Protein AF-A0A7C7E5G2-F1 (afdb_monomer_lite)

pLDDT: mean 82.13, std 19.41, range [26.75, 98.31]

Foldseek 3Di:
DDDPPDPDDPDDPPPPPDDPDDPDAWEWPDWADPDQFKIKTFTPAAKDWPDQWWFFDDPPTWIWGWDQDDPRSRMIMTGTDRALGDALVDKTWTQQQNTMGHPVRRGHDEPDDRTHIRHSNDDPPDAKEFPAWEDPAQFKIKTFIPWFFDFAFDKWKAWPDPPDPPGTWDWDFPDGDIRITMITTPGTFDQVTKMKIFTQAFTAHSNGHGHPDDGGDIHIYGGHNGHPDPDDPVVLVVLLVLLVVLLVLLVPQDPDADLVCVVSLVVSVVSLVPRDPSSNVNNDNVVSSVVNNVVNVVNVVLVVLLVLLVVLLVLLVPQDFLVPQDQVCVVSLVVSVVSLVPRDPSSNVNNDNVVSSVSSVVSNVVNVVVVVVVVVQVVLLVQLVVLLVVLLCLLPDVVLVVLLVQLLVLLVQLVVLLVVLLDDDPDDDDDDDDDDDDDDPVVVNVVSVVSNVVSLVSNVVSLVVNVVSLVVSVVSLVSSVVSLVPHDDDDSSVVSVVSSVVSVVSSVVSVVSSCVSVVLRFDPVQSVVLSVVLVPPDPVQWDWDPVQDLQHQKIKTKHAQADPVGKGKDKDWDDDPPPPDDDDDDDDPPPPCQDAFRKDKDFDQDQDDDPPDDGDRPRGRIIMIIGHAAQAWDKIKMWIWIDDTSDIDIDIDIDIRHHHDPVPPPPPPPDPDDDDDDDDDDDDDDDDDDDD

Secondary structure (DSSP, 8-state):
--S---S---S--------SSPPPPPPEEEEEE-SSSEEEEEESS--EES-SEEE-SSSS--EEEEEEESTTS-EEEEEE-SSSS--TT-EEEE-GGGTEE-TT-PBPPPSBTTBEEEE------PPP-EEEEEEEETTEEEEEESS-EEE--EEEEEES-TT-S-SEE-EEEEEEETTEEEEEESS---TTSEEEEEEEE--EETT-PBPSPPTT-EEEEE-----------HHHHHHHHHHHHHHHHHHHS-SS--GGGHHHHHHHHHHHHTS-HHHHTT---HHHHHHHHHHHHHHHHHHHHHHHHHHHHHHHHHSPPTTT--STTHHHHHHHHHHHHTS-HHHHTT---HHHHHHHHHHHHHHHHHHHHHHHHHHHHHHHHHHHHHHHHHHT-HHHHHHHHHHHHHHHHHHHHHHHHHPPP--------------SHHHHHHHHHHHHHHHHHHHHHHHHHHHHHHHHHHHHHHHHHHHHHTSPSSHHHHHHHHHHHHHHHHHHHHHHHHHHHHHH---HHHHHHHHHHHHH--GGG-EE-SSS-TTSSS-EEEEESB-TTS-EEEEEEE------SS----------TTSTT-EEEEEEE---B-SSS-B-----EEEEEEE---SS-EEEEEEEEEEETTEEEEEEEEEEEPPPPTTTS-------PPPP----------------

Radius of gyration: 76.75 Å; chains: 1; bounding box: 131×54×234 Å

Sequence (692 aa):
RNKFDRSDLDDYDFDLYGTSDEPERPEILYIAQRDGKTFEMEMSKEVVVINKVVKTIGSPSATFEAKVEGENNSIVTFTITSHKYIDGDKDYKIDVEKIITDRHGIKAENIYNGYTLLYGEYKDEDNPYIVDVTAIDRMTVVIEYSENIGYEGRYTIKNTDDTAKYKTIGYSLKEIDNNKVILSLSQPLEGRYEYVLIIEAPAKDLVGNVSEERKGDEFYFQGTDLAPVKVPDIKEQEDKAAARKVEDMISNLPKNINLSHKDEIQSVAEAYNALTANQKKYVTNYDKLVAAQEEIERLEKIEEDKKKAEKVENLIDNLPSVERIDLDDKEAVESAREAYDNLTIQQKAYVKNLEKLEAAEAKTKQLEEEKRKEKARRELEEAAMKAVEDFEAMVNDEEWSSKIAALSKAVDDLNKAMNEFFQDEEKKPETAMGSVVIIDGEKEKDEKRIKLDKAFEAANKAANEAEELVKSASGFEEKAMEAYNKMNDGDFKTAMAARIRTAKAKADEAAQKIEELKGVIPTLQDVLDVRAAKTWLTADKFTFDKENNEVSESPIIYTASKHQNQTVYKYSVVENNKADSVRRMNIFSRINRNKPGSVKIEEKKMILNTDKGRREVLAEDKTTLIINRGTENTEVMIKVEITKGKVTTDKYFKINIPKLDDDFLPVTISEAEPPGMVLGGSVNFLNLRMFQ

Structure (mmCIF, N/CA/C/O backbone):
data_AF-A0A7C7E5G2-F1
#
_entry.id   AF-A0A7C7E5G2-F1
#
loop_
_atom_site.group_PDB
_atom_site.id
_atom_site.type_symbol
_atom_site.label_atom_id
_atom_site.label_alt_id
_atom_site.label_comp_id
_atom_site.label_asym_id
_atom_site.label_entity_id
_atom_site.label_seq_id
_atom_site.pdbx_PDB_ins_code
_atom_site.Cartn_x
_atom_site.Cartn_y
_atom_site.Cartn_z
_atom_site.occupancy
_atom_site.B_iso_or_equiv
_atom_site.auth_seq_id
_atom_site.auth_comp_id
_atom_site.auth_asym_id
_atom_site.auth_atom_id
_atom_site.pdbx_PDB_model_num
ATOM 1 N N . ARG A 1 1 ? 0.979 -10.601 14.527 1.00 37.44 1 ARG A N 1
ATOM 2 C CA . ARG A 1 1 ? 1.808 -10.929 15.720 1.00 37.44 1 ARG A CA 1
ATOM 3 C C . ARG A 1 1 ? 1.369 -9.965 16.835 1.00 37.44 1 ARG A C 1
ATOM 5 O O . ARG A 1 1 ? 0.749 -8.976 16.489 1.00 37.44 1 ARG A O 1
ATOM 12 N N . ASN A 1 2 ? 1.484 -10.328 18.117 1.00 43.28 2 ASN A N 1
ATOM 13 C CA . ASN A 1 2 ? 0.735 -9.726 19.245 1.00 43.28 2 ASN A CA 1
ATOM 14 C C . ASN A 1 2 ? 0.877 -8.181 19.385 1.00 43.28 2 ASN A C 1
ATOM 16 O O . ASN A 1 2 ? 1.869 -7.601 18.968 1.00 43.28 2 ASN A O 1
ATOM 20 N N . LYS A 1 3 ? -0.148 -7.567 19.988 1.00 38.88 3 LYS A N 1
ATOM 21 C CA . LYS A 1 3 ? -0.754 -6.232 19.821 1.00 38.88 3 LYS A CA 1
ATOM 22 C C . LYS A 1 3 ? -0.022 -5.036 20.472 1.00 38.88 3 LYS A C 1
ATOM 24 O O . LYS A 1 3 ? -0.682 -4.109 20.923 1.00 38.88 3 LYS A O 1
ATOM 29 N N . PHE A 1 4 ? 1.311 -5.058 20.536 1.00 46.28 4 PHE A N 1
ATOM 30 C CA . PHE A 1 4 ? 2.122 -3.949 21.078 1.00 46.28 4 PHE A CA 1
ATOM 31 C C . PHE A 1 4 ? 3.358 -3.624 20.220 1.00 46.28 4 PHE A C 1
ATOM 33 O O . PHE A 1 4 ? 4.367 -3.158 20.745 1.00 46.28 4 PHE A O 1
ATOM 40 N N . ASP A 1 5 ? 3.297 -3.861 18.908 1.00 47.53 5 ASP A N 1
ATOM 41 C CA . ASP A 1 5 ? 4.297 -3.311 17.986 1.00 47.53 5 ASP A CA 1
ATOM 42 C C . ASP A 1 5 ? 4.060 -1.796 17.878 1.00 47.53 5 ASP A C 1
ATOM 44 O O . ASP A 1 5 ? 3.073 -1.347 17.298 1.00 47.53 5 ASP A O 1
ATOM 48 N N . ARG A 1 6 ? 4.920 -1.024 18.546 1.00 53.72 6 ARG A N 1
ATOM 49 C CA . ARG A 1 6 ? 4.940 0.441 18.540 1.00 53.72 6 ARG A CA 1
ATOM 50 C C . ARG A 1 6 ? 5.822 0.901 17.380 1.00 53.72 6 ARG A C 1
ATOM 52 O O . ARG A 1 6 ? 7.039 0.944 17.539 1.00 53.72 6 ARG A O 1
ATOM 59 N N . SER A 1 7 ? 5.222 1.225 16.239 1.00 52.28 7 SER A N 1
ATOM 60 C CA . SER A 1 7 ? 5.888 2.007 15.186 1.00 52.28 7 SER A CA 1
ATOM 61 C C . SER A 1 7 ? 5.523 3.491 15.208 1.00 52.28 7 SER A C 1
ATOM 63 O O . SER A 1 7 ? 6.252 4.263 14.607 1.00 52.28 7 SER A O 1
ATOM 65 N N . ASP A 1 8 ? 4.480 3.904 15.939 1.00 52.22 8 ASP A N 1
ATOM 66 C CA . ASP A 1 8 ? 3.887 5.240 15.760 1.00 52.22 8 ASP A CA 1
ATOM 67 C C . ASP A 1 8 ? 3.528 5.911 17.099 1.00 52.22 8 ASP A C 1
ATOM 69 O O . ASP A 1 8 ? 2.365 6.166 17.407 1.00 52.22 8 ASP A O 1
ATOM 73 N N . LEU A 1 9 ? 4.530 6.167 17.942 1.00 48.41 9 LEU A N 1
ATOM 74 C CA . LEU A 1 9 ? 4.382 7.056 19.101 1.00 48.41 9 LEU A CA 1
ATOM 75 C C . LEU A 1 9 ? 5.476 8.122 19.045 1.00 48.41 9 LEU A C 1
ATOM 77 O O . LEU A 1 9 ? 6.483 8.018 19.742 1.00 48.41 9 LEU A O 1
ATOM 81 N N . ASP A 1 10 ? 5.260 9.121 18.194 1.00 54.06 10 ASP A N 1
ATOM 82 C CA . ASP A 1 10 ? 5.998 10.380 18.246 1.00 54.06 10 ASP A CA 1
ATOM 83 C C . ASP A 1 10 ? 5.506 11.195 19.462 1.00 54.06 10 ASP A C 1
ATOM 85 O O . ASP A 1 10 ? 4.313 11.460 19.620 1.00 54.06 10 ASP A O 1
ATOM 89 N N . ASP A 1 11 ? 6.451 11.548 20.336 1.00 52.06 11 ASP A N 1
ATOM 90 C CA . ASP A 1 11 ? 6.395 12.596 21.365 1.00 52.06 11 ASP A CA 1
ATOM 91 C C . ASP A 1 11 ? 5.281 12.549 22.430 1.00 52.06 11 ASP A C 1
ATOM 93 O O . ASP A 1 11 ? 4.526 13.500 22.635 1.00 52.06 11 ASP A O 1
ATOM 97 N N . TYR A 1 12 ? 5.298 11.501 23.255 1.00 45.94 12 TYR A N 1
ATOM 98 C CA . TYR A 1 12 ? 5.028 11.679 24.687 1.00 45.94 12 TYR A CA 1
ATOM 99 C C . TYR A 1 12 ? 6.149 11.029 25.497 1.00 45.94 12 TYR A C 1
ATOM 101 O O . TYR A 1 12 ? 6.151 9.814 25.707 1.00 45.94 12 TYR A O 1
ATOM 109 N N . ASP A 1 13 ? 7.074 11.855 25.990 1.00 46.91 13 ASP A N 1
ATOM 110 C CA . ASP A 1 13 ? 7.970 11.507 27.093 1.00 46.91 13 ASP A CA 1
ATOM 111 C C . ASP A 1 13 ? 7.118 11.258 28.350 1.00 46.91 13 ASP A C 1
ATOM 113 O O . ASP A 1 13 ? 6.890 12.136 29.182 1.00 46.91 13 ASP A O 1
ATOM 117 N N . PHE A 1 14 ? 6.579 10.045 28.482 1.00 48.16 14 PHE A N 1
ATOM 118 C CA . PHE A 1 14 ? 6.172 9.537 29.783 1.00 48.16 14 PHE A CA 1
ATOM 119 C C . PHE A 1 14 ? 7.437 9.111 30.516 1.00 48.16 14 PHE A C 1
ATOM 121 O O . PHE A 1 14 ? 7.889 7.970 30.392 1.00 48.16 14 PHE A O 1
ATOM 128 N N . ASP A 1 15 ? 7.984 10.025 31.312 1.00 50.06 15 ASP A N 1
ATOM 129 C CA . ASP A 1 15 ? 8.923 9.660 32.362 1.00 50.06 15 ASP A CA 1
ATOM 130 C C . ASP A 1 15 ? 8.186 8.774 33.373 1.00 50.06 15 ASP A C 1
ATOM 132 O O . ASP A 1 15 ? 7.466 9.237 34.263 1.00 50.06 15 ASP A O 1
ATOM 136 N N . LEU A 1 16 ? 8.324 7.460 33.215 1.00 46.09 16 LEU A N 1
ATOM 137 C CA . LEU A 1 16 ? 7.869 6.506 34.211 1.00 46.09 16 LEU A CA 1
ATOM 138 C C . LEU A 1 16 ? 8.896 6.514 35.348 1.00 46.09 16 LEU A C 1
ATOM 140 O O . LEU A 1 16 ? 9.890 5.787 35.317 1.00 46.09 16 LEU A O 1
ATOM 144 N N . TYR A 1 17 ? 8.667 7.360 36.349 1.00 48.53 17 TYR A N 1
ATOM 145 C CA . TYR A 1 17 ? 9.432 7.343 37.593 1.00 48.53 17 TYR A CA 1
ATOM 146 C C . TYR A 1 17 ? 9.052 6.091 38.395 1.00 48.53 17 TYR A C 1
ATOM 148 O O . TYR A 1 17 ? 8.212 6.129 39.290 1.00 48.53 17 TYR A O 1
ATOM 156 N N . GLY A 1 18 ? 9.639 4.951 38.037 1.00 49.31 18 GLY A N 1
ATOM 157 C CA . GLY A 1 18 ? 9.667 3.774 38.894 1.00 49.31 18 GLY A CA 1
ATOM 158 C C . GLY A 1 18 ? 10.764 3.959 39.931 1.00 49.31 18 GLY A C 1
ATOM 159 O O . GLY A 1 18 ? 11.939 4.062 39.576 1.00 49.31 18 GLY A O 1
ATOM 160 N N . THR A 1 19 ? 10.404 4.014 41.208 1.00 55.88 19 THR A N 1
ATOM 161 C CA . THR A 1 19 ? 11.392 3.823 42.267 1.00 55.88 19 THR A CA 1
ATOM 162 C C . THR A 1 19 ? 11.800 2.345 42.270 1.00 55.88 19 THR A C 1
ATOM 164 O O . THR A 1 19 ? 10.990 1.458 42.012 1.00 55.88 19 THR A O 1
ATOM 167 N N . SER A 1 20 ? 13.081 2.063 42.513 1.00 55.34 20 SER A N 1
ATOM 168 C CA . SER A 1 20 ? 13.584 0.693 42.726 1.00 55.34 20 SER A CA 1
ATOM 169 C C . SER A 1 20 ? 13.183 0.146 44.105 1.00 55.34 20 SER A C 1
ATOM 171 O O . SER A 1 20 ? 13.574 -0.966 44.464 1.00 55.34 20 SER A O 1
ATOM 173 N N . ASP A 1 21 ? 12.459 0.938 44.888 1.00 62.06 21 ASP A N 1
ATOM 174 C CA . ASP A 1 21 ? 12.085 0.603 46.247 1.00 62.06 21 ASP A CA 1
ATOM 175 C C . ASP A 1 21 ? 10.970 -0.440 46.209 1.00 62.06 21 ASP A C 1
ATOM 177 O O . ASP A 1 21 ? 9.961 -0.277 45.515 1.00 62.06 21 ASP A O 1
ATOM 181 N N . GLU A 1 22 ? 11.168 -1.545 46.928 1.00 68.50 22 GLU A N 1
ATOM 182 C CA . GLU A 1 22 ? 10.107 -2.529 47.103 1.00 68.50 22 GLU A CA 1
ATOM 183 C C . GLU A 1 22 ? 8.894 -1.833 47.740 1.00 68.50 22 GLU A C 1
ATOM 185 O O . GLU A 1 22 ? 9.061 -1.088 48.709 1.00 68.50 22 GLU A O 1
ATOM 190 N N . PRO A 1 23 ? 7.676 -2.033 47.205 1.00 73.62 23 PRO A N 1
ATOM 191 C CA . PRO A 1 23 ? 6.497 -1.370 47.734 1.00 73.62 23 PRO A CA 1
ATOM 192 C C . PRO A 1 23 ? 6.305 -1.766 49.199 1.00 73.62 23 PRO A C 1
ATOM 194 O O . PRO A 1 23 ? 6.209 -2.956 49.514 1.00 73.62 23 PRO A O 1
ATOM 197 N N . GLU A 1 24 ? 6.244 -0.763 50.080 1.00 84.38 24 GLU A N 1
ATOM 198 C CA . GLU A 1 24 ? 6.058 -0.960 51.519 1.00 84.38 24 GLU A CA 1
ATOM 199 C C . GLU A 1 24 ? 4.839 -1.851 51.766 1.00 84.38 24 GLU A C 1
ATOM 201 O O . GLU A 1 24 ? 3.779 -1.662 51.158 1.00 84.38 24 GLU A O 1
ATOM 206 N N . ARG A 1 25 ? 4.963 -2.849 52.637 1.00 90.00 25 ARG A N 1
ATOM 207 C CA . ARG A 1 25 ? 3.848 -3.748 52.953 1.00 90.00 25 ARG A CA 1
ATOM 208 C C . ARG A 1 25 ? 2.895 -3.064 53.938 1.00 90.00 25 ARG A C 1
ATOM 210 O O . ARG A 1 25 ? 3.323 -2.215 54.711 1.00 90.00 25 ARG A O 1
ATOM 217 N N . PRO A 1 26 ? 1.587 -3.376 53.919 1.00 92.62 26 PRO A N 1
ATOM 218 C CA . PRO A 1 26 ? 0.717 -3.021 55.034 1.00 92.62 26 PRO A CA 1
ATOM 219 C C . PRO A 1 26 ? 1.228 -3.705 56.306 1.00 92.62 26 PRO A C 1
ATOM 221 O O . PRO A 1 26 ? 1.235 -4.934 56.388 1.00 92.62 26 PRO A O 1
ATOM 224 N N . GLU A 1 27 ? 1.649 -2.913 57.281 1.00 93.12 27 GLU A N 1
ATOM 225 C CA . GLU A 1 27 ? 2.128 -3.391 58.577 1.00 93.12 27 GLU A CA 1
ATOM 226 C C . GLU A 1 27 ? 1.000 -3.310 59.604 1.00 93.12 27 GLU A C 1
ATOM 228 O O . GLU A 1 27 ? 0.116 -2.455 59.508 1.00 93.12 27 GLU A O 1
ATOM 233 N N . ILE A 1 28 ? 1.025 -4.203 60.590 1.00 95.31 28 ILE A N 1
ATOM 234 C CA . ILE A 1 28 ? 0.060 -4.194 61.687 1.00 95.31 28 ILE A CA 1
ATOM 235 C C . ILE A 1 28 ? 0.565 -3.237 62.766 1.00 95.31 28 ILE A C 1
ATOM 237 O O . ILE A 1 28 ? 1.602 -3.488 63.379 1.00 95.31 28 ILE A O 1
ATOM 241 N N . LEU A 1 29 ? -0.174 -2.156 63.009 1.00 92.75 29 LEU A N 1
ATOM 242 C CA . LEU A 1 29 ? 0.155 -1.172 64.040 1.00 92.75 29 LEU A CA 1
ATOM 243 C C . LEU A 1 29 ? -0.316 -1.625 65.420 1.00 92.75 29 LEU A C 1
ATOM 245 O O . LEU A 1 29 ? 0.395 -1.466 66.413 1.00 92.75 29 LEU A O 1
ATOM 249 N N . TYR A 1 30 ? -1.523 -2.183 65.477 1.00 90.56 30 TYR A N 1
ATOM 250 C CA . TYR A 1 30 ? -2.178 -2.539 66.726 1.00 90.56 30 TYR A CA 1
ATOM 251 C C . TYR A 1 30 ? -3.128 -3.718 66.531 1.00 90.56 30 TYR A C 1
ATOM 253 O O . TYR A 1 30 ? -3.760 -3.851 65.484 1.00 90.56 30 TYR A O 1
ATOM 261 N N . ILE A 1 31 ? -3.223 -4.576 67.547 1.00 93.12 31 ILE A N 1
ATOM 262 C CA . ILE A 1 31 ? -4.207 -5.656 67.634 1.00 93.12 31 ILE A CA 1
ATOM 263 C C . ILE A 1 31 ? -4.768 -5.641 69.045 1.00 93.12 31 ILE A C 1
ATOM 265 O O . ILE A 1 31 ? -3.997 -5.657 70.005 1.00 93.12 31 ILE A O 1
ATOM 269 N N . ALA A 1 32 ? -6.088 -5.687 69.169 1.00 90.75 32 ALA A N 1
ATOM 270 C CA . ALA A 1 32 ? -6.736 -5.915 70.449 1.00 90.75 32 ALA A CA 1
ATOM 271 C C . ALA A 1 32 ? -8.026 -6.701 70.317 1.00 90.75 32 ALA A C 1
ATOM 273 O O . ALA A 1 32 ? -8.657 -6.764 69.263 1.00 90.75 32 ALA A O 1
ATOM 274 N N . GLN A 1 33 ? -8.435 -7.296 71.428 1.00 89.56 33 GLN A N 1
ATOM 275 C CA . GLN A 1 33 ? -9.771 -7.833 71.557 1.00 89.56 33 GLN A CA 1
ATOM 276 C C . GLN A 1 33 ? -10.737 -6.704 71.927 1.00 89.56 33 GLN A C 1
ATOM 278 O O . GLN A 1 33 ? -10.604 -6.088 72.980 1.00 89.56 33 GLN A O 1
ATOM 283 N N . ARG A 1 34 ? -11.703 -6.428 71.047 1.00 84.56 34 ARG A N 1
ATOM 284 C CA . ARG A 1 34 ? -12.697 -5.363 71.229 1.00 84.56 34 ARG A CA 1
ATOM 285 C C . ARG A 1 34 ? -13.789 -5.764 72.219 1.00 84.56 34 ARG A C 1
ATOM 287 O O . ARG A 1 34 ? -14.248 -4.943 73.002 1.00 84.56 34 ARG A O 1
ATOM 294 N N . ASP A 1 35 ? -14.218 -7.020 72.148 1.00 82.31 35 ASP A N 1
ATOM 295 C CA . ASP A 1 35 ? -15.276 -7.608 72.970 1.00 82.31 35 ASP A CA 1
ATOM 296 C C . ASP A 1 35 ? -15.120 -9.143 73.022 1.00 82.31 35 ASP A C 1
ATOM 298 O O . ASP A 1 35 ? -14.229 -9.721 72.391 1.00 82.31 35 ASP A O 1
ATOM 302 N N . GLY A 1 36 ? -16.006 -9.846 73.732 1.00 79.81 36 GLY A N 1
ATOM 303 C CA . GLY A 1 36 ? -15.987 -11.313 73.832 1.00 79.81 36 GLY A CA 1
ATOM 304 C C . GLY A 1 36 ? -16.133 -12.080 72.503 1.00 79.81 36 GLY A C 1
ATOM 305 O O . GLY A 1 36 ? -16.095 -13.310 72.507 1.00 79.81 36 GLY A O 1
ATOM 306 N N . LYS A 1 37 ? -16.313 -11.408 71.355 1.00 87.50 37 LYS A N 1
ATOM 307 C CA . LYS A 1 37 ? -16.471 -12.029 70.028 1.00 87.50 37 LYS A CA 1
ATOM 308 C C . LYS A 1 37 ? -15.588 -11.449 68.929 1.00 87.50 37 LYS A C 1
ATOM 310 O O . LYS A 1 37 ? -15.442 -12.114 67.902 1.00 87.50 37 LYS A O 1
ATOM 315 N N . THR A 1 38 ? -15.023 -10.261 69.103 1.00 91.56 38 THR A N 1
ATOM 316 C CA . THR A 1 38 ? -14.379 -9.517 68.018 1.00 91.56 38 THR A CA 1
ATOM 317 C C . THR A 1 38 ? -12.961 -9.108 68.382 1.00 91.56 38 THR A C 1
ATOM 319 O O . THR A 1 38 ? -12.737 -8.480 69.414 1.00 91.56 38 THR A O 1
ATOM 322 N N . PHE A 1 39 ? -12.014 -9.408 67.496 1.00 94.56 39 PHE A N 1
ATOM 323 C CA . PHE A 1 39 ? -10.708 -8.751 67.479 1.00 94.56 39 PHE A CA 1
ATOM 324 C C . PHE A 1 39 ? -10.717 -7.582 66.501 1.00 94.56 39 PHE A C 1
ATOM 326 O O . PHE A 1 39 ? -11.395 -7.632 65.478 1.00 94.56 39 PHE A O 1
ATOM 333 N N . GLU A 1 40 ? -9.932 -6.562 66.797 1.00 94.31 40 GLU A N 1
ATOM 334 C CA . GLU A 1 40 ? -9.705 -5.393 65.963 1.00 94.31 40 GLU A CA 1
ATOM 335 C C . GLU A 1 40 ? -8.209 -5.278 65.659 1.00 94.31 40 GLU A C 1
ATOM 337 O O . GLU A 1 40 ? -7.369 -5.517 66.529 1.00 94.31 40 GLU A O 1
ATOM 342 N N . MET A 1 41 ? -7.882 -4.961 64.408 1.00 95.81 41 MET A N 1
ATOM 343 C CA . MET A 1 41 ? -6.519 -4.837 63.904 1.00 95.81 41 MET A CA 1
ATOM 344 C C . MET A 1 41 ? -6.382 -3.543 63.106 1.00 95.81 41 MET A C 1
ATOM 346 O O . MET A 1 41 ? -7.068 -3.365 62.102 1.00 95.81 41 MET A O 1
ATOM 350 N N . GLU A 1 42 ? -5.482 -2.662 63.528 1.00 95.06 42 GLU A N 1
ATOM 351 C CA . GLU A 1 42 ? -5.164 -1.423 62.819 1.00 95.06 42 GLU A CA 1
ATOM 352 C C . GLU A 1 42 ? -3.948 -1.625 61.910 1.00 95.06 42 GLU A C 1
ATOM 354 O O . GLU A 1 42 ? -2.913 -2.152 62.328 1.00 95.06 42 GLU A O 1
ATOM 359 N N . MET A 1 43 ? -4.078 -1.188 60.662 1.00 95.06 43 MET A N 1
ATOM 360 C CA . MET A 1 43 ? -3.071 -1.306 59.613 1.00 95.06 43 MET A CA 1
ATOM 361 C C . MET A 1 43 ? -2.397 0.042 59.346 1.00 95.06 43 MET A C 1
ATOM 363 O O . MET A 1 43 ? -3.028 1.094 59.438 1.00 95.06 43 MET A O 1
ATOM 367 N N . SER A 1 44 ? -1.129 0.020 58.925 1.00 93.06 44 SER A N 1
ATOM 368 C CA . SER A 1 44 ? -0.337 1.228 58.632 1.00 93.06 44 SER A CA 1
ATOM 369 C C . SER A 1 44 ? -0.857 2.067 57.458 1.00 93.06 44 SER A C 1
ATOM 371 O O . SER A 1 44 ? -0.454 3.218 57.285 1.00 93.06 44 SER A O 1
ATOM 373 N N . LYS A 1 45 ? -1.752 1.499 56.644 1.00 91.12 45 LYS A N 1
ATOM 374 C CA . LYS A 1 45 ? -2.379 2.123 55.475 1.00 91.12 45 LYS A CA 1
ATOM 375 C C . LYS A 1 45 ? -3.721 1.466 55.157 1.00 91.12 45 LYS A C 1
ATOM 377 O O . LYS A 1 45 ? -4.102 0.476 55.774 1.00 91.12 45 LYS A O 1
ATOM 382 N N . GLU A 1 46 ? -4.420 2.011 54.166 1.00 92.06 46 GLU A N 1
ATOM 383 C CA . GLU A 1 46 ? -5.671 1.450 53.658 1.00 92.06 46 GLU A CA 1
ATOM 384 C C . GLU A 1 46 ? -5.490 0.024 53.107 1.00 92.06 46 GLU A C 1
ATOM 386 O O . GLU A 1 46 ? -4.584 -0.247 52.309 1.00 92.06 46 GLU A O 1
ATOM 391 N N . VAL A 1 47 ? -6.404 -0.872 53.491 1.00 94.88 47 VAL A N 1
ATOM 392 C CA . VAL A 1 47 ? -6.380 -2.286 53.113 1.00 94.88 47 VAL A CA 1
ATOM 393 C C . VAL A 1 47 ? -7.723 -2.809 52.596 1.00 94.88 47 VAL A C 1
ATOM 395 O O . VAL A 1 47 ? -8.780 -2.204 52.746 1.00 94.88 47 VAL A O 1
ATOM 398 N N . VAL A 1 48 ? -7.669 -3.987 51.980 1.00 93.69 48 VAL A N 1
ATOM 399 C CA . VAL A 1 48 ? -8.792 -4.756 51.453 1.00 93.69 48 VAL A CA 1
ATOM 400 C C . VAL A 1 48 ? -8.711 -6.183 51.996 1.00 93.69 48 VAL A C 1
ATOM 402 O O . VAL A 1 48 ? -7.676 -6.845 51.899 1.00 93.69 48 VAL A O 1
ATOM 405 N N . VAL A 1 49 ? -9.823 -6.689 52.535 1.00 95.00 49 VAL A N 1
ATOM 406 C CA . VAL A 1 49 ? -9.951 -8.100 52.931 1.00 95.00 49 VAL A CA 1
ATOM 407 C C . VAL A 1 49 ? -10.257 -8.948 51.695 1.00 95.00 49 VAL A C 1
ATOM 409 O O . VAL A 1 49 ? -11.352 -8.883 51.134 1.00 95.00 49 VAL A O 1
ATOM 412 N N . ILE A 1 50 ? -9.296 -9.776 51.288 1.00 94.00 50 ILE A N 1
ATOM 413 C CA . ILE A 1 50 ? -9.413 -10.693 50.144 1.00 94.00 50 ILE A CA 1
ATOM 414 C C . ILE A 1 50 ? -10.063 -12.030 50.515 1.00 94.00 50 ILE A C 1
ATOM 416 O O . ILE A 1 50 ? -10.613 -12.709 49.649 1.00 94.00 50 ILE A O 1
ATOM 420 N N . ASN A 1 51 ? -10.047 -12.409 51.797 1.00 90.81 51 ASN A N 1
ATOM 421 C CA . ASN A 1 51 ? -10.736 -13.600 52.280 1.00 90.81 51 ASN A CA 1
ATOM 422 C C . ASN A 1 51 ? -11.518 -13.307 53.562 1.00 90.81 51 ASN A C 1
ATOM 424 O O . ASN A 1 51 ? -10.947 -13.164 54.639 1.00 90.81 51 ASN A O 1
ATOM 428 N N . LYS A 1 52 ? -12.847 -13.263 53.439 1.00 92.62 52 LYS A N 1
ATOM 429 C CA . LYS A 1 52 ? -13.747 -12.948 54.554 1.00 92.62 52 LYS A CA 1
ATOM 430 C C . LYS A 1 52 ? -13.839 -14.063 55.589 1.00 92.62 52 LYS A C 1
ATOM 432 O O . LYS A 1 52 ? -14.170 -13.776 56.727 1.00 92.62 52 LYS A O 1
ATOM 437 N N . VAL A 1 53 ? -13.578 -15.321 55.224 1.00 94.25 53 VAL A N 1
ATOM 438 C CA . VAL A 1 53 ? -13.667 -16.455 56.157 1.00 94.25 53 VAL A CA 1
ATOM 439 C C . VAL A 1 53 ? -12.264 -16.893 56.547 1.00 94.25 53 VAL A C 1
ATOM 441 O O . VAL A 1 53 ? -11.541 -17.522 55.769 1.00 94.25 53 VAL A O 1
ATOM 444 N N . VAL A 1 54 ? -11.893 -16.582 57.781 1.00 95.25 54 VAL A N 1
ATOM 445 C CA . VAL A 1 54 ? -10.554 -16.787 58.323 1.00 95.25 54 VAL A CA 1
ATOM 446 C C . VAL A 1 54 ? -10.557 -18.003 59.229 1.00 95.25 54 VAL A C 1
ATOM 448 O O . VAL A 1 54 ? -11.308 -18.062 60.195 1.00 95.25 54 VAL A O 1
ATOM 451 N N . LYS A 1 55 ? -9.704 -18.982 58.942 1.00 95.31 55 LYS A N 1
ATOM 452 C CA . LYS A 1 55 ? -9.509 -20.151 59.807 1.00 95.31 55 LYS A CA 1
ATOM 453 C C . LYS A 1 55 ? -8.194 -20.022 60.547 1.00 95.31 55 LYS A C 1
ATOM 455 O O . LYS A 1 55 ? -7.199 -19.609 59.952 1.00 95.31 55 LYS A O 1
ATOM 460 N N . THR A 1 56 ? -8.185 -20.413 61.814 1.00 95.31 56 THR A N 1
ATOM 461 C CA . THR A 1 56 ? -6.949 -20.400 62.589 1.00 95.31 56 THR A CA 1
ATOM 462 C C . THR A 1 56 ? -5.985 -21.494 62.163 1.00 95.31 56 THR A C 1
ATOM 464 O O . THR A 1 56 ? -6.364 -22.551 61.650 1.00 95.31 56 THR A O 1
ATOM 467 N N . ILE A 1 57 ? -4.705 -21.226 62.388 1.00 93.62 57 ILE A N 1
ATOM 468 C CA . ILE A 1 57 ? -3.608 -22.145 62.126 1.00 93.62 57 ILE A CA 1
ATOM 469 C C . ILE A 1 57 ? -3.380 -22.986 63.381 1.00 93.62 57 ILE A C 1
ATOM 471 O O . ILE A 1 57 ? -2.919 -22.493 64.409 1.00 93.62 57 ILE A O 1
ATOM 475 N N . GLY A 1 58 ? -3.655 -24.284 63.287 1.00 89.38 58 GLY A N 1
ATOM 476 C CA . GLY A 1 58 ? -3.429 -25.216 64.390 1.00 89.38 58 GLY A CA 1
ATOM 477 C C . GLY A 1 58 ? -4.493 -25.122 65.487 1.00 89.38 58 GLY A C 1
ATOM 478 O O . GLY A 1 58 ? -5.685 -25.042 65.202 1.00 89.38 58 GLY A O 1
ATOM 479 N N . SER A 1 59 ? -4.064 -25.236 66.745 1.00 85.38 59 SER A N 1
ATOM 480 C CA . SER A 1 59 ? -4.943 -25.217 67.923 1.00 85.38 59 SER A CA 1
ATOM 481 C C . SER A 1 59 ? -4.741 -23.927 68.727 1.00 85.38 59 SER A C 1
ATOM 483 O O . SER A 1 59 ? -3.582 -23.549 68.906 1.00 85.38 59 SER A O 1
ATOM 485 N N . PRO A 1 60 ? -5.813 -23.292 69.245 1.00 90.75 60 PRO A N 1
ATOM 486 C CA . PRO A 1 60 ? -7.227 -23.670 69.114 1.00 90.75 60 PRO A CA 1
ATOM 487 C C . PRO A 1 60 ? -7.790 -23.456 67.700 1.00 90.75 60 PRO A C 1
ATOM 489 O O . PRO A 1 60 ? -7.480 -22.476 67.023 1.00 90.75 60 PRO A O 1
ATOM 492 N N . SER A 1 61 ? -8.654 -24.376 67.258 1.00 91.19 61 SER A N 1
ATOM 493 C CA . SER A 1 61 ? -9.339 -24.250 65.969 1.00 91.19 61 SER A CA 1
ATOM 494 C C . SER A 1 61 ? -10.558 -23.340 66.106 1.00 91.19 61 SER A C 1
ATOM 496 O O . SER A 1 61 ? -11.468 -23.634 66.884 1.00 91.19 61 SER A O 1
ATOM 498 N N . ALA A 1 62 ? -10.576 -22.250 65.345 1.00 93.44 62 ALA A N 1
ATOM 499 C CA . ALA A 1 62 ? -11.694 -21.327 65.247 1.00 93.44 62 ALA A CA 1
ATOM 500 C C . ALA A 1 62 ? -11.830 -20.779 63.820 1.00 93.44 62 ALA A C 1
ATOM 502 O O . ALA A 1 62 ? -10.900 -20.839 63.012 1.00 93.44 62 ALA A O 1
ATOM 503 N N . THR A 1 63 ? -13.017 -20.270 63.507 1.00 94.75 63 THR A N 1
ATOM 504 C CA . THR A 1 63 ? -13.314 -19.544 62.271 1.00 94.75 63 THR A CA 1
ATOM 505 C C . THR A 1 63 ? -13.789 -18.143 62.624 1.00 94.75 63 THR A C 1
ATOM 507 O O . THR A 1 63 ? -14.634 -17.994 63.505 1.00 94.75 63 THR A O 1
ATOM 510 N N . PHE A 1 64 ? -13.269 -17.142 61.925 1.00 96.75 64 PHE A N 1
ATOM 511 C CA . PHE A 1 64 ? -13.614 -15.733 62.059 1.00 96.75 64 PHE A CA 1
ATOM 512 C C . PHE A 1 64 ? -14.157 -15.191 60.736 1.00 96.75 64 PHE A C 1
ATOM 514 O O . PHE A 1 64 ? -13.769 -15.652 59.660 1.00 96.75 64 PHE A O 1
ATOM 521 N N . GLU A 1 65 ? -15.049 -14.212 60.817 1.00 96.12 65 GLU A N 1
ATOM 522 C CA . GLU A 1 65 ? -15.425 -13.356 59.699 1.00 96.12 65 GLU A CA 1
ATOM 523 C C . GLU A 1 65 ? -14.586 -12.072 59.752 1.00 96.12 65 GLU A C 1
ATOM 525 O O . GLU A 1 65 ? -14.612 -11.377 60.766 1.00 96.12 65 GLU A O 1
ATOM 530 N N . ALA A 1 66 ? -13.844 -11.777 58.682 1.00 95.81 66 ALA A N 1
ATOM 531 C CA . ALA A 1 66 ? -13.020 -10.579 58.554 1.00 95.81 66 ALA A CA 1
ATOM 532 C C . ALA A 1 66 ? -13.743 -9.478 57.763 1.00 95.81 66 ALA A C 1
ATOM 534 O O . ALA A 1 66 ? -14.253 -9.732 56.663 1.00 95.81 66 ALA A O 1
ATOM 535 N N . LYS A 1 67 ? -13.763 -8.254 58.299 1.00 94.56 67 LYS A N 1
ATOM 536 C CA . LYS A 1 67 ? -14.363 -7.068 57.666 1.00 94.56 67 LYS A CA 1
ATOM 537 C C . LYS A 1 67 ? -13.457 -5.857 57.822 1.00 94.56 67 LYS A C 1
ATOM 539 O O . LYS A 1 67 ? -12.738 -5.750 58.803 1.00 94.56 67 LYS A O 1
ATOM 544 N N . VAL A 1 68 ? -13.501 -4.961 56.841 1.00 92.62 68 VAL A N 1
ATOM 545 C CA . VAL A 1 68 ? -12.858 -3.647 56.939 1.00 92.62 68 VAL A CA 1
ATOM 546 C C . VAL A 1 68 ? -13.876 -2.663 57.508 1.00 92.62 68 VAL A C 1
ATOM 548 O O . VAL A 1 68 ? -15.022 -2.639 57.054 1.00 92.62 68 VAL A O 1
ATOM 551 N N . GLU A 1 69 ? -13.461 -1.882 58.498 1.00 87.44 69 GLU A N 1
ATOM 552 C CA . GLU A 1 69 ? -14.242 -0.832 59.154 1.00 87.44 69 GLU A CA 1
ATOM 553 C C . GLU A 1 69 ? -13.455 0.498 59.147 1.00 87.44 69 GLU A C 1
ATOM 555 O O . GLU A 1 69 ? -12.248 0.536 58.890 1.00 87.44 69 GLU A O 1
ATOM 560 N N . GLY A 1 70 ? -14.151 1.605 59.427 1.00 78.00 70 GLY A N 1
ATOM 561 C CA . GLY A 1 70 ? -13.574 2.954 59.485 1.00 78.00 70 GLY A CA 1
ATOM 562 C C . GLY A 1 70 ? -13.526 3.693 58.139 1.00 78.00 70 GLY A C 1
ATOM 563 O O . GLY A 1 70 ? -13.509 3.088 57.073 1.00 78.00 70 GLY A O 1
ATOM 564 N N . GLU A 1 71 ? -13.497 5.030 58.186 1.00 74.94 71 GLU A N 1
ATOM 565 C CA . GLU A 1 71 ? -13.561 5.898 56.990 1.00 74.94 71 GLU A CA 1
ATOM 566 C C . GLU A 1 71 ? -12.365 5.720 56.038 1.00 74.94 71 GLU A C 1
ATOM 568 O O . GLU A 1 71 ? -12.505 5.895 54.829 1.00 74.94 71 GLU A O 1
ATOM 573 N N . ASN A 1 72 ? -11.206 5.322 56.574 1.00 84.25 72 ASN A N 1
ATOM 574 C CA . ASN A 1 72 ? -9.961 5.155 55.820 1.00 84.25 72 ASN A CA 1
ATOM 575 C C . ASN A 1 72 ? -9.635 3.690 55.488 1.00 84.25 72 ASN A C 1
ATOM 577 O O . ASN A 1 72 ? -8.541 3.416 54.995 1.00 84.25 72 ASN A O 1
ATOM 581 N N . ASN A 1 73 ? -10.544 2.745 55.773 1.00 89.19 73 ASN A N 1
ATOM 582 C CA . ASN A 1 73 ? -10.339 1.314 55.523 1.00 89.19 73 ASN A CA 1
ATOM 583 C C . ASN A 1 73 ? -9.024 0.753 56.121 1.00 89.19 73 ASN A C 1
ATOM 585 O O . ASN A 1 73 ? -8.408 -0.154 55.559 1.00 89.19 73 ASN A O 1
ATOM 589 N N . SER A 1 74 ? -8.559 1.319 57.238 1.00 90.81 74 SER A N 1
ATOM 590 C CA . SER A 1 74 ? -7.325 0.920 57.931 1.00 90.81 74 SER A CA 1
ATOM 591 C C . SER A 1 74 ? -7.575 -0.017 59.114 1.00 90.81 74 SER A C 1
ATOM 593 O O . SER A 1 74 ? -6.619 -0.540 59.677 1.00 90.81 74 SER A O 1
ATOM 595 N N . ILE A 1 75 ? -8.834 -0.245 59.496 1.00 94.31 75 ILE A N 1
ATOM 596 C CA . ILE A 1 75 ? -9.208 -1.119 60.610 1.00 94.31 75 ILE A CA 1
ATOM 597 C C . ILE A 1 75 ? -9.833 -2.393 60.050 1.00 94.31 75 ILE A C 1
ATOM 599 O O . ILE A 1 75 ? -10.745 -2.343 59.224 1.00 94.31 75 ILE A O 1
ATOM 603 N N . VAL A 1 76 ? -9.361 -3.546 60.514 1.00 96.00 76 VAL A N 1
ATOM 604 C CA . VAL A 1 76 ? -9.901 -4.859 60.168 1.00 96.00 76 VAL A CA 1
ATOM 605 C C . VAL A 1 76 ? -10.431 -5.538 61.424 1.00 96.00 76 VAL A C 1
ATOM 607 O O . VAL A 1 76 ? -9.692 -5.755 62.382 1.00 96.00 76 VAL A O 1
ATOM 610 N N . THR A 1 77 ? -11.710 -5.905 61.417 1.00 96.56 77 THR A N 1
ATOM 611 C CA . THR A 1 77 ? -12.352 -6.649 62.501 1.00 96.56 77 THR A CA 1
ATOM 612 C C . THR A 1 77 ? -12.430 -8.134 62.173 1.00 96.56 77 THR A C 1
ATOM 614 O O . THR A 1 77 ? -12.682 -8.519 61.032 1.00 96.56 77 THR A O 1
ATOM 617 N N . PHE A 1 78 ? -12.215 -8.981 63.179 1.00 96.44 78 PHE A N 1
ATOM 618 C CA . PHE A 1 78 ? -12.315 -10.437 63.099 1.00 96.44 78 PHE A CA 1
ATOM 619 C C . PHE A 1 78 ? -13.329 -10.935 64.126 1.00 96.44 78 PHE A C 1
ATOM 621 O O . PHE A 1 78 ? -13.010 -11.087 65.306 1.00 96.44 78 PHE A O 1
ATOM 628 N N . THR A 1 79 ? -14.553 -11.221 63.686 1.00 93.94 79 THR A N 1
ATOM 629 C CA . THR A 1 79 ? -15.624 -11.716 64.563 1.00 93.94 79 THR A CA 1
ATOM 630 C C . THR A 1 79 ? -15.674 -13.239 64.543 1.00 93.94 79 THR A C 1
ATOM 632 O O . THR A 1 79 ? -15.799 -13.844 63.479 1.00 93.94 79 THR A O 1
ATOM 635 N N . ILE A 1 80 ? -15.589 -13.893 65.702 1.00 92.44 80 ILE A N 1
ATOM 636 C CA . ILE A 1 80 ? -15.622 -15.356 65.792 1.00 92.44 80 ILE A CA 1
ATOM 637 C C . ILE A 1 80 ? -16.998 -15.903 65.381 1.00 92.44 80 ILE A C 1
ATOM 639 O O . ILE A 1 80 ? -18.041 -15.414 65.807 1.00 92.44 80 ILE A O 1
ATOM 643 N N . THR A 1 81 ? -17.004 -16.929 64.530 1.00 88.88 81 THR A N 1
ATOM 644 C CA . THR A 1 81 ? -18.225 -17.541 63.969 1.00 88.88 81 THR A CA 1
ATOM 645 C C . THR A 1 81 ? -18.362 -19.021 64.303 1.00 88.88 81 THR A C 1
ATOM 647 O O . THR A 1 81 ? -19.474 -19.538 64.361 1.00 88.88 81 THR A O 1
ATOM 650 N N . SER A 1 82 ? -17.252 -19.726 64.534 1.00 85.19 82 SER A N 1
ATOM 651 C CA . SER A 1 82 ? -17.286 -21.159 64.856 1.00 85.19 82 SER A CA 1
ATOM 652 C C . SER A 1 82 ? -17.679 -21.459 66.302 1.00 85.19 82 SER A C 1
ATOM 654 O O . SER A 1 82 ? -18.065 -22.585 66.597 1.00 85.19 82 SER A O 1
ATOM 656 N N . HIS A 1 83 ? -17.529 -20.482 67.199 1.00 79.44 83 HIS A N 1
ATOM 657 C CA . HIS A 1 83 ? -17.763 -20.614 68.637 1.00 79.44 83 HIS A CA 1
ATOM 658 C C . HIS A 1 83 ? -18.623 -19.458 69.136 1.00 79.44 83 HIS A C 1
ATOM 660 O O . HIS A 1 83 ? -18.726 -18.425 68.478 1.00 79.44 83 HIS A O 1
ATOM 666 N N . LYS A 1 84 ? -19.240 -19.632 70.310 1.00 74.25 84 LYS A N 1
ATOM 667 C CA . LYS A 1 84 ? -20.082 -18.594 70.920 1.00 74.25 84 LYS A CA 1
ATOM 668 C C . LYS A 1 84 ? -19.282 -17.371 71.383 1.00 74.25 84 LYS A C 1
ATOM 670 O O . LYS A 1 84 ? -19.868 -16.299 71.436 1.00 74.25 84 LYS A O 1
ATOM 675 N N . TYR A 1 85 ? -17.999 -17.525 71.701 1.00 79.94 85 TYR A N 1
ATOM 676 C CA . TYR A 1 85 ? -17.126 -16.472 72.218 1.00 79.94 85 TYR A CA 1
ATOM 677 C C . TYR A 1 85 ? -15.648 -16.792 71.959 1.00 79.94 85 TYR A C 1
ATOM 679 O O . TYR A 1 85 ? -15.299 -17.933 71.634 1.00 79.94 85 TYR A O 1
ATOM 687 N N . ILE A 1 86 ? -14.802 -15.772 72.093 1.00 85.75 86 ILE A N 1
ATOM 688 C CA . ILE A 1 86 ? -13.343 -15.864 72.128 1.00 85.75 86 ILE A CA 1
ATOM 689 C C . ILE A 1 86 ? -12.930 -16.276 73.542 1.00 85.75 86 ILE A C 1
ATOM 691 O O . ILE A 1 86 ? -13.273 -15.609 74.512 1.00 85.75 86 ILE A O 1
ATOM 695 N N . ASP A 1 87 ? -12.181 -17.365 73.651 1.00 82.94 87 ASP A N 1
ATOM 696 C CA . ASP A 1 87 ? -11.642 -17.851 74.917 1.00 82.94 87 ASP A CA 1
ATOM 697 C C . ASP A 1 87 ? -10.499 -16.931 75.382 1.00 82.94 87 ASP A C 1
ATOM 699 O O . ASP A 1 87 ? -9.452 -16.880 74.737 1.00 82.94 87 ASP A O 1
ATOM 703 N N . GLY A 1 88 ? -10.719 -16.200 76.480 1.00 80.12 88 GLY A N 1
ATOM 704 C CA . GLY A 1 88 ? -9.782 -15.218 77.043 1.00 80.12 88 GLY A CA 1
ATOM 705 C C . GLY A 1 88 ? -8.538 -15.808 77.721 1.00 80.12 88 GLY A C 1
ATOM 706 O O . GLY A 1 88 ? -7.778 -15.075 78.346 1.00 80.12 88 GLY A O 1
ATOM 707 N N . ASP A 1 89 ? -8.334 -17.128 77.646 1.00 82.19 89 ASP A N 1
ATOM 708 C CA . ASP A 1 89 ? -7.079 -17.789 78.024 1.00 82.19 89 ASP A CA 1
ATOM 709 C C . ASP A 1 89 ? -6.368 -18.410 76.801 1.00 82.19 89 ASP A C 1
ATOM 711 O O . ASP A 1 89 ? -5.434 -19.211 76.949 1.00 82.19 89 ASP A O 1
ATOM 715 N N . LYS A 1 90 ? -6.819 -18.102 75.575 1.00 88.19 90 LYS A N 1
ATOM 716 C CA . LYS A 1 90 ? -6.257 -18.674 74.348 1.00 88.19 90 LYS A CA 1
ATOM 717 C C . LYS A 1 90 ? -5.933 -17.632 73.291 1.00 88.19 90 LYS A C 1
ATOM 719 O O . LYS A 1 90 ? -6.757 -16.804 72.922 1.00 88.19 90 LYS A O 1
ATOM 724 N N . ASP A 1 91 ? -4.781 -17.836 72.664 1.00 93.06 91 ASP A N 1
ATOM 725 C CA . ASP A 1 91 ? -4.368 -17.053 71.508 1.00 93.06 91 ASP A CA 1
ATOM 726 C C . ASP A 1 91 ? -4.690 -17.780 70.205 1.00 93.06 91 ASP A C 1
ATOM 728 O O . ASP A 1 91 ? -4.453 -18.985 70.043 1.00 93.06 91 ASP A O 1
ATOM 732 N N . TYR A 1 92 ? -5.192 -17.028 69.233 1.00 95.06 92 TYR A N 1
ATOM 733 C CA . TYR A 1 92 ? -5.607 -17.551 67.941 1.00 95.06 92 TYR A CA 1
ATOM 734 C C . TYR A 1 92 ? -4.602 -17.134 66.867 1.00 95.06 92 TYR A C 1
ATOM 736 O O . TYR A 1 92 ? -4.371 -15.953 66.631 1.00 95.06 92 TYR A O 1
ATOM 744 N N . LYS A 1 93 ? -3.999 -18.114 66.187 1.00 96.81 93 LYS A N 1
ATOM 745 C CA . LYS A 1 93 ? -3.043 -17.865 65.096 1.00 96.81 93 LYS A CA 1
ATOM 746 C C . LYS A 1 93 ? -3.770 -17.701 63.772 1.00 96.81 93 LYS A C 1
ATOM 748 O O . LYS A 1 93 ? -4.496 -18.612 63.376 1.00 96.81 93 LYS A O 1
ATOM 753 N N . ILE A 1 94 ? -3.526 -16.611 63.057 1.00 96.62 94 ILE A N 1
ATOM 754 C CA . ILE A 1 94 ? -4.046 -16.366 61.703 1.00 96.62 94 ILE A CA 1
ATOM 755 C C . ILE A 1 94 ? -2.907 -16.012 60.743 1.00 96.62 94 ILE A C 1
ATOM 757 O O . ILE A 1 94 ? -1.841 -15.612 61.186 1.00 96.62 94 ILE A O 1
ATOM 761 N N . ASP A 1 95 ? -3.116 -16.175 59.437 1.00 96.12 95 ASP A N 1
ATOM 762 C CA . ASP A 1 95 ? -2.138 -15.801 58.403 1.00 96.12 95 ASP A CA 1
ATOM 763 C C . ASP A 1 95 ? -2.641 -14.563 57.654 1.00 96.12 95 ASP A C 1
ATOM 765 O O . ASP A 1 95 ? -3.453 -14.693 56.731 1.00 96.12 95 ASP A O 1
ATOM 769 N N . VAL A 1 96 ? -2.213 -13.366 58.068 1.00 95.56 96 VAL A N 1
ATOM 770 C CA . VAL A 1 96 ? -2.760 -12.111 57.518 1.00 95.56 96 VAL A CA 1
ATOM 771 C C . VAL A 1 96 ? -2.400 -11.902 56.050 1.00 95.56 96 VAL A C 1
ATOM 773 O O . VAL A 1 96 ? -3.202 -11.328 55.314 1.00 95.56 96 VAL A O 1
ATOM 776 N N . GLU A 1 97 ? -1.295 -12.483 55.572 1.00 94.44 97 GLU A N 1
ATOM 777 C CA . GLU A 1 97 ? -0.891 -12.452 54.158 1.00 94.44 97 GLU A CA 1
ATOM 778 C C . GLU A 1 97 ? -1.917 -13.111 53.222 1.00 94.44 97 GLU A C 1
ATOM 780 O O . GLU A 1 97 ? -1.949 -12.839 52.019 1.00 94.44 97 GLU A O 1
ATOM 785 N N . LYS A 1 98 ? -2.748 -14.019 53.751 1.00 94.31 98 LYS A N 1
ATOM 786 C CA . LYS A 1 98 ? -3.821 -14.694 53.001 1.00 94.31 98 LYS A CA 1
ATOM 787 C C . LYS A 1 98 ? -5.175 -14.001 53.130 1.00 94.31 98 LYS A C 1
ATOM 789 O O . LYS A 1 98 ? -6.143 -14.454 52.518 1.00 94.31 98 LYS A O 1
ATOM 794 N N . ILE A 1 99 ? -5.259 -12.960 53.952 1.00 95.69 99 ILE A N 1
ATOM 795 C CA . ILE A 1 99 ? -6.518 -12.339 54.366 1.00 95.69 99 ILE A CA 1
ATOM 796 C C . ILE A 1 99 ? -6.586 -10.892 53.886 1.00 95.69 99 ILE A C 1
ATOM 798 O O . ILE A 1 99 ? -7.656 -10.468 53.455 1.00 95.69 99 ILE A O 1
ATOM 802 N N . ILE A 1 100 ? -5.469 -10.160 53.929 1.00 95.75 100 ILE A N 1
ATOM 803 C CA . ILE A 1 100 ? -5.419 -8.705 53.765 1.00 95.75 100 ILE A CA 1
ATOM 804 C C . ILE A 1 100 ? -4.377 -8.317 52.702 1.00 95.75 100 ILE A C 1
ATOM 806 O O . ILE A 1 100 ? -3.236 -8.786 52.730 1.00 95.75 100 ILE A O 1
ATOM 810 N N . THR A 1 101 ? -4.756 -7.422 51.787 1.00 94.88 101 THR A N 1
ATOM 811 C CA . THR A 1 101 ? -3.846 -6.743 50.844 1.00 94.88 101 THR A CA 1
ATOM 812 C C . THR A 1 101 ? -4.092 -5.236 50.845 1.00 94.88 101 THR A C 1
ATOM 814 O O . THR A 1 101 ? -5.155 -4.799 51.269 1.00 94.88 101 THR A O 1
ATOM 817 N N . ASP A 1 102 ? -3.176 -4.420 50.325 1.00 92.19 102 ASP A N 1
ATOM 818 C CA . ASP A 1 102 ? -3.535 -3.051 49.924 1.00 92.19 102 ASP A CA 1
ATOM 819 C C . ASP A 1 102 ? -4.335 -3.029 48.606 1.00 92.19 102 ASP A C 1
ATOM 821 O O . ASP A 1 102 ? -4.580 -4.068 47.979 1.00 92.19 102 ASP A O 1
ATOM 825 N N . ARG A 1 103 ? -4.740 -1.829 48.163 1.00 86.81 103 ARG A N 1
ATOM 826 C CA . ARG A 1 103 ? -5.442 -1.616 46.882 1.00 86.81 103 ARG A CA 1
ATOM 827 C C . ARG A 1 103 ? -4.642 -2.067 45.649 1.00 86.81 103 ARG A C 1
ATOM 829 O O . ARG A 1 103 ? -5.235 -2.255 44.591 1.00 86.81 103 ARG A O 1
ATOM 836 N N . HIS A 1 104 ? -3.329 -2.251 45.775 1.00 86.69 104 HIS A N 1
ATOM 837 C CA . HIS A 1 104 ? -2.433 -2.675 44.697 1.00 86.69 104 HIS A CA 1
ATOM 838 C C . HIS A 1 104 ? -2.092 -4.173 44.769 1.00 86.69 104 HIS A C 1
ATOM 840 O O . HIS A 1 104 ? -1.332 -4.674 43.941 1.00 86.69 104 HIS A O 1
ATOM 846 N N . GLY A 1 105 ? -2.672 -4.908 45.725 1.00 87.12 105 GLY A N 1
ATOM 847 C CA . GLY A 1 105 ? -2.484 -6.349 45.880 1.00 87.12 105 GLY A CA 1
ATOM 848 C C . GLY A 1 105 ? -1.230 -6.747 46.662 1.00 87.12 105 GLY A C 1
ATOM 849 O O . GLY A 1 105 ? -0.904 -7.936 46.703 1.00 87.12 105 GLY A O 1
ATOM 850 N N . ILE A 1 106 ? -0.534 -5.800 47.304 1.00 90.94 106 ILE A N 1
ATOM 851 C CA . ILE A 1 106 ? 0.588 -6.108 48.198 1.00 90.94 106 ILE A CA 1
ATOM 852 C C . ILE A 1 106 ? 0.030 -6.676 49.501 1.00 90.94 106 ILE A C 1
ATOM 854 O O . ILE A 1 106 ? -0.820 -6.064 50.147 1.00 90.94 106 ILE A O 1
ATOM 858 N N . LYS A 1 107 ? 0.490 -7.871 49.873 1.00 94.62 107 LYS A N 1
ATOM 859 C CA . LYS A 1 107 ? 0.018 -8.595 51.059 1.00 94.62 107 LYS A CA 1
ATOM 860 C C . LYS A 1 107 ? 0.479 -7.915 52.342 1.00 94.62 107 LYS A C 1
ATOM 862 O O . LYS A 1 107 ? 1.629 -7.484 52.418 1.00 94.62 107 LYS A O 1
ATOM 867 N N . ALA A 1 108 ? -0.409 -7.875 53.332 1.00 93.69 108 ALA A N 1
ATOM 868 C CA . ALA A 1 108 ? -0.070 -7.436 54.681 1.00 93.69 108 ALA A CA 1
ATOM 869 C C . ALA A 1 108 ? 0.998 -8.340 55.303 1.00 93.69 108 ALA A C 1
ATOM 871 O O . ALA A 1 108 ? 1.024 -9.541 55.037 1.00 93.69 108 ALA A O 1
ATOM 872 N N . GLU A 1 109 ? 1.863 -7.772 56.133 1.00 92.44 109 GLU A N 1
ATOM 873 C CA . GLU A 1 109 ? 2.940 -8.507 56.789 1.00 92.44 109 GLU A CA 1
ATOM 874 C C . GLU A 1 109 ? 2.480 -9.133 58.113 1.00 92.44 109 GLU A C 1
ATOM 876 O O . GLU A 1 109 ? 1.816 -8.496 58.931 1.00 92.44 109 GLU A O 1
ATOM 881 N N . ASN A 1 110 ? 2.820 -10.409 58.319 1.00 95.06 110 ASN A N 1
ATOM 882 C CA . ASN A 1 110 ? 2.594 -11.094 59.590 1.00 95.06 110 ASN A CA 1
ATOM 883 C C . ASN A 1 110 ? 3.582 -10.590 60.662 1.00 95.06 110 ASN A C 1
ATOM 885 O O . ASN A 1 110 ? 4.760 -10.405 60.375 1.00 95.06 110 ASN A O 1
ATOM 889 N N . ILE A 1 111 ? 3.139 -10.471 61.922 1.00 93.25 111 ILE A N 1
ATOM 890 C CA . ILE A 1 111 ? 4.027 -10.091 63.044 1.00 93.25 111 ILE A CA 1
ATOM 891 C C . ILE A 1 111 ? 5.089 -11.173 63.304 1.00 93.25 111 ILE A C 1
ATOM 893 O O . ILE A 1 111 ? 6.236 -10.874 63.635 1.00 93.25 111 ILE A O 1
ATOM 897 N N . TYR A 1 112 ? 4.714 -12.448 63.166 1.00 93.00 112 TYR A N 1
ATOM 898 C CA . TYR A 1 112 ? 5.619 -13.586 63.295 1.00 93.00 112 TYR A CA 1
ATOM 899 C C . TYR A 1 112 ? 5.795 -14.287 61.952 1.00 93.00 112 TYR A C 1
ATOM 901 O O . TYR A 1 112 ? 4.970 -14.181 61.048 1.00 93.00 112 TYR A O 1
ATOM 909 N N . ASN A 1 113 ? 6.860 -15.081 61.833 1.00 90.44 113 ASN A N 1
ATOM 910 C CA . ASN A 1 113 ? 7.133 -15.831 60.612 1.00 90.44 113 ASN A CA 1
ATOM 911 C C . ASN A 1 113 ? 5.985 -16.811 60.280 1.00 90.44 113 ASN A C 1
ATOM 913 O O . ASN A 1 113 ? 5.879 -17.887 60.878 1.00 90.44 113 ASN A O 1
ATOM 917 N N . GLY A 1 114 ? 5.138 -16.418 59.324 1.00 89.94 114 GLY A N 1
ATOM 918 C CA . GLY A 1 114 ? 4.002 -17.183 58.809 1.00 89.94 114 GLY A CA 1
ATOM 919 C C . GLY A 1 114 ? 2.701 -17.094 59.614 1.00 89.94 114 GLY A C 1
ATOM 920 O O . GLY A 1 114 ? 1.787 -17.867 59.320 1.00 89.94 114 GLY A O 1
ATOM 921 N N . TYR A 1 115 ? 2.607 -16.228 60.634 1.00 95.44 115 TYR A N 1
ATOM 922 C CA . TYR A 1 115 ? 1.356 -15.998 61.369 1.00 95.44 115 TYR A CA 1
ATOM 923 C C . TYR A 1 115 ? 1.355 -14.705 62.200 1.00 95.44 115 TYR A C 1
ATOM 925 O O . TYR A 1 115 ? 2.391 -14.199 62.617 1.00 95.44 115 TYR A O 1
ATOM 933 N N . THR A 1 116 ? 0.160 -14.248 62.547 1.00 96.44 116 THR A N 1
ATOM 934 C CA . THR A 1 116 ? -0.120 -13.209 63.540 1.00 96.44 116 THR A CA 1
ATOM 935 C C . THR A 1 116 ? -0.974 -13.808 64.659 1.00 96.44 116 THR A C 1
ATOM 937 O O . THR A 1 116 ? -1.844 -14.646 64.403 1.00 96.44 116 THR A O 1
ATOM 940 N N . LEU A 1 117 ? -0.704 -13.417 65.908 1.00 94.69 117 LEU A N 1
ATOM 941 C CA . LEU A 1 117 ? -1.499 -13.813 67.073 1.00 94.69 117 LEU A CA 1
ATOM 942 C C . LEU A 1 117 ? -2.607 -12.794 67.325 1.00 94.69 117 LEU A C 1
ATOM 944 O O . LEU A 1 117 ? -2.347 -11.596 67.383 1.00 94.69 117 LEU A O 1
ATOM 948 N N . LEU A 1 118 ? -3.826 -13.293 67.500 1.00 93.81 118 LEU A N 1
ATOM 949 C CA . LEU A 1 118 ? -4.927 -12.564 68.113 1.00 93.81 118 LEU A CA 1
ATOM 950 C C . LEU A 1 118 ? -5.004 -13.018 69.571 1.00 93.81 118 LEU A C 1
ATOM 952 O O . LEU A 1 118 ? -5.321 -14.184 69.831 1.00 93.81 118 LEU A O 1
ATOM 956 N N . TYR A 1 119 ? -4.643 -12.125 70.488 1.00 89.75 119 TYR A N 1
ATOM 957 C CA . TYR A 1 119 ? -4.553 -12.428 71.913 1.00 89.75 119 TYR A CA 1
ATOM 958 C C . TYR A 1 119 ? -5.934 -12.376 72.549 1.00 89.75 119 TYR A C 1
ATOM 960 O O . TYR A 1 119 ? -6.546 -11.309 72.605 1.00 89.75 119 TYR A O 1
ATOM 968 N N . GLY A 1 120 ? -6.431 -13.528 73.001 1.00 84.75 120 GLY A N 1
ATOM 969 C CA . GLY A 1 120 ? -7.637 -13.583 73.815 1.00 84.75 120 GLY A CA 1
ATOM 970 C C . GLY A 1 120 ? -7.317 -13.014 75.191 1.00 84.75 120 GLY A C 1
ATOM 971 O O . GLY A 1 120 ? -6.823 -13.745 76.036 1.00 84.75 120 GLY A O 1
ATOM 972 N N . GLU A 1 121 ? -7.536 -11.718 75.400 1.00 75.00 121 GLU A N 1
ATOM 973 C CA . GLU A 1 121 ? -7.207 -11.021 76.655 1.00 75.00 121 GLU A CA 1
ATOM 974 C C . GLU A 1 121 ? -8.444 -10.471 77.367 1.00 75.00 121 GLU A C 1
ATOM 976 O O . GLU A 1 121 ? -8.371 -10.119 78.544 1.00 75.00 121 GLU A O 1
ATOM 981 N N . TYR A 1 122 ? -9.589 -10.400 76.678 1.00 69.38 122 TYR A N 1
ATOM 982 C CA . TYR A 1 122 ? -10.830 -9.937 77.285 1.00 69.38 122 TYR A CA 1
ATOM 983 C C . TYR A 1 122 ? -11.306 -10.966 78.310 1.00 69.38 122 TYR A C 1
ATOM 985 O O . TYR A 1 122 ? -11.762 -12.058 77.958 1.00 69.38 122 TYR A O 1
ATOM 993 N N . LYS A 1 123 ? -11.197 -10.594 79.584 1.00 64.81 123 LYS A N 1
ATOM 994 C CA . LYS A 1 123 ? -11.818 -11.298 80.699 1.00 64.81 123 LYS A CA 1
ATOM 995 C C . LYS A 1 123 ? -13.024 -10.489 81.124 1.00 64.81 123 LYS A C 1
ATOM 997 O O . LYS A 1 123 ? -12.884 -9.398 81.666 1.00 64.81 123 LYS A O 1
ATOM 1002 N N . ASP A 1 124 ? -14.191 -11.023 80.813 1.00 68.25 124 ASP A N 1
ATOM 1003 C CA . ASP A 1 124 ? -15.408 -10.612 81.486 1.00 68.25 124 ASP A CA 1
ATOM 1004 C C . ASP A 1 124 ? -15.294 -11.133 82.924 1.00 68.25 124 ASP A C 1
ATOM 1006 O O . ASP A 1 124 ? -15.209 -12.344 83.131 1.00 68.25 124 ASP A O 1
ATOM 1010 N N . GLU A 1 125 ? -15.107 -10.243 83.894 1.00 68.94 125 GLU A N 1
ATOM 1011 C CA . GLU A 1 125 ? -14.944 -10.629 85.305 1.00 68.94 125 GLU A CA 1
ATOM 1012 C C . GLU A 1 125 ? -16.275 -10.606 86.064 1.00 68.94 125 GLU A C 1
ATOM 1014 O O . GLU A 1 125 ? -16.344 -11.101 87.195 1.00 68.94 125 GLU A O 1
ATOM 1019 N N . ASP A 1 126 ? -17.320 -10.050 85.449 1.00 77.56 126 ASP A N 1
ATOM 1020 C CA . ASP A 1 126 ? -18.640 -9.971 86.043 1.00 77.56 126 ASP A CA 1
ATOM 1021 C C . ASP A 1 126 ? -19.336 -11.329 85.887 1.00 77.56 126 ASP A C 1
ATOM 1023 O O . ASP A 1 126 ? -19.306 -11.971 84.839 1.00 77.56 126 ASP A O 1
ATOM 1027 N N . ASN A 1 127 ? -19.904 -11.821 86.988 1.00 87.44 127 ASN A N 1
ATOM 1028 C CA . ASN A 1 127 ? -20.699 -13.038 86.950 1.00 87.44 127 ASN A CA 1
ATOM 1029 C C . ASN A 1 127 ? -22.167 -12.655 86.742 1.00 87.44 127 ASN A C 1
ATOM 1031 O O . ASN A 1 127 ? -22.661 -11.749 87.429 1.00 87.44 127 ASN A O 1
ATOM 1035 N N . PRO A 1 128 ? -22.911 -13.395 85.905 1.00 91.38 128 PRO A N 1
ATOM 1036 C CA . PRO A 1 128 ? -24.328 -13.127 85.742 1.00 91.38 128 PRO A CA 1
ATOM 1037 C C . PRO A 1 128 ? -25.050 -13.430 87.053 1.00 91.38 128 PRO A C 1
ATOM 1039 O O . PRO A 1 128 ? -24.726 -14.402 87.729 1.00 91.38 128 PRO A O 1
ATOM 1042 N N . TYR A 1 129 ? -26.077 -12.668 87.400 1.00 92.62 129 TYR A N 1
ATOM 1043 C CA . TYR A 1 129 ? -26.959 -13.002 88.518 1.00 92.62 129 TYR A CA 1
ATOM 1044 C C . TYR A 1 129 ? -28.421 -12.890 88.104 1.00 92.62 129 TYR A C 1
ATOM 1046 O O . TYR A 1 129 ? -28.769 -12.139 87.191 1.00 92.62 129 TYR A O 1
ATOM 1054 N N . ILE A 1 130 ? -29.287 -13.660 88.755 1.00 95.81 130 ILE A N 1
ATOM 1055 C CA . ILE A 1 130 ? -30.728 -13.645 88.531 1.00 95.81 130 ILE A CA 1
ATOM 1056 C C . ILE A 1 130 ? -31.283 -12.335 89.085 1.00 95.81 130 ILE A C 1
ATOM 1058 O O . ILE A 1 130 ? -31.261 -12.075 90.288 1.00 95.81 130 ILE A O 1
ATOM 1062 N N . VAL A 1 131 ? -31.808 -11.520 88.180 1.00 94.94 131 VAL A N 1
ATOM 1063 C CA . VAL A 1 131 ? -32.510 -10.272 88.474 1.00 94.94 131 VAL A CA 1
ATOM 1064 C C . VAL A 1 131 ? -33.944 -10.566 88.896 1.00 94.94 131 VAL A C 1
ATOM 1066 O O . VAL A 1 131 ? -34.432 -9.964 89.851 1.00 94.94 131 VAL A O 1
ATOM 1069 N N . ASP A 1 132 ? -34.624 -11.478 88.193 1.00 94.56 132 ASP A N 1
ATOM 1070 C CA . ASP A 1 132 ? -36.030 -11.785 88.455 1.00 94.56 132 ASP A CA 1
ATOM 1071 C C . ASP A 1 132 ? -36.433 -13.186 87.968 1.00 94.56 132 ASP A C 1
ATOM 1073 O O . ASP A 1 132 ? -35.873 -13.724 87.009 1.00 94.56 132 ASP A O 1
ATOM 1077 N N . VAL A 1 133 ? -37.450 -13.766 88.608 1.00 96.12 133 VAL A N 1
ATOM 1078 C CA . VAL A 1 133 ? -38.106 -15.006 88.176 1.00 96.12 133 VAL A CA 1
ATOM 1079 C C . VAL A 1 133 ? -39.603 -14.753 88.100 1.00 96.12 133 VAL A C 1
ATOM 1081 O O . VAL A 1 133 ? -40.259 -14.518 89.111 1.00 96.12 133 VAL A O 1
ATOM 1084 N N . THR A 1 134 ? -40.174 -14.840 86.901 1.00 93.56 134 THR A N 1
ATOM 1085 C CA . THR A 1 134 ? -41.584 -14.507 86.671 1.00 93.56 134 THR A CA 1
ATOM 1086 C C . THR A 1 134 ? -42.328 -15.591 85.910 1.00 93.56 134 THR A C 1
ATOM 1088 O O . THR A 1 134 ? -41.862 -16.130 84.905 1.00 93.56 134 THR A O 1
ATOM 1091 N N . ALA A 1 135 ? -43.541 -15.900 86.373 1.00 93.00 135 ALA A N 1
ATOM 1092 C CA . ALA A 1 135 ? -44.492 -16.703 85.619 1.00 93.00 135 ALA A CA 1
ATOM 1093 C C . ALA A 1 135 ? -45.216 -15.808 84.603 1.00 93.00 135 ALA A C 1
ATOM 1095 O O . ALA A 1 135 ? -46.043 -14.974 84.973 1.00 93.00 135 ALA A O 1
ATOM 1096 N N . ILE A 1 136 ? -44.910 -15.980 83.319 1.00 89.44 136 ILE A N 1
ATOM 1097 C CA . ILE A 1 136 ? -45.541 -15.209 82.234 1.00 89.44 136 ILE A CA 1
ATOM 1098 C C . ILE A 1 136 ? -46.954 -15.723 81.964 1.00 89.44 136 ILE A C 1
ATOM 1100 O O . ILE A 1 136 ? -47.899 -14.960 81.770 1.00 89.44 136 ILE A O 1
ATOM 1104 N N . ASP A 1 137 ? -47.095 -17.041 81.984 1.00 89.88 137 ASP A N 1
ATOM 1105 C CA . ASP A 1 137 ? -48.362 -17.744 81.913 1.00 89.88 137 ASP A CA 1
ATOM 1106 C C . ASP A 1 137 ? -48.263 -19.029 82.742 1.00 89.88 137 ASP A C 1
ATOM 1108 O O . ASP A 1 137 ? -47.201 -19.380 83.260 1.00 89.88 137 ASP A O 1
ATOM 1112 N N . ARG A 1 138 ? -49.371 -19.755 82.887 1.00 91.69 138 ARG A N 1
ATOM 1113 C CA . ARG A 1 138 ? -49.427 -20.945 83.740 1.00 91.69 138 ARG A CA 1
ATOM 1114 C C . ARG A 1 138 ? -48.485 -22.069 83.299 1.00 91.69 138 ARG A C 1
ATOM 1116 O O . ARG A 1 138 ? -48.314 -23.017 84.051 1.00 91.69 138 ARG A O 1
ATOM 1123 N N . MET A 1 139 ? -47.912 -22.016 82.098 1.00 92.88 139 MET A N 1
ATOM 1124 C CA . MET A 1 139 ? -46.978 -23.000 81.551 1.00 92.88 139 MET A CA 1
ATOM 1125 C C . MET A 1 139 ? -45.599 -22.423 81.212 1.00 92.88 139 MET A C 1
ATOM 1127 O O . MET A 1 139 ? -44.768 -23.176 80.706 1.00 92.88 139 MET A O 1
ATOM 1131 N N . THR A 1 140 ? -45.325 -21.149 81.503 1.00 92.25 140 THR A N 1
ATOM 1132 C CA . THR A 1 140 ? -44.066 -20.498 81.119 1.00 92.25 140 THR A CA 1
ATOM 1133 C C . THR A 1 140 ? -43.475 -19.710 82.280 1.00 92.25 140 THR A C 1
ATOM 1135 O O . THR A 1 140 ? -44.125 -18.820 82.829 1.00 92.25 140 THR A O 1
ATOM 1138 N N . VAL A 1 141 ? -42.215 -19.997 82.607 1.00 94.25 141 VAL A N 1
ATOM 1139 C CA . VAL A 1 141 ? -41.421 -19.231 83.580 1.00 94.25 141 VAL A CA 1
ATOM 1140 C C . VAL A 1 141 ? -40.239 -18.601 82.864 1.00 94.25 141 VAL A C 1
ATOM 1142 O O . VAL A 1 141 ? -39.571 -19.264 82.074 1.00 94.25 141 VAL A O 1
ATOM 1145 N N . VAL A 1 142 ? -39.990 -17.328 83.140 1.00 94.81 142 VAL A N 1
ATOM 1146 C CA . VAL A 1 142 ? -38.829 -16.587 82.656 1.00 94.81 142 VAL A CA 1
ATOM 1147 C C . VAL A 1 142 ? -37.918 -16.299 83.835 1.00 94.81 142 VAL A C 1
ATOM 1149 O O . VAL A 1 142 ? -38.373 -15.841 84.879 1.00 94.81 142 VAL A O 1
ATOM 1152 N N . ILE A 1 143 ? -36.636 -16.579 83.645 1.00 96.19 143 ILE A N 1
ATOM 1153 C CA . ILE A 1 143 ? -35.562 -16.219 84.563 1.00 96.19 143 ILE A CA 1
ATOM 1154 C C . ILE A 1 143 ? -34.761 -15.133 83.858 1.00 96.19 143 ILE A C 1
ATOM 1156 O O . ILE A 1 143 ? -34.163 -15.388 82.811 1.00 96.19 143 ILE A O 1
ATOM 1160 N N . GLU A 1 144 ? -34.804 -13.920 84.388 1.00 94.88 144 GLU A N 1
ATOM 1161 C CA . GLU A 1 144 ? -34.058 -12.781 83.869 1.00 94.88 144 GLU A CA 1
ATOM 1162 C C . GLU A 1 144 ? -32.738 -12.652 84.620 1.00 94.88 144 GLU A C 1
ATOM 1164 O O . GLU A 1 144 ? -32.715 -12.644 85.847 1.00 94.88 144 GLU A O 1
ATOM 1169 N N . TYR A 1 145 ? -31.646 -12.556 83.873 1.00 94.88 145 TYR A N 1
ATOM 1170 C CA . TYR A 1 145 ? -30.297 -12.361 84.376 1.00 94.88 145 TYR A CA 1
ATOM 1171 C C . TYR A 1 145 ? -29.829 -10.919 84.139 1.00 94.88 145 TYR A C 1
ATOM 1173 O O . TYR A 1 145 ? -30.391 -10.187 83.319 1.00 94.88 145 TYR A O 1
ATOM 1181 N N . SER A 1 146 ? -28.786 -10.510 84.856 1.00 91.00 146 SER A N 1
ATOM 1182 C CA . SER A 1 146 ? -28.152 -9.189 84.751 1.00 91.00 146 SER A CA 1
ATOM 1183 C C . SER A 1 146 ? -27.501 -8.928 83.390 1.00 91.00 146 SER A C 1
ATOM 1185 O O . SER A 1 146 ? -27.262 -7.777 83.033 1.00 91.00 146 SER A O 1
ATOM 1187 N N . GLU A 1 147 ? -27.251 -9.987 82.623 1.00 86.44 147 GLU A N 1
ATOM 1188 C CA . GLU A 1 147 ? -26.571 -9.964 81.333 1.00 86.44 147 GLU A CA 1
ATOM 1189 C C . GLU A 1 147 ? -26.925 -11.190 80.475 1.00 86.44 147 GLU A C 1
ATOM 1191 O O . GLU A 1 147 ? -27.713 -12.053 80.869 1.00 86.44 147 GLU A O 1
ATOM 1196 N N . ASN A 1 148 ? -26.351 -11.266 79.274 1.00 86.31 148 ASN A N 1
ATOM 1197 C CA . ASN A 1 148 ? -26.690 -12.290 78.291 1.00 86.31 148 ASN A CA 1
ATOM 1198 C C . ASN A 1 148 ? -26.205 -13.689 78.693 1.00 86.31 148 ASN A C 1
ATOM 1200 O O . ASN A 1 148 ? -25.018 -13.919 78.912 1.00 86.31 148 ASN A O 1
ATOM 1204 N N . ILE A 1 149 ? -27.115 -14.663 78.658 1.00 87.94 149 ILE A N 1
ATOM 1205 C CA . ILE A 1 149 ? -26.842 -16.050 79.033 1.00 87.94 149 ILE A CA 1
ATOM 1206 C C . ILE A 1 149 ? -26.483 -16.891 77.808 1.00 87.94 149 ILE A C 1
ATOM 1208 O O . ILE A 1 149 ? -27.143 -16.861 76.770 1.00 87.94 149 ILE A O 1
ATOM 1212 N N . GLY A 1 150 ? -25.412 -17.674 77.930 1.00 83.00 150 GLY A N 1
ATOM 1213 C CA . GLY A 1 150 ? -24.950 -18.603 76.905 1.00 83.00 150 GLY A CA 1
ATOM 1214 C C . GLY A 1 150 ? -25.367 -20.046 77.164 1.00 83.00 150 GLY A C 1
ATOM 1215 O O . GLY A 1 150 ? -25.595 -20.786 76.199 1.00 83.00 150 GLY A O 1
ATOM 1216 N N . TYR A 1 151 ? -25.462 -20.445 78.434 1.00 87.56 151 TYR A N 1
ATOM 1217 C CA . TYR A 1 151 ? -25.861 -21.784 78.867 1.00 87.56 151 TYR A CA 1
ATOM 1218 C C . TYR A 1 151 ? -26.811 -21.687 80.058 1.00 87.56 151 TYR A C 1
ATOM 1220 O O . TYR A 1 151 ? -26.504 -21.040 81.057 1.00 87.56 151 TYR A O 1
ATOM 1228 N N . GLU A 1 152 ? -27.956 -22.351 79.964 1.00 90.69 152 GLU A N 1
ATOM 1229 C CA . GLU A 1 152 ? -28.945 -22.376 81.031 1.00 90.69 152 GLU A CA 1
ATOM 1230 C C . GLU A 1 152 ? -28.425 -23.099 82.279 1.00 90.69 152 GLU A C 1
ATOM 1232 O O . GLU A 1 152 ? -27.643 -24.054 82.207 1.00 90.69 152 GLU A O 1
ATOM 1237 N N . GLY A 1 153 ? -28.901 -22.660 83.441 1.00 91.06 153 GLY A N 1
ATOM 1238 C CA . GLY A 1 153 ? -28.726 -23.402 84.678 1.00 91.06 153 GLY A CA 1
ATOM 1239 C C . GLY A 1 153 ? -29.624 -24.639 84.729 1.00 91.06 153 GLY A C 1
ATOM 1240 O O . GLY A 1 153 ? -30.471 -24.895 83.868 1.00 91.06 153 GLY A O 1
ATOM 1241 N N . ARG A 1 154 ? -29.464 -25.421 85.795 1.00 94.50 154 ARG A N 1
ATOM 1242 C CA . ARG A 1 154 ? -30.427 -26.464 86.161 1.00 94.50 154 ARG A CA 1
ATOM 1243 C C . ARG A 1 154 ? -31.185 -26.021 87.389 1.00 94.50 154 ARG A C 1
ATOM 1245 O O . ARG A 1 154 ? -30.576 -25.562 88.353 1.00 94.50 154 ARG A O 1
ATOM 1252 N N . TYR A 1 155 ? -32.489 -26.227 87.362 1.00 95.94 155 TYR A N 1
ATOM 1253 C CA . TYR A 1 155 ? -33.400 -25.689 88.354 1.00 95.94 155 TYR A CA 1
ATOM 1254 C C . TYR A 1 155 ? -34.304 -26.795 88.898 1.00 95.94 155 TYR A C 1
ATOM 1256 O O . TYR A 1 155 ? -34.569 -27.790 88.227 1.00 95.94 155 TYR A O 1
ATOM 1264 N N . THR A 1 156 ? -34.817 -26.610 90.103 1.00 95.94 156 THR A N 1
ATOM 1265 C CA . THR A 1 156 ? -35.920 -27.393 90.654 1.00 95.94 156 THR A CA 1
ATOM 1266 C C . THR A 1 156 ? -37.032 -26.418 91.007 1.00 95.94 156 THR A C 1
ATOM 1268 O O . THR A 1 156 ? -36.826 -25.534 91.827 1.00 95.94 156 THR A O 1
ATOM 1271 N N . ILE A 1 157 ? -38.218 -26.576 90.419 1.00 96.19 157 ILE A N 1
ATOM 1272 C CA . ILE A 1 157 ? -39.370 -25.714 90.716 1.00 96.19 157 ILE A CA 1
ATOM 1273 C C . ILE A 1 157 ? -40.331 -26.475 91.628 1.00 96.19 157 ILE A C 1
ATOM 1275 O O . ILE A 1 157 ? -40.771 -27.580 91.290 1.00 96.19 157 ILE A O 1
ATOM 1279 N N . LYS A 1 158 ? -40.668 -25.902 92.786 1.00 94.50 158 LYS A N 1
ATOM 1280 C CA . LYS A 1 158 ? -41.604 -26.494 93.752 1.00 94.50 158 LYS A CA 1
ATOM 1281 C C . LYS A 1 158 ? -42.718 -25.529 94.118 1.00 94.50 158 LYS A C 1
ATOM 12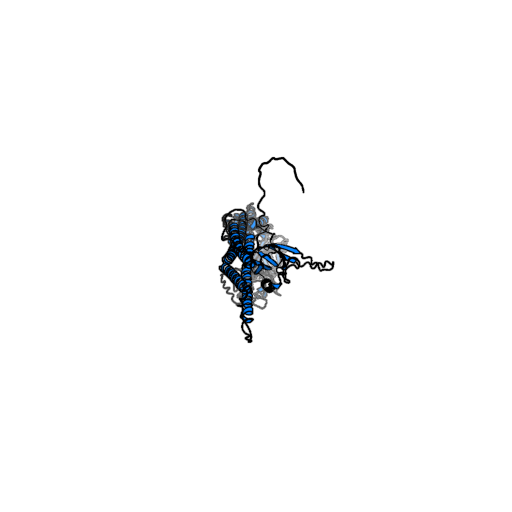83 O O . LYS A 1 158 ? -42.508 -24.326 94.174 1.00 94.50 158 LYS A O 1
ATOM 1288 N N . ASN A 1 159 ? -43.894 -26.078 94.389 1.00 93.44 159 ASN A N 1
ATOM 1289 C CA . ASN A 1 159 ? -44.974 -25.347 95.038 1.00 93.44 159 ASN A CA 1
ATOM 1290 C C . ASN A 1 159 ? -44.676 -25.264 96.544 1.00 93.44 159 ASN A C 1
ATOM 1292 O O . ASN A 1 159 ? -44.273 -26.273 97.128 1.00 93.44 159 ASN A O 1
ATOM 1296 N N . THR A 1 160 ? -44.843 -24.091 97.156 1.00 91.50 160 THR A N 1
ATOM 1297 C CA . THR A 1 160 ? -44.551 -23.888 98.586 1.00 91.50 160 THR A CA 1
ATOM 1298 C C . THR A 1 160 ? -45.653 -24.425 99.509 1.00 91.50 160 THR A C 1
ATOM 1300 O O . THR A 1 160 ? -45.412 -24.611 100.701 1.00 91.50 160 THR A O 1
ATOM 1303 N N . ASP A 1 161 ? -46.843 -24.734 98.981 1.00 88.38 161 ASP A N 1
ATOM 1304 C CA . ASP A 1 161 ? -47.940 -25.363 99.719 1.00 88.38 161 ASP A CA 1
ATOM 1305 C C . ASP A 1 161 ? -47.857 -26.899 99.640 1.00 88.38 161 ASP A C 1
ATOM 1307 O O . ASP A 1 161 ? -48.066 -27.525 98.594 1.00 88.38 161 ASP A O 1
ATOM 1311 N N . ASP A 1 162 ? -47.623 -27.535 100.789 1.00 79.31 162 ASP A N 1
ATOM 1312 C CA . ASP A 1 162 ? -47.525 -28.992 100.927 1.00 79.31 162 ASP A CA 1
ATOM 1313 C C . ASP A 1 162 ? -48.814 -29.759 100.575 1.00 79.31 162 ASP A C 1
ATOM 1315 O O . ASP A 1 162 ? -48.784 -30.989 100.423 1.00 79.31 162 ASP A O 1
ATOM 1319 N N . THR A 1 163 ? -49.948 -29.073 100.442 1.00 83.12 163 THR A N 1
ATOM 1320 C CA . THR A 1 163 ? -51.239 -29.644 100.037 1.00 83.12 163 THR A CA 1
ATOM 1321 C C . THR A 1 163 ? -51.502 -29.533 98.533 1.00 83.12 163 THR A C 1
ATOM 1323 O O . THR A 1 163 ? -52.476 -30.113 98.042 1.00 83.12 163 THR A O 1
ATOM 1326 N N . ALA A 1 164 ? -50.641 -28.835 97.783 1.00 83.69 164 ALA A N 1
ATOM 1327 C CA . ALA A 1 164 ? -50.798 -28.656 96.347 1.00 83.69 164 ALA A CA 1
ATOM 1328 C C . ALA A 1 164 ? -50.744 -29.989 95.583 1.00 83.69 164 ALA A C 1
ATOM 1330 O O . ALA A 1 164 ? -49.965 -30.898 95.888 1.00 83.69 164 ALA A O 1
ATOM 1331 N N . LYS A 1 165 ? -51.564 -30.089 94.527 1.00 83.56 165 LYS A N 1
ATOM 1332 C CA . LYS A 1 165 ? -51.635 -31.278 93.663 1.00 83.56 165 LYS A CA 1
ATOM 1333 C C . LYS A 1 165 ? -50.304 -31.551 92.956 1.00 83.56 165 LYS A C 1
ATOM 1335 O O . LYS A 1 165 ? -49.907 -32.707 92.822 1.00 83.56 165 LYS A O 1
ATOM 1340 N N . TYR A 1 166 ? -49.635 -30.493 92.502 1.00 84.81 166 TYR A N 1
ATOM 1341 C CA . TYR A 1 166 ? -48.351 -30.557 91.811 1.00 84.81 166 TYR A CA 1
ATOM 1342 C C . TYR A 1 166 ? -47.273 -29.920 92.685 1.00 84.81 166 TYR A C 1
ATOM 1344 O O . TYR A 1 166 ? -47.075 -28.710 92.671 1.00 84.81 166 TYR A O 1
ATOM 1352 N N . LYS A 1 167 ? -46.590 -30.755 93.473 1.00 86.81 167 LYS A N 1
ATOM 1353 C CA . LYS A 1 167 ? -45.556 -30.301 94.416 1.00 86.81 167 LYS A CA 1
ATOM 1354 C C . LYS A 1 167 ? -44.247 -29.916 93.739 1.00 86.81 167 LYS A C 1
ATOM 1356 O O . LYS A 1 167 ? -43.570 -29.000 94.183 1.00 86.81 167 LYS A O 1
ATOM 1361 N N . THR A 1 168 ? -43.875 -30.629 92.682 1.00 92.06 168 THR A N 1
ATOM 1362 C CA . THR A 1 168 ? -42.674 -30.362 91.884 1.00 92.06 168 THR A CA 1
ATOM 1363 C C . THR A 1 168 ? -43.096 -30.217 90.436 1.00 92.06 168 THR A C 1
ATOM 1365 O O . THR A 1 168 ? -43.809 -31.078 89.917 1.00 92.06 168 THR A O 1
ATOM 1368 N N . ILE A 1 169 ? -42.679 -29.120 89.813 1.00 94.19 169 ILE A N 1
ATOM 1369 C CA . ILE A 1 169 ? -43.049 -28.760 88.450 1.00 94.19 169 ILE A CA 1
ATOM 1370 C C . ILE A 1 169 ? -41.887 -29.131 87.531 1.00 94.19 169 ILE A C 1
ATOM 1372 O O . ILE A 1 169 ? -40.788 -28.592 87.649 1.00 94.19 169 ILE A O 1
ATOM 1376 N N . GLY A 1 170 ? -42.115 -30.088 86.633 1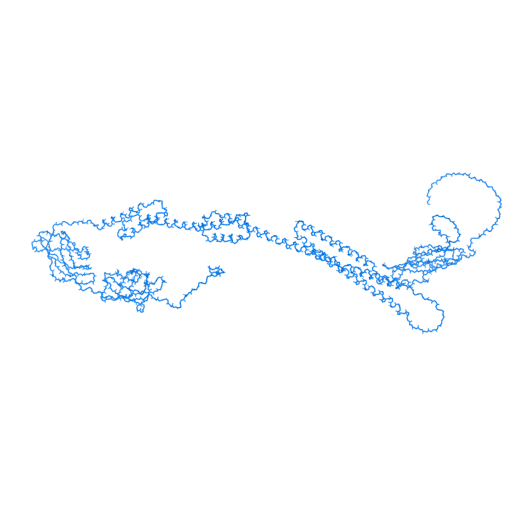.00 92.56 170 GLY A N 1
ATOM 1377 C CA . GLY A 1 170 ? -41.135 -30.446 85.611 1.00 92.56 170 GLY A CA 1
ATOM 1378 C C . GLY A 1 170 ? -41.089 -29.381 84.520 1.00 92.56 170 GLY A C 1
ATOM 1379 O O . GLY A 1 170 ? -42.128 -28.803 84.194 1.00 92.56 170 GLY A O 1
ATOM 1380 N N . TYR A 1 171 ? -39.921 -29.162 83.923 1.00 94.81 171 TYR A N 1
ATOM 1381 C CA . TYR A 1 171 ? -39.727 -28.169 82.869 1.00 94.81 171 TYR A CA 1
ATOM 1382 C C . TYR A 1 171 ? -38.802 -28.680 81.757 1.00 94.81 171 TYR A C 1
ATOM 1384 O O . TYR A 1 171 ? -38.069 -29.654 81.931 1.00 94.81 171 TYR A O 1
ATOM 1392 N N . SER A 1 172 ? -38.823 -27.985 80.625 1.00 91.44 172 SER A N 1
ATOM 1393 C CA . SER A 1 172 ? -37.817 -28.053 79.566 1.00 91.44 172 SER A CA 1
ATOM 1394 C C . SER A 1 172 ? -37.400 -26.640 79.169 1.00 91.44 172 SER A C 1
ATOM 1396 O O . SER A 1 172 ? -38.225 -25.723 79.205 1.00 91.44 172 SER A O 1
ATOM 1398 N N . LEU A 1 173 ? -36.145 -26.455 78.756 1.00 90.81 173 LEU A N 1
ATOM 1399 C CA . LEU A 1 173 ? -35.719 -25.194 78.152 1.00 90.81 173 LEU A CA 1
ATOM 1400 C C . LEU A 1 173 ? -36.537 -24.943 76.878 1.00 90.81 173 LEU A C 1
ATOM 1402 O O . LEU A 1 173 ? -36.624 -25.822 76.019 1.00 90.81 173 LEU A O 1
ATOM 1406 N N . LYS A 1 174 ? -37.146 -23.761 76.774 1.00 87.38 174 LYS A N 1
ATOM 1407 C CA . LYS A 1 174 ? -37.803 -23.300 75.551 1.00 87.38 174 LYS A CA 1
ATOM 1408 C C . LYS A 1 174 ? -36.781 -22.624 74.646 1.00 87.38 174 LYS A C 1
ATOM 1410 O O . LYS A 1 174 ? -36.561 -23.074 73.529 1.00 87.38 174 LYS A O 1
ATOM 1415 N N . GLU A 1 175 ? -36.150 -21.575 75.162 1.00 87.81 175 GLU A N 1
ATOM 1416 C CA . GLU A 1 175 ? -35.092 -20.813 74.505 1.00 87.81 175 GLU A CA 1
ATOM 1417 C C . GLU A 1 175 ? -34.350 -19.949 75.532 1.00 87.81 175 GLU A C 1
ATOM 1419 O O . GLU A 1 175 ? -34.820 -19.757 76.657 1.00 87.81 175 GLU A O 1
ATOM 1424 N N . ILE A 1 176 ? -33.190 -19.434 75.129 1.00 84.56 176 ILE A N 1
ATOM 1425 C CA . ILE A 1 176 ? -32.481 -18.365 75.830 1.00 84.56 176 ILE A CA 1
ATOM 1426 C C . ILE A 1 176 ? -32.526 -17.155 74.898 1.00 84.56 176 ILE A C 1
ATOM 1428 O O . ILE A 1 176 ? -31.967 -17.209 73.802 1.00 84.56 176 ILE A O 1
ATOM 1432 N N . ASP A 1 177 ? -33.222 -16.101 75.311 1.00 83.88 177 ASP A N 1
ATOM 1433 C CA . ASP A 1 177 ? -33.327 -14.840 74.579 1.00 83.88 177 ASP A CA 1
ATOM 1434 C C . ASP A 1 177 ? -32.523 -13.771 75.319 1.00 83.88 177 ASP A C 1
ATOM 1436 O O . ASP A 1 177 ? -32.989 -13.189 76.299 1.00 83.88 177 ASP A O 1
ATOM 1440 N N . ASN A 1 178 ? -31.287 -13.543 74.868 1.00 87.31 178 ASN A N 1
ATOM 1441 C CA . ASN A 1 178 ? -30.342 -12.613 75.490 1.00 87.31 178 ASN A CA 1
ATOM 1442 C C . ASN A 1 178 ? -30.136 -12.926 76.983 1.00 87.31 178 ASN A C 1
ATOM 1444 O O . ASN A 1 178 ? -29.554 -13.957 77.317 1.00 87.31 178 ASN A O 1
ATOM 1448 N N . ASN A 1 179 ? -30.616 -12.065 77.879 1.00 88.44 179 ASN A N 1
ATOM 1449 C CA . ASN A 1 179 ? -30.524 -12.226 79.327 1.00 88.44 179 ASN A CA 1
ATOM 1450 C C . ASN A 1 179 ? -31.676 -13.043 79.937 1.00 88.44 179 ASN A C 1
ATOM 1452 O O . ASN A 1 179 ? -31.780 -13.144 81.155 1.00 88.44 179 ASN A O 1
ATOM 1456 N N . LYS A 1 180 ? -32.566 -13.623 79.123 1.00 91.44 180 LYS A N 1
ATOM 1457 C CA . LYS A 1 180 ? -33.768 -14.327 79.592 1.00 91.44 180 LYS A CA 1
ATOM 1458 C C . LYS A 1 180 ? -33.704 -15.809 79.276 1.00 91.44 180 LYS A C 1
ATOM 1460 O O . LYS A 1 180 ? -33.713 -16.212 78.116 1.00 91.44 180 LYS A O 1
ATOM 1465 N N . VAL A 1 181 ? -33.716 -16.637 80.314 1.00 93.62 181 VAL A N 1
ATOM 1466 C CA . VAL A 1 181 ? -33.884 -18.087 80.195 1.00 93.62 181 VAL A CA 1
ATOM 1467 C C . VAL A 1 181 ? -35.368 -18.408 80.312 1.00 93.62 181 VAL A C 1
ATOM 1469 O O . VAL A 1 181 ? -35.986 -18.189 81.353 1.00 93.62 181 VAL A O 1
ATOM 1472 N N . ILE A 1 182 ? -35.951 -18.928 79.234 1.00 92.12 182 ILE A N 1
ATOM 1473 C CA . ILE A 1 182 ? -37.388 -19.186 79.143 1.00 92.12 182 ILE A CA 1
ATOM 1474 C C . ILE A 1 182 ? -37.635 -20.686 79.282 1.00 92.12 182 ILE A C 1
ATOM 1476 O O . ILE A 1 182 ? -37.173 -21.495 78.474 1.00 92.12 182 ILE A O 1
ATOM 1480 N N . LEU A 1 183 ? -38.397 -21.074 80.300 1.00 94.19 183 LEU A N 1
ATOM 1481 C CA . LEU A 1 183 ? -38.729 -22.459 80.614 1.00 94.19 183 LEU A CA 1
ATOM 1482 C C . LEU A 1 183 ? -40.179 -22.765 80.237 1.00 94.19 183 LEU A C 1
ATOM 1484 O O . LEU A 1 183 ? -41.095 -22.031 80.600 1.00 94.19 183 LEU A O 1
ATOM 1488 N N . SER A 1 184 ? -40.390 -23.889 79.550 1.00 92.19 184 SER A N 1
ATOM 1489 C CA . SER A 1 184 ? -41.718 -24.481 79.350 1.00 92.19 184 SER A CA 1
ATOM 1490 C C . SER A 1 184 ? -41.993 -25.511 80.438 1.00 92.19 184 SER A C 1
ATOM 1492 O O . SER A 1 184 ? -41.198 -26.425 80.645 1.00 92.19 184 SER A O 1
ATOM 1494 N N . LEU A 1 185 ? -43.122 -25.383 81.125 1.00 93.56 185 LEU A N 1
ATOM 1495 C CA . LEU A 1 185 ? -43.510 -26.242 82.236 1.00 93.56 185 LEU A CA 1
ATOM 1496 C C . LEU A 1 185 ? -44.386 -27.409 81.767 1.00 93.56 185 LEU A C 1
ATOM 1498 O O . LEU A 1 185 ? -45.159 -27.308 80.818 1.00 93.56 185 LEU A O 1
ATOM 1502 N N . SER A 1 186 ? -44.292 -28.530 82.476 1.00 91.62 186 SER A N 1
ATOM 1503 C CA . SER A 1 186 ? -45.077 -29.744 82.215 1.00 91.62 186 SER A CA 1
ATOM 1504 C C . SER A 1 186 ? -46.342 -29.851 83.075 1.00 91.62 186 SER A C 1
ATOM 1506 O O . SER A 1 186 ? -47.223 -30.660 82.779 1.00 91.62 186 SER A O 1
ATOM 1508 N N . GLN A 1 187 ? -46.464 -29.031 84.124 1.00 92.94 187 GLN A N 1
ATOM 1509 C CA . GLN A 1 187 ? -47.669 -28.891 84.945 1.00 92.94 187 GLN A CA 1
ATOM 1510 C C . GLN A 1 187 ? -48.006 -27.409 85.124 1.00 92.94 187 GLN A C 1
ATOM 1512 O O . GLN A 1 187 ? -47.085 -26.598 85.227 1.00 92.94 187 GLN A O 1
ATOM 1517 N N . PRO A 1 188 ? -49.301 -27.045 85.129 1.00 91.56 188 PRO A N 1
ATOM 1518 C CA . PRO A 1 188 ? -49.706 -25.658 85.240 1.00 91.56 188 PRO A CA 1
ATOM 1519 C C . PRO A 1 188 ? -49.389 -25.097 86.622 1.00 91.56 188 PRO A C 1
ATOM 1521 O O . PRO A 1 188 ? -49.718 -25.720 87.631 1.00 91.56 188 PRO A O 1
ATOM 1524 N N . LEU A 1 189 ? -48.833 -23.892 86.651 1.00 92.50 189 LEU A N 1
ATOM 1525 C CA . LEU A 1 189 ? -48.845 -23.046 87.832 1.00 92.50 189 LEU A CA 1
ATOM 1526 C C . LEU A 1 189 ? -50.292 -22.617 88.103 1.00 92.50 189 LEU A C 1
ATOM 1528 O O . LEU A 1 189 ? -51.071 -22.372 87.181 1.00 92.50 189 LEU A O 1
ATOM 1532 N N . GLU A 1 190 ? -50.662 -22.573 89.374 1.00 90.50 190 GLU A N 1
ATOM 1533 C CA . GLU A 1 190 ? -51.939 -22.020 89.834 1.00 90.50 190 GLU A CA 1
ATOM 1534 C C . GLU A 1 190 ? -51.663 -20.685 90.525 1.00 90.50 190 GLU A C 1
ATOM 1536 O O . GLU A 1 190 ? -50.788 -20.613 91.390 1.00 90.50 190 GLU A O 1
ATOM 1541 N N . GLY A 1 191 ? -52.422 -19.646 90.174 1.00 89.12 191 GLY A N 1
ATOM 1542 C CA . GLY A 1 191 ? -52.213 -18.267 90.640 1.00 89.12 191 GLY A CA 1
ATOM 1543 C C . GLY A 1 191 ? -52.391 -18.049 92.141 1.00 89.12 191 GLY A C 1
ATOM 1544 O O . GLY A 1 191 ? -51.981 -17.029 92.680 1.00 89.12 191 GLY A O 1
ATOM 1545 N N . ARG A 1 192 ? -52.998 -19.016 92.829 1.00 89.81 192 ARG A N 1
ATOM 1546 C CA . ARG A 1 192 ? -53.209 -18.997 94.283 1.00 89.81 192 ARG A CA 1
ATOM 1547 C C . ARG A 1 192 ? -52.009 -19.480 95.100 1.00 89.81 192 ARG A C 1
ATOM 1549 O O . ARG A 1 192 ? -52.067 -19.418 96.324 1.00 89.81 192 ARG A O 1
ATOM 1556 N N . TYR A 1 193 ? -50.997 -20.045 94.444 1.00 92.81 193 TYR A N 1
ATOM 1557 C CA . TYR A 1 193 ? -49.825 -20.616 95.095 1.00 92.81 193 TYR A CA 1
ATOM 1558 C C . TYR A 1 193 ? -48.578 -19.794 94.787 1.00 92.81 193 TYR A C 1
ATOM 1560 O O . TYR A 1 193 ? -48.401 -19.294 93.675 1.00 92.81 193 TYR A O 1
ATOM 1568 N N . GLU A 1 194 ? -47.691 -19.724 95.772 1.00 95.12 194 GLU A N 1
ATOM 1569 C CA . GLU A 1 194 ? -46.318 -19.286 95.576 1.00 95.12 194 GLU A CA 1
ATOM 1570 C C . GLU A 1 194 ? -45.452 -20.495 95.204 1.00 95.12 194 GLU A C 1
ATOM 1572 O O . GLU A 1 194 ? -45.691 -21.629 95.633 1.00 95.12 194 GLU A O 1
ATOM 1577 N N . TYR A 1 195 ? -44.461 -20.257 94.357 1.00 96.31 195 TYR A N 1
ATOM 1578 C CA . TYR A 1 195 ? -43.516 -21.263 93.907 1.00 96.31 195 TYR A CA 1
ATOM 1579 C C . TYR A 1 195 ? -42.108 -20.815 94.259 1.00 96.31 195 TYR A C 1
ATOM 1581 O O . TYR A 1 195 ? -41.813 -19.626 94.329 1.00 96.31 195 TYR A O 1
ATOM 1589 N N . VAL A 1 196 ? -41.236 -21.792 94.460 1.00 96.19 196 VAL A N 1
ATOM 1590 C CA . VAL A 1 196 ? -39.811 -21.580 94.668 1.00 96.19 196 VAL A CA 1
ATOM 1591 C C . VAL A 1 196 ? -39.042 -22.244 93.535 1.00 96.19 196 VAL A C 1
ATOM 1593 O O . VAL A 1 196 ? -39.243 -23.425 93.231 1.00 96.19 196 VAL A O 1
ATOM 1596 N N . LEU A 1 197 ? -38.180 -21.470 92.886 1.00 97.12 197 LEU A N 1
ATOM 1597 C CA . LEU A 1 197 ? -37.162 -21.948 91.968 1.00 97.12 197 LEU A CA 1
ATOM 1598 C C . LEU A 1 197 ? -35.864 -22.135 92.754 1.00 97.12 197 LEU A C 1
ATOM 1600 O O . LEU A 1 197 ? -35.345 -21.193 93.338 1.00 97.12 197 LEU A O 1
ATOM 1604 N N . ILE A 1 198 ? -35.362 -23.364 92.778 1.00 96.31 198 ILE A N 1
ATOM 1605 C CA . ILE A 1 198 ? -34.163 -23.762 93.513 1.00 96.31 198 ILE A CA 1
ATOM 1606 C C . ILE A 1 198 ? -33.055 -24.046 92.505 1.00 96.31 198 ILE A C 1
ATOM 1608 O O . ILE A 1 198 ? -33.252 -24.828 91.571 1.00 96.31 198 ILE A O 1
ATOM 1612 N N . ILE A 1 199 ? -31.882 -23.457 92.695 1.00 96.44 199 ILE A N 1
ATOM 1613 C CA . ILE A 1 199 ? -30.737 -23.677 91.810 1.00 96.44 199 ILE A CA 1
ATOM 1614 C C . ILE A 1 199 ? -30.116 -25.058 92.072 1.00 96.44 199 ILE A C 1
ATOM 1616 O O . ILE A 1 199 ? -29.685 -25.367 93.179 1.00 96.44 199 ILE A O 1
ATOM 1620 N N . GLU A 1 200 ? -30.022 -25.903 91.045 1.00 95.50 200 GLU A N 1
ATOM 1621 C CA . GLU A 1 200 ? -29.317 -27.198 91.081 1.00 95.50 200 GLU A CA 1
ATOM 1622 C C . GLU A 1 200 ? -27.931 -27.118 90.431 1.00 95.50 200 GLU A C 1
ATOM 1624 O O . GLU A 1 200 ? -26.998 -27.823 90.831 1.00 95.50 200 GLU A O 1
ATOM 1629 N N . ALA A 1 201 ? -27.808 -26.278 89.403 1.00 94.19 201 ALA A N 1
ATOM 1630 C CA . ALA A 1 201 ? -26.548 -25.873 88.800 1.00 94.19 201 ALA A CA 1
ATOM 1631 C C . ALA A 1 201 ? -26.681 -24.437 88.261 1.00 94.19 201 ALA A C 1
ATOM 1633 O O . ALA A 1 201 ? -27.704 -24.148 87.637 1.00 94.19 201 ALA A O 1
ATOM 1634 N N . PRO A 1 202 ? -25.678 -23.572 88.473 1.00 93.06 202 PRO A N 1
ATOM 1635 C CA . PRO A 1 202 ? -25.697 -22.195 87.984 1.00 93.06 202 PRO A CA 1
ATOM 1636 C C . PRO A 1 202 ? -25.719 -22.129 86.455 1.00 93.06 202 PRO A C 1
ATOM 1638 O O . PRO A 1 202 ? -25.260 -23.057 85.775 1.00 93.06 202 PRO A O 1
ATOM 1641 N N . ALA A 1 203 ? -26.257 -21.026 85.934 1.00 92.44 203 ALA A N 1
ATOM 1642 C CA . ALA A 1 203 ? -26.189 -20.703 84.514 1.00 92.44 203 ALA A CA 1
ATOM 1643 C C . ALA A 1 203 ? -24.786 -20.205 84.152 1.00 92.44 203 ALA A C 1
ATOM 1645 O O . ALA A 1 203 ? -23.938 -20.005 85.026 1.00 92.44 203 ALA A O 1
ATOM 1646 N N . LYS A 1 204 ? -24.530 -20.027 82.857 1.00 90.38 204 LYS A N 1
ATOM 1647 C CA . LYS A 1 204 ? -23.318 -19.363 82.385 1.00 90.38 204 LYS A CA 1
ATOM 1648 C C . LYS A 1 204 ? -23.636 -18.312 81.344 1.00 90.38 204 LYS A C 1
ATOM 1650 O O . LYS A 1 204 ? -24.493 -18.544 80.487 1.00 90.38 204 LYS A O 1
ATOM 1655 N N . ASP A 1 205 ? -22.920 -17.201 81.396 1.00 86.69 205 ASP A N 1
ATOM 1656 C CA . ASP A 1 205 ? -22.997 -16.151 80.385 1.00 86.69 205 ASP A CA 1
ATOM 1657 C C . ASP A 1 205 ? -22.498 -16.643 79.007 1.00 86.69 205 ASP A C 1
ATOM 1659 O O . ASP A 1 205 ? -22.256 -17.837 78.762 1.00 86.69 205 ASP A O 1
ATOM 1663 N N . LEU A 1 206 ? -22.378 -15.714 78.061 1.00 78.31 206 LEU A N 1
ATOM 1664 C CA . LEU A 1 206 ? -21.865 -16.013 76.731 1.00 78.31 206 LEU A CA 1
ATOM 1665 C C . LEU A 1 206 ? -20.406 -16.467 76.726 1.00 78.31 206 LEU A C 1
ATOM 1667 O O . LEU A 1 206 ? -20.069 -17.219 75.814 1.00 78.31 206 LEU A O 1
ATOM 1671 N N . VAL A 1 207 ? -19.584 -16.043 77.689 1.00 74.25 207 VAL A N 1
ATOM 1672 C CA . VAL A 1 207 ? -18.139 -16.320 77.754 1.00 74.25 207 VAL A CA 1
ATOM 1673 C C . VAL A 1 207 ? -17.764 -17.434 78.743 1.00 74.25 207 VAL A C 1
ATOM 1675 O O . VAL A 1 207 ? -16.606 -17.838 78.847 1.00 74.25 207 VAL A O 1
ATOM 1678 N N . GLY A 1 208 ? -18.761 -18.035 79.387 1.00 77.75 208 GLY A N 1
ATOM 1679 C CA . GLY A 1 208 ? -18.619 -19.179 80.273 1.00 77.75 208 GLY A CA 1
ATOM 1680 C C . GLY A 1 208 ? -18.434 -18.847 81.754 1.00 77.75 208 GLY A C 1
ATOM 1681 O O . GLY A 1 208 ? -18.228 -19.806 82.514 1.00 77.75 208 GLY A O 1
ATOM 1682 N N . ASN A 1 209 ? -18.539 -17.581 82.175 1.00 83.94 209 ASN A N 1
ATOM 1683 C CA . ASN A 1 209 ? -18.563 -17.233 83.595 1.00 83.94 209 ASN A CA 1
ATOM 1684 C C . ASN A 1 209 ? -19.793 -17.833 84.249 1.00 83.94 209 ASN A C 1
ATOM 1686 O O . ASN A 1 209 ? -20.859 -17.963 83.646 1.00 83.94 209 ASN A O 1
ATOM 1690 N N . VAL A 1 210 ? -19.611 -18.282 85.482 1.00 89.12 210 VAL A N 1
ATOM 1691 C CA . VAL A 1 210 ? -20.640 -19.002 86.221 1.00 89.12 210 VAL A CA 1
ATOM 1692 C C . VAL A 1 210 ? -21.496 -17.989 86.958 1.00 89.12 210 VAL A C 1
ATOM 1694 O O . VAL A 1 210 ? -20.946 -17.118 87.621 1.00 89.12 210 VAL A O 1
ATOM 1697 N N . SER A 1 211 ? -22.820 -18.131 86.881 1.00 91.75 211 SER A N 1
ATOM 1698 C CA . SER A 1 211 ? -23.723 -17.221 87.580 1.00 91.75 211 SER A CA 1
ATOM 1699 C C . SER A 1 211 ? -23.487 -17.221 89.095 1.00 91.75 211 SER A C 1
ATOM 1701 O O . SER A 1 211 ? -23.059 -18.234 89.657 1.00 91.75 211 SER A O 1
ATOM 1703 N N . GLU A 1 212 ? -23.723 -16.084 89.757 1.00 92.56 212 GLU A N 1
ATOM 1704 C CA . GLU A 1 212 ? -23.405 -15.893 91.180 1.00 92.56 212 GLU A CA 1
ATOM 1705 C C . GLU A 1 212 ? -24.155 -16.868 92.099 1.00 92.56 212 GLU A C 1
ATOM 1707 O O . GLU A 1 212 ? -23.682 -17.189 93.198 1.00 92.56 212 GLU A O 1
ATOM 1712 N N . GLU A 1 213 ? -25.305 -17.375 91.648 1.00 92.75 213 GLU A N 1
ATOM 1713 C CA . GLU A 1 213 ? -26.134 -18.285 92.424 1.00 92.75 213 GLU A CA 1
ATOM 1714 C C . GLU A 1 213 ? -25.450 -19.623 92.702 1.00 92.75 213 GLU A C 1
ATOM 1716 O O . GLU A 1 213 ? -24.826 -20.268 91.855 1.00 92.75 213 GLU A O 1
ATOM 1721 N N . ARG A 1 214 ? -25.651 -20.121 93.916 1.00 90.56 214 ARG A N 1
ATOM 1722 C CA . ARG A 1 214 ? -25.125 -21.398 94.381 1.00 90.56 214 ARG A CA 1
ATOM 1723 C C . ARG A 1 214 ? -26.211 -22.452 94.412 1.00 90.56 214 ARG A C 1
ATOM 1725 O O . ARG A 1 214 ? -27.405 -22.186 94.503 1.00 90.56 214 ARG A O 1
ATOM 1732 N N . LYS A 1 215 ? -25.773 -23.711 94.374 1.00 93.75 215 LYS A N 1
ATOM 1733 C CA . LYS A 1 215 ? -26.681 -24.845 94.520 1.00 93.75 215 LYS A CA 1
ATOM 1734 C C . LYS A 1 215 ? -27.456 -24.735 95.840 1.00 93.75 215 LYS A C 1
ATOM 1736 O O . LYS A 1 215 ? -26.846 -24.771 96.907 1.00 93.75 215 LYS A O 1
ATOM 1741 N N . GLY A 1 216 ? -28.780 -24.721 95.743 1.00 90.88 216 GLY A N 1
ATOM 1742 C CA . GLY A 1 216 ? -29.706 -24.588 96.862 1.00 90.88 216 GLY A CA 1
ATOM 1743 C C . GLY A 1 216 ? -30.278 -23.185 97.046 1.00 90.88 216 GLY A C 1
ATOM 1744 O O . GLY A 1 216 ? -31.194 -23.055 97.849 1.00 90.88 216 GLY A O 1
ATOM 1745 N N . ASP A 1 217 ? -29.795 -22.175 96.317 1.00 94.94 217 ASP A N 1
ATOM 1746 C CA . ASP A 1 217 ? -30.362 -20.826 96.383 1.00 94.94 217 ASP A CA 1
ATOM 1747 C C . ASP A 1 217 ? -31.807 -20.828 95.869 1.00 94.94 217 ASP A C 1
ATOM 1749 O O . ASP A 1 217 ? -32.138 -21.530 94.907 1.00 94.94 217 ASP A O 1
ATOM 1753 N N . GLU A 1 218 ? -32.669 -20.070 96.547 1.00 96.56 218 GLU A N 1
ATOM 1754 C CA . GLU A 1 218 ? -34.122 -20.104 96.387 1.00 96.56 218 GLU A CA 1
ATOM 1755 C C . GLU A 1 218 ? -34.659 -18.756 95.895 1.00 96.56 218 GLU A C 1
ATOM 1757 O O . GLU A 1 218 ? -34.439 -17.722 96.525 1.00 96.56 218 GLU A O 1
ATOM 1762 N N . PHE A 1 219 ? -35.428 -18.784 94.807 1.00 96.62 219 PHE A N 1
ATOM 1763 C CA . PHE A 1 219 ? -36.091 -17.623 94.218 1.00 96.62 219 PHE A CA 1
ATOM 1764 C C . PHE A 1 219 ? -37.601 -17.840 94.230 1.00 96.62 219 PHE A C 1
ATOM 1766 O O . PHE A 1 219 ? -38.120 -18.740 93.565 1.00 96.62 219 PHE A O 1
ATOM 1773 N N . TYR A 1 220 ? -38.305 -17.030 95.014 1.00 95.75 220 TYR A N 1
ATOM 1774 C CA . TYR A 1 220 ? -39.752 -17.129 95.175 1.00 95.75 220 TYR A CA 1
ATOM 1775 C C . TYR A 1 220 ? -40.459 -16.309 94.101 1.00 95.75 220 TYR A C 1
ATOM 1777 O O . TYR A 1 220 ? -40.113 -15.153 93.867 1.00 95.75 220 TYR A O 1
ATOM 1785 N N . PHE A 1 221 ? -41.465 -16.900 93.466 1.00 95.94 221 PHE A N 1
ATOM 1786 C CA . PHE A 1 221 ? -42.279 -16.235 92.459 1.00 95.94 221 PHE A CA 1
ATOM 1787 C C . PHE A 1 221 ? -43.738 -16.678 92.559 1.00 95.94 221 PHE A C 1
ATOM 1789 O O . PHE A 1 221 ? -44.061 -17.804 92.946 1.00 95.94 221 PHE A O 1
ATOM 1796 N N . GLN A 1 222 ? -44.648 -15.773 92.216 1.00 94.19 222 GLN A N 1
ATOM 1797 C CA . GLN A 1 222 ? -46.079 -16.053 92.256 1.00 94.19 222 GLN A CA 1
ATOM 1798 C C . GLN A 1 222 ? -46.496 -16.867 91.028 1.00 94.19 222 GLN A C 1
ATOM 1800 O O . GLN A 1 222 ? -46.082 -16.577 89.902 1.00 94.19 222 GLN A O 1
ATOM 1805 N N . GLY A 1 223 ? -47.330 -17.888 91.242 1.00 91.12 223 GLY A N 1
ATOM 1806 C CA . GLY A 1 223 ? -47.981 -18.589 90.143 1.00 91.12 223 GLY A CA 1
ATOM 1807 C C . GLY A 1 223 ? -48.946 -17.675 89.389 1.00 91.12 223 GLY A C 1
ATOM 1808 O O . GLY A 1 223 ? -49.277 -16.574 89.825 1.00 91.12 223 GLY A O 1
ATOM 1809 N N . THR A 1 224 ? -49.471 -18.153 88.265 1.00 88.50 224 THR A N 1
ATOM 1810 C CA . THR A 1 224 ? -50.485 -17.416 87.504 1.00 88.50 224 THR A CA 1
ATOM 1811 C C . THR A 1 224 ? -51.493 -18.366 86.876 1.00 88.50 224 THR A C 1
ATOM 1813 O O . THR A 1 224 ? -51.129 -19.447 86.422 1.00 88.50 224 THR A O 1
ATOM 1816 N N . ASP A 1 225 ? -52.764 -17.961 86.831 1.00 87.38 225 ASP A N 1
ATOM 1817 C CA . ASP A 1 225 ? -53.827 -18.700 86.134 1.00 87.38 225 ASP A CA 1
ATOM 1818 C C . ASP A 1 225 ? -53.965 -18.276 84.659 1.00 87.38 225 ASP A C 1
ATOM 1820 O O . ASP A 1 225 ? -54.852 -18.759 83.947 1.00 87.38 225 ASP A O 1
ATOM 1824 N N . LEU A 1 226 ? -53.088 -17.383 84.180 1.00 85.69 226 LEU A N 1
ATOM 1825 C CA . LEU A 1 226 ? -53.057 -16.945 82.786 1.00 85.69 226 LEU A CA 1
ATOM 1826 C C . LEU A 1 226 ? -52.845 -18.150 81.860 1.00 85.69 226 LEU A C 1
ATOM 1828 O O . LEU A 1 226 ? -51.898 -18.917 82.013 1.00 85.69 226 LEU A O 1
ATOM 1832 N N . ALA A 1 227 ? -53.741 -18.344 80.891 1.00 79.62 227 ALA A N 1
ATOM 1833 C CA . ALA A 1 227 ? -53.562 -19.382 79.882 1.00 79.62 227 ALA A CA 1
ATOM 1834 C C . ALA A 1 227 ? -52.332 -19.063 79.011 1.00 79.62 227 ALA A C 1
ATOM 1836 O O . ALA A 1 227 ? -52.105 -17.884 78.734 1.00 79.62 227 ALA A O 1
ATOM 1837 N N . PRO A 1 228 ? -51.582 -20.073 78.526 1.00 71.31 228 PRO A N 1
ATOM 1838 C CA . PRO A 1 228 ? -50.474 -19.840 77.610 1.00 71.31 228 PRO A CA 1
ATOM 1839 C C . PRO A 1 228 ? -51.017 -19.191 76.349 1.00 71.31 228 PRO A C 1
ATOM 1841 O O . PRO A 1 228 ? -51.753 -19.810 75.572 1.00 71.31 228 PRO A O 1
ATOM 1844 N N . VAL A 1 229 ? -50.708 -17.914 76.167 1.00 59.88 229 VAL A N 1
ATOM 1845 C CA . VAL A 1 229 ? -51.075 -17.209 74.950 1.00 59.88 229 VAL A CA 1
ATOM 1846 C C . VAL A 1 229 ? -50.105 -17.703 73.885 1.00 59.88 229 VAL A C 1
ATOM 1848 O O . VAL A 1 229 ? -48.896 -17.522 74.008 1.00 59.88 229 VAL A O 1
ATOM 1851 N N . LYS A 1 230 ? -50.614 -18.331 72.817 1.00 53.38 230 LYS A N 1
ATOM 1852 C CA . LYS A 1 230 ? -49.873 -18.387 71.550 1.00 53.38 230 LYS A CA 1
ATOM 1853 C C . LYS A 1 230 ? -49.723 -16.942 71.086 1.00 53.38 230 LYS A C 1
ATOM 1855 O O . LYS A 1 230 ? -50.601 -16.429 70.397 1.00 53.38 230 LYS A O 1
ATOM 1860 N N . VAL A 1 231 ? -48.668 -16.270 71.530 1.00 48.97 231 VAL A N 1
ATOM 1861 C CA . VAL A 1 231 ? -48.290 -14.970 70.990 1.00 48.97 231 VAL A CA 1
ATOM 1862 C C . VAL A 1 231 ? -47.977 -15.233 69.514 1.00 48.97 231 VAL A C 1
ATOM 1864 O O . VAL A 1 231 ? -47.140 -16.095 69.236 1.00 48.97 231 VAL A O 1
ATOM 1867 N N . PRO A 1 232 ? -48.683 -14.610 68.552 1.00 50.53 232 PRO A N 1
ATOM 1868 C CA . PRO A 1 232 ? -48.187 -14.564 67.185 1.00 50.53 232 PRO A CA 1
ATOM 1869 C C . PRO A 1 232 ? -46.772 -14.002 67.261 1.00 50.53 232 PRO A C 1
ATOM 1871 O O . PRO A 1 232 ? -46.548 -13.055 68.012 1.00 50.53 232 PRO A O 1
ATOM 1874 N N . ASP A 1 233 ? -45.832 -14.600 66.542 1.00 58.25 233 ASP A N 1
ATOM 1875 C CA . ASP A 1 233 ? -44.455 -14.125 66.469 1.00 58.25 233 ASP A CA 1
ATOM 1876 C C . ASP A 1 233 ? -44.473 -12.682 65.923 1.00 58.25 233 ASP A C 1
ATOM 1878 O O . ASP A 1 233 ? -44.536 -12.458 64.713 1.00 58.25 233 ASP A O 1
ATOM 1882 N N . ILE A 1 234 ? -44.515 -11.679 66.810 1.00 62.59 234 ILE A N 1
ATOM 1883 C CA . ILE A 1 234 ? -44.634 -10.252 66.451 1.00 62.59 234 ILE A CA 1
ATOM 1884 C C . ILE A 1 234 ? -43.516 -9.889 65.466 1.00 62.59 234 ILE A C 1
ATOM 1886 O O . ILE A 1 234 ? -43.743 -9.200 64.473 1.00 62.59 234 ILE A O 1
ATOM 1890 N N . LYS A 1 235 ? -42.344 -10.490 65.675 1.00 70.69 235 LYS A N 1
ATOM 1891 C CA . LYS A 1 235 ? -41.163 -10.393 64.824 1.00 70.69 235 LYS A CA 1
ATOM 1892 C C . LYS A 1 235 ? -41.375 -10.952 63.412 1.00 70.69 235 LYS A C 1
ATOM 1894 O O . LYS A 1 235 ? -40.958 -10.329 62.443 1.00 70.69 235 LYS A O 1
ATOM 1899 N N . GLU A 1 236 ? -42.067 -12.083 63.257 1.00 77.75 236 GLU A N 1
ATOM 1900 C CA . GLU A 1 236 ? -42.397 -12.633 61.931 1.00 77.75 236 GLU A CA 1
ATOM 1901 C C . GLU A 1 236 ? -43.377 -11.718 61.182 1.00 77.75 236 GLU A C 1
ATOM 1903 O O . GLU A 1 236 ? -43.296 -11.558 59.961 1.00 77.75 236 GLU A O 1
ATOM 1908 N N . GLN A 1 237 ? -44.310 -11.100 61.909 1.00 76.88 237 GLN A N 1
ATOM 1909 C CA . GLN A 1 237 ? -45.299 -10.196 61.333 1.00 76.88 237 GLN A CA 1
ATOM 1910 C C . GLN A 1 237 ? -44.669 -8.865 60.889 1.00 76.88 237 GLN A C 1
ATOM 1912 O O . GLN A 1 237 ? -45.000 -8.366 59.811 1.00 76.88 237 GLN A O 1
ATOM 1917 N N . GLU A 1 238 ? -43.720 -8.337 61.664 1.00 78.62 238 GLU A N 1
ATOM 1918 C CA . GLU A 1 238 ? -42.889 -7.185 61.296 1.00 78.62 238 GLU A CA 1
ATOM 1919 C C . GLU A 1 238 ? -41.979 -7.492 60.099 1.00 78.62 238 GLU A C 1
ATOM 1921 O O . GLU A 1 238 ? -41.927 -6.700 59.153 1.00 78.62 238 GLU A O 1
ATOM 1926 N N . ASP A 1 239 ? -41.342 -8.667 60.072 1.00 86.69 239 ASP A N 1
ATOM 1927 C CA . ASP A 1 239 ? -40.487 -9.086 58.958 1.00 86.69 239 ASP A CA 1
ATOM 1928 C C . ASP A 1 239 ? -41.280 -9.222 57.645 1.00 86.69 239 ASP A C 1
ATOM 1930 O O . ASP A 1 239 ? -40.839 -8.751 56.591 1.00 86.69 239 ASP A O 1
ATOM 1934 N N . LYS A 1 240 ? -42.492 -9.795 57.697 1.00 88.44 240 LYS A N 1
ATOM 1935 C CA . LYS A 1 240 ? -43.405 -9.852 56.542 1.00 88.44 240 LYS A CA 1
ATOM 1936 C C . LYS A 1 240 ? -43.869 -8.465 56.103 1.00 88.44 240 LYS A C 1
ATOM 1938 O O . LYS A 1 240 ? -43.997 -8.218 54.906 1.00 88.44 240 LYS A O 1
ATOM 1943 N N . ALA A 1 241 ? -44.129 -7.554 57.042 1.00 88.31 241 ALA A N 1
ATOM 1944 C CA . ALA A 1 241 ? -44.546 -6.192 56.718 1.00 88.31 241 ALA A CA 1
ATOM 1945 C C . ALA A 1 241 ? -43.426 -5.393 56.030 1.00 88.31 241 ALA A C 1
ATOM 1947 O O . ALA A 1 241 ? -43.697 -4.675 55.066 1.00 88.31 241 ALA A O 1
ATOM 1948 N N . ALA A 1 242 ? -42.178 -5.537 56.484 1.00 88.62 242 ALA A N 1
ATOM 1949 C CA . ALA A 1 242 ? -41.012 -4.930 55.844 1.00 88.62 242 ALA A CA 1
ATOM 1950 C C . ALA A 1 242 ? -40.790 -5.481 54.425 1.00 88.62 242 ALA A C 1
ATOM 1952 O O . ALA A 1 242 ? -40.633 -4.704 53.484 1.00 88.62 242 ALA A O 1
ATOM 1953 N N . ALA A 1 243 ? -40.869 -6.804 54.253 1.00 92.31 243 ALA A N 1
ATOM 1954 C CA . ALA A 1 243 ? -40.743 -7.447 52.948 1.00 92.31 243 ALA A CA 1
ATOM 1955 C C . ALA A 1 243 ? -41.836 -7.005 51.962 1.00 92.31 243 ALA A C 1
ATOM 1957 O O . ALA A 1 243 ? -41.534 -6.685 50.814 1.00 92.31 243 ALA A O 1
ATOM 1958 N N . ARG A 1 244 ? -43.089 -6.896 52.423 1.00 94.06 244 ARG A N 1
ATOM 1959 C CA . ARG A 1 244 ? -44.226 -6.490 51.585 1.00 94.06 244 ARG A CA 1
ATOM 1960 C C . ARG A 1 244 ? -44.069 -5.085 51.001 1.00 94.06 244 ARG A C 1
ATOM 1962 O O . ARG A 1 244 ? -44.424 -4.869 49.849 1.00 94.06 244 ARG A O 1
ATOM 1969 N N . LYS A 1 245 ? -43.482 -4.144 51.753 1.00 94.25 245 LYS A N 1
ATOM 1970 C CA . LYS A 1 245 ? -43.171 -2.802 51.222 1.00 94.25 245 LYS A CA 1
ATOM 1971 C C . LYS A 1 245 ? -42.243 -2.883 50.008 1.00 94.25 245 LYS A C 1
ATOM 1973 O O . LYS A 1 245 ? -42.469 -2.191 49.021 1.00 94.25 245 LYS A O 1
ATOM 1978 N N . VAL A 1 246 ? -41.221 -3.738 50.072 1.00 95.88 246 VAL A N 1
ATOM 1979 C CA . VAL A 1 246 ? -40.280 -3.942 48.962 1.00 95.88 246 VAL A CA 1
ATOM 1980 C C . VAL A 1 246 ? -40.932 -4.721 47.816 1.00 95.88 246 VAL A C 1
ATOM 1982 O O . VAL A 1 246 ? -40.735 -4.356 46.660 1.00 95.88 246 VAL A O 1
ATOM 1985 N N . GLU A 1 247 ? -41.769 -5.725 48.098 1.00 96.69 247 GLU A N 1
ATOM 1986 C CA . GLU A 1 247 ? -42.558 -6.406 47.058 1.00 96.69 247 GLU A CA 1
ATOM 1987 C C . GLU A 1 247 ? -43.454 -5.433 46.281 1.00 96.69 247 GLU A C 1
ATOM 1989 O O . GLU A 1 247 ? -43.543 -5.532 45.054 1.00 96.69 247 GLU A O 1
ATOM 1994 N N . ASP A 1 248 ? -44.092 -4.481 46.966 1.00 95.88 248 ASP A N 1
ATOM 1995 C CA . ASP A 1 248 ? -44.928 -3.456 46.339 1.00 95.88 248 ASP A CA 1
ATOM 1996 C C . ASP A 1 248 ? -44.081 -2.527 45.450 1.00 95.88 248 ASP A C 1
ATOM 1998 O O . ASP A 1 248 ? -44.459 -2.254 44.309 1.00 95.88 248 ASP A O 1
ATOM 2002 N N . MET A 1 249 ? -42.897 -2.106 45.914 1.00 96.19 249 MET A N 1
ATOM 2003 C CA . MET A 1 249 ? -41.945 -1.323 45.109 1.00 96.19 249 MET A CA 1
ATOM 2004 C C . MET A 1 249 ? -41.518 -2.074 43.839 1.00 96.19 249 MET A C 1
ATOM 2006 O O . MET A 1 249 ? -41.600 -1.526 42.741 1.00 96.19 249 MET A O 1
ATOM 2010 N N . ILE A 1 250 ? -41.146 -3.353 43.958 1.00 96.50 250 ILE A N 1
ATOM 2011 C CA . ILE A 1 250 ? -40.779 -4.199 42.810 1.00 96.50 250 ILE A CA 1
ATOM 2012 C C . ILE A 1 250 ? -41.980 -4.386 41.866 1.00 96.50 250 ILE A C 1
ATOM 2014 O O . ILE A 1 250 ? -41.846 -4.341 40.639 1.00 96.50 250 ILE A O 1
ATOM 2018 N N . SER A 1 251 ? -43.187 -4.554 42.407 1.00 95.56 251 SER A N 1
ATOM 2019 C CA . SER A 1 251 ? -44.415 -4.705 41.615 1.00 95.56 251 SER A CA 1
ATOM 2020 C C . SER A 1 251 ? -44.759 -3.446 40.824 1.00 95.56 251 SER A C 1
ATOM 2022 O O . SER A 1 251 ? -45.227 -3.566 39.690 1.00 95.56 251 SER A O 1
ATOM 2024 N N . ASN A 1 252 ? -44.444 -2.271 41.370 1.00 96.12 252 ASN A N 1
ATOM 2025 C CA . ASN A 1 252 ? -44.663 -0.978 40.729 1.00 96.12 252 ASN A CA 1
ATOM 2026 C C . ASN A 1 252 ? -43.637 -0.640 39.642 1.00 96.12 252 ASN A C 1
ATOM 2028 O O . ASN A 1 252 ? -43.931 0.225 38.818 1.00 96.12 252 ASN A O 1
ATOM 2032 N N . LEU A 1 253 ? -42.501 -1.352 39.576 1.00 95.19 253 LEU A N 1
ATOM 2033 C CA . LEU A 1 253 ? -41.527 -1.152 38.501 1.00 95.19 253 LEU A CA 1
ATOM 2034 C C . LEU A 1 253 ? -42.204 -1.231 37.120 1.00 95.19 253 LEU A C 1
ATOM 2036 O O . LEU A 1 253 ? -43.015 -2.148 36.889 1.00 95.19 253 LEU A O 1
ATOM 2040 N N . PRO A 1 254 ? -41.868 -0.312 36.197 1.00 92.50 254 PRO A N 1
ATOM 2041 C CA . PRO A 1 254 ? -42.526 -0.210 34.907 1.00 92.50 254 PRO A CA 1
ATOM 2042 C C . PRO A 1 254 ? -42.381 -1.494 34.088 1.00 92.50 254 PRO A C 1
ATOM 2044 O O . PRO A 1 254 ? -41.395 -2.218 34.168 1.00 92.50 254 PRO A O 1
ATOM 2047 N N . LYS A 1 255 ? -43.385 -1.787 33.255 1.00 89.44 255 LYS A N 1
ATOM 2048 C CA . LYS A 1 255 ? -43.347 -2.967 32.376 1.00 89.44 255 LYS A CA 1
ATOM 2049 C C . LYS A 1 255 ? -42.376 -2.790 31.201 1.00 89.44 255 LYS A C 1
ATOM 2051 O O . LYS A 1 255 ? -41.778 -3.761 30.757 1.00 89.44 255 LYS A O 1
ATOM 2056 N N . ASN A 1 256 ? -42.243 -1.560 30.704 1.00 92.81 256 ASN A N 1
ATOM 2057 C CA . ASN A 1 256 ? -41.338 -1.202 29.614 1.00 92.81 256 ASN A CA 1
ATOM 2058 C C . ASN A 1 256 ? -40.173 -0.394 30.194 1.00 92.81 256 ASN A C 1
ATOM 2060 O O . ASN A 1 256 ? -40.285 0.823 30.365 1.00 92.81 256 ASN A O 1
ATOM 2064 N N . ILE A 1 257 ? -39.083 -1.081 30.529 1.00 95.12 257 ILE A N 1
ATOM 2065 C CA . ILE A 1 257 ? -37.881 -0.457 31.08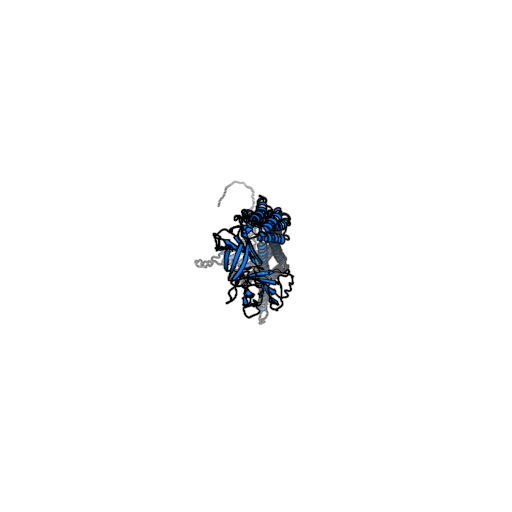4 1.00 95.12 257 ILE A CA 1
ATOM 2066 C C . ILE A 1 257 ? -37.166 0.366 30.002 1.00 95.12 257 ILE A C 1
ATOM 2068 O O . ILE A 1 257 ? -37.155 0.017 28.825 1.00 95.12 257 ILE A O 1
ATOM 2072 N N . ASN A 1 258 ? -36.616 1.507 30.410 1.00 95.56 258 ASN A N 1
ATOM 2073 C CA . ASN A 1 258 ? -35.811 2.400 29.589 1.00 95.56 258 ASN A CA 1
ATOM 2074 C C . ASN A 1 258 ? -34.763 3.057 30.509 1.00 95.56 258 ASN A C 1
ATOM 2076 O O . ASN A 1 258 ? -34.876 2.952 31.730 1.00 95.56 258 ASN A O 1
ATOM 2080 N N . LEU A 1 259 ? -33.780 3.763 29.949 1.00 94.00 259 LEU A N 1
ATOM 2081 C CA . LEU A 1 259 ? -32.667 4.328 30.724 1.00 94.00 259 LEU A CA 1
ATOM 2082 C C . LEU A 1 259 ? -33.079 5.371 31.780 1.00 94.00 259 LEU A C 1
ATOM 2084 O O . LEU A 1 259 ? -32.367 5.536 32.763 1.00 94.00 259 LEU A O 1
ATOM 2088 N N . SER A 1 260 ? -34.229 6.039 31.629 1.00 95.06 260 SER A N 1
ATOM 2089 C CA . SER A 1 260 ? -34.730 6.985 32.642 1.00 95.06 260 SER A CA 1
ATOM 2090 C C . SER A 1 260 ? -35.234 6.299 33.916 1.00 95.06 260 SER A C 1
ATOM 2092 O O . SER A 1 260 ? -35.298 6.935 34.960 1.00 95.06 260 SER A O 1
ATOM 2094 N N . HIS A 1 261 ? -35.532 4.995 33.859 1.00 95.94 261 HIS A N 1
ATOM 2095 C CA . HIS A 1 261 ? -35.937 4.202 35.025 1.00 95.94 261 HIS A CA 1
ATOM 2096 C C . HIS A 1 261 ? -34.747 3.683 35.854 1.00 95.94 261 HIS A C 1
ATOM 2098 O O . HIS A 1 261 ? -34.960 2.986 36.844 1.00 95.94 261 HIS A O 1
ATOM 2104 N N . LYS A 1 262 ? -33.497 3.988 35.468 1.00 94.25 262 LYS A N 1
ATOM 2105 C CA . LYS A 1 262 ? -32.287 3.491 36.145 1.00 94.25 262 LYS A CA 1
ATOM 2106 C C . LYS A 1 262 ? -32.276 3.826 37.640 1.00 94.25 262 LYS A C 1
ATOM 2108 O O . LYS A 1 262 ? -32.095 2.926 38.456 1.00 94.25 262 LYS A O 1
ATOM 2113 N N . ASP A 1 263 ? -32.529 5.085 37.989 1.00 94.50 263 ASP A N 1
ATOM 2114 C CA . ASP A 1 263 ? -32.486 5.553 39.382 1.00 94.50 263 ASP A CA 1
ATOM 2115 C C . ASP A 1 263 ? -33.604 4.927 40.231 1.00 94.50 263 ASP A C 1
ATOM 2117 O O . ASP A 1 263 ? -33.400 4.587 41.399 1.00 94.50 263 ASP A O 1
ATOM 2121 N N . GLU A 1 264 ? -34.782 4.721 39.632 1.00 95.19 264 GLU A N 1
ATOM 2122 C CA . GLU A 1 264 ? -35.909 4.041 40.275 1.00 95.19 264 GLU A CA 1
ATOM 2123 C C . GLU A 1 264 ? -35.553 2.579 40.581 1.00 95.19 264 GLU A C 1
ATOM 2125 O O . GLU A 1 264 ? -35.672 2.142 41.724 1.00 95.19 264 GLU A O 1
ATOM 2130 N N . ILE A 1 265 ? -35.052 1.834 39.590 1.00 95.69 265 ILE A N 1
ATOM 2131 C CA . ILE A 1 265 ? -34.647 0.429 39.750 1.00 95.69 265 ILE A CA 1
ATOM 2132 C C . ILE A 1 265 ? -33.523 0.295 40.782 1.00 95.69 265 ILE A C 1
ATOM 2134 O O . ILE A 1 265 ? -33.567 -0.608 41.620 1.00 95.69 265 ILE A O 1
ATOM 2138 N N . GLN A 1 266 ? -32.544 1.204 40.765 1.00 95.19 266 GLN A N 1
ATOM 2139 C CA . GLN A 1 266 ? -31.466 1.224 41.748 1.00 95.19 266 GLN A CA 1
ATOM 2140 C C . GLN A 1 266 ? -31.999 1.479 43.165 1.00 95.19 266 GLN A C 1
ATOM 2142 O O . GLN A 1 266 ? -31.645 0.746 44.086 1.00 95.19 266 GLN A O 1
ATOM 2147 N N . SER A 1 267 ? -32.916 2.434 43.332 1.00 94.75 267 SER A N 1
ATOM 2148 C CA . SER A 1 267 ? -33.552 2.712 44.628 1.00 94.75 267 SER A CA 1
ATOM 2149 C C . SER A 1 267 ? -34.316 1.494 45.166 1.00 94.75 267 SER A C 1
ATOM 2151 O O . SER A 1 267 ? -34.270 1.196 46.360 1.00 94.75 267 SER A O 1
ATOM 2153 N N . VAL A 1 268 ? -34.998 0.741 44.292 1.00 96.38 268 VAL A N 1
ATOM 2154 C CA . VAL A 1 268 ? -35.668 -0.514 44.674 1.00 96.38 268 VAL A CA 1
ATOM 2155 C C . VAL A 1 268 ? -34.651 -1.595 45.064 1.00 96.38 268 VAL A C 1
ATOM 2157 O O . VAL A 1 268 ? -34.870 -2.314 46.042 1.00 96.38 268 VAL A O 1
ATOM 2160 N N . ALA A 1 269 ? -33.522 -1.696 44.357 1.00 95.88 269 ALA A N 1
ATOM 2161 C CA . ALA A 1 269 ? -32.448 -2.626 44.703 1.00 95.88 269 ALA A CA 1
ATOM 2162 C C . ALA A 1 269 ? -31.790 -2.294 46.051 1.00 95.88 269 ALA A C 1
ATOM 2164 O O . ALA A 1 269 ? -31.527 -3.199 46.843 1.00 95.88 269 ALA A O 1
ATOM 2165 N N . GLU A 1 270 ? -31.576 -1.015 46.353 1.00 95.94 270 GLU A N 1
ATOM 2166 C CA . GLU A 1 270 ? -31.079 -0.545 47.650 1.00 95.94 270 GLU A CA 1
ATOM 2167 C C . GLU A 1 270 ? -32.067 -0.864 48.779 1.00 95.94 270 GLU A C 1
ATOM 2169 O O . GLU A 1 270 ? -31.668 -1.421 49.805 1.00 95.94 270 GLU A O 1
ATOM 2174 N N . ALA A 1 271 ? -33.365 -0.621 48.561 1.00 94.25 271 ALA A N 1
ATOM 2175 C CA . ALA A 1 271 ? -34.419 -0.973 49.513 1.00 94.25 271 ALA A CA 1
ATOM 2176 C C . ALA A 1 271 ? -34.478 -2.486 49.786 1.00 94.25 271 ALA A C 1
ATOM 2178 O O . ALA A 1 271 ? -34.606 -2.900 50.938 1.00 94.25 271 ALA A O 1
ATOM 2179 N N . TYR A 1 272 ? -34.326 -3.323 48.753 1.00 95.50 272 TYR A N 1
ATOM 2180 C CA . TYR A 1 272 ? -34.204 -4.772 48.922 1.00 95.50 272 TYR A CA 1
ATOM 2181 C C . TYR A 1 272 ? -32.928 -5.152 49.679 1.00 95.50 272 TYR A C 1
ATOM 2183 O O . TYR A 1 272 ? -32.968 -5.989 50.579 1.00 95.50 272 TYR A O 1
ATOM 2191 N N . ASN A 1 273 ? -31.789 -4.538 49.356 1.00 94.50 273 ASN A N 1
ATOM 2192 C CA . ASN A 1 273 ? -30.509 -4.849 49.989 1.00 94.50 273 ASN A CA 1
ATOM 2193 C C . ASN A 1 273 ? -30.479 -4.501 51.479 1.00 94.50 273 ASN A C 1
ATOM 2195 O O . ASN A 1 273 ? -29.879 -5.267 52.237 1.00 94.50 273 ASN A O 1
ATOM 2199 N N . ALA A 1 274 ? -31.180 -3.438 51.885 1.00 95.31 274 ALA A N 1
ATOM 2200 C CA . ALA A 1 274 ? -31.352 -3.020 53.274 1.00 95.31 274 ALA A CA 1
ATOM 2201 C C . ALA A 1 274 ? -32.196 -3.991 54.127 1.00 95.31 274 ALA A C 1
ATOM 2203 O O . ALA A 1 274 ? -32.145 -3.919 55.355 1.00 95.31 274 ALA A O 1
ATOM 2204 N N . LEU A 1 275 ? -32.950 -4.914 53.512 1.00 93.12 275 LEU A N 1
ATOM 2205 C CA . LEU A 1 275 ? -33.703 -5.938 54.241 1.00 93.12 275 LEU A CA 1
ATOM 2206 C C . LEU A 1 275 ? -32.779 -6.944 54.942 1.00 93.12 275 LEU A C 1
ATOM 2208 O O . LEU A 1 275 ? -31.745 -7.364 54.407 1.00 93.12 275 LEU A O 1
ATOM 2212 N N . THR A 1 276 ? -33.213 -7.424 56.108 1.00 91.69 276 THR A N 1
ATOM 2213 C CA . THR A 1 276 ? -32.536 -8.521 56.813 1.00 91.69 276 THR A CA 1
ATOM 2214 C C . THR A 1 276 ? -32.679 -9.849 56.060 1.00 91.69 276 THR A C 1
ATOM 2216 O O . THR A 1 276 ? -33.557 -10.030 55.212 1.00 91.69 276 THR A O 1
ATOM 2219 N N . ALA A 1 277 ? -31.845 -10.837 56.397 1.00 90.19 277 ALA A N 1
ATOM 2220 C CA . ALA A 1 277 ? -31.907 -12.162 55.775 1.00 90.19 277 ALA A CA 1
ATOM 2221 C C . ALA A 1 277 ? -33.268 -12.865 55.959 1.00 90.19 277 ALA A C 1
ATOM 2223 O O . ALA A 1 277 ? -33.677 -13.633 55.090 1.00 90.19 277 ALA A O 1
ATOM 2224 N N . ASN A 1 278 ? -33.980 -12.611 57.063 1.00 86.50 278 ASN A N 1
ATOM 2225 C CA . ASN A 1 278 ? -35.313 -13.176 57.288 1.00 86.50 278 ASN A CA 1
ATOM 2226 C C . ASN A 1 278 ? -36.393 -12.440 56.493 1.00 86.50 278 ASN A C 1
ATOM 2228 O O . ASN A 1 278 ? -37.274 -13.088 55.940 1.00 86.50 278 ASN A O 1
ATOM 2232 N N . GLN A 1 279 ? -36.277 -11.121 56.350 1.00 90.88 279 GLN A N 1
ATOM 2233 C CA . GLN A 1 279 ? -37.191 -10.311 55.540 1.00 90.88 279 GLN A CA 1
ATOM 2234 C C . GLN A 1 279 ? -37.088 -10.653 54.052 1.00 90.88 279 GLN A C 1
ATOM 2236 O O . GLN A 1 279 ? -38.105 -10.837 53.390 1.00 90.88 279 GLN A O 1
ATOM 2241 N N . LYS A 1 280 ? -35.868 -10.841 53.530 1.00 92.56 280 LYS A N 1
ATOM 2242 C CA . LYS A 1 280 ? -35.643 -11.223 52.123 1.00 92.56 280 LYS A CA 1
ATOM 2243 C C . LYS A 1 280 ? -36.335 -12.535 51.736 1.00 92.56 280 LYS A C 1
ATOM 2245 O O . LYS A 1 280 ? -36.790 -12.654 50.605 1.00 92.56 280 LYS A O 1
ATOM 2250 N N . LYS A 1 281 ? -36.495 -13.490 52.666 1.00 92.56 281 LYS A N 1
ATOM 2251 C CA . LYS A 1 281 ? -37.219 -14.759 52.419 1.00 92.56 281 LYS A CA 1
ATOM 2252 C C . LYS A 1 281 ? -38.698 -14.558 52.081 1.00 92.56 281 LYS A C 1
ATOM 2254 O O . LYS A 1 281 ? -39.303 -15.454 51.500 1.00 92.56 281 LYS A O 1
ATOM 2259 N N . TYR A 1 282 ? -39.276 -13.423 52.468 1.00 91.94 282 TYR A N 1
ATOM 2260 C CA . TYR A 1 282 ? -40.675 -13.096 52.209 1.00 91.94 282 TYR A CA 1
ATOM 2261 C C . TYR A 1 282 ? -40.882 -12.283 50.927 1.00 91.94 282 TYR A C 1
ATOM 2263 O O . TYR A 1 282 ? -42.030 -12.039 50.580 1.00 91.94 282 TYR A O 1
ATOM 2271 N N . VAL A 1 283 ? -39.819 -11.881 50.218 1.00 95.19 283 VAL A N 1
ATOM 2272 C CA . VAL A 1 283 ? -39.925 -11.184 48.927 1.00 95.19 283 VAL A CA 1
ATOM 2273 C C . VAL A 1 283 ? -39.990 -12.218 47.805 1.00 95.19 283 VAL A C 1
ATOM 2275 O O . VAL A 1 283 ? -39.003 -12.877 47.490 1.00 95.19 283 VAL A O 1
ATOM 2278 N N . THR A 1 284 ? -41.157 -12.366 47.187 1.00 95.06 284 THR A N 1
ATOM 2279 C CA . THR A 1 284 ? -41.436 -13.425 46.202 1.00 95.06 284 THR A CA 1
ATOM 2280 C C . THR A 1 284 ? -41.227 -13.001 44.749 1.00 95.06 284 THR A C 1
ATOM 2282 O O . THR A 1 284 ? -41.115 -13.853 43.873 1.00 95.06 284 THR A O 1
ATOM 2285 N N . ASN A 1 285 ? -41.155 -11.697 44.473 1.00 95.62 285 ASN A N 1
ATOM 2286 C CA . ASN A 1 285 ? -41.070 -11.132 43.123 1.00 95.62 285 ASN A CA 1
ATOM 2287 C C . ASN A 1 285 ? -39.679 -10.581 42.761 1.00 95.62 285 ASN A C 1
ATOM 2289 O O . ASN A 1 285 ? -39.558 -9.818 41.802 1.00 95.62 285 ASN A O 1
ATOM 2293 N N . TYR A 1 286 ? -38.634 -10.974 43.495 1.00 94.62 286 TYR A N 1
ATOM 2294 C CA . TYR A 1 286 ? -37.257 -10.510 43.287 1.00 94.62 286 TYR A CA 1
ATOM 2295 C C . TYR A 1 286 ? -36.753 -10.705 41.845 1.00 94.62 286 TYR A C 1
ATOM 2297 O O . TYR A 1 286 ? -36.075 -9.828 41.315 1.00 94.62 286 TYR A O 1
ATOM 2305 N N . ASP A 1 287 ? -37.172 -11.772 41.158 1.00 95.19 287 ASP A N 1
ATOM 2306 C CA . ASP A 1 287 ? -36.818 -12.023 39.752 1.00 95.19 287 ASP A CA 1
ATOM 2307 C C . ASP A 1 287 ? -37.198 -10.858 38.819 1.00 95.19 287 ASP A C 1
ATOM 2309 O O . ASP A 1 287 ? -36.504 -10.585 37.841 1.00 95.19 287 ASP A O 1
ATOM 2313 N N . LYS A 1 288 ? -38.277 -10.122 39.129 1.00 95.50 288 LYS A N 1
ATOM 2314 C CA . LYS A 1 288 ? -38.681 -8.938 38.356 1.00 95.50 288 LYS A CA 1
ATOM 2315 C C . LYS A 1 288 ? -37.669 -7.797 38.498 1.00 95.50 288 LYS A C 1
ATOM 2317 O O . LYS A 1 288 ? -37.432 -7.082 37.528 1.00 95.50 288 LYS A O 1
ATOM 2322 N N . LEU A 1 289 ? -37.088 -7.625 39.687 1.00 96.06 289 LEU A N 1
ATOM 2323 C CA . LEU A 1 289 ? -36.038 -6.636 39.925 1.00 96.06 289 LEU A CA 1
ATOM 2324 C C . LEU A 1 289 ? -34.762 -7.012 39.163 1.00 96.06 289 LEU A C 1
ATOM 2326 O O . LEU A 1 289 ? -34.213 -6.161 38.471 1.00 96.06 289 LEU A O 1
ATOM 2330 N N . VAL A 1 290 ? -34.353 -8.284 39.220 1.00 95.38 290 VAL A N 1
ATOM 2331 C CA . VAL A 1 290 ? -33.184 -8.789 38.478 1.00 95.38 290 VAL A CA 1
ATOM 2332 C C . VAL A 1 290 ? -33.352 -8.554 36.976 1.00 95.38 290 VAL A C 1
ATOM 2334 O O . VAL A 1 290 ? -32.498 -7.931 36.354 1.00 95.38 290 VAL A O 1
ATOM 2337 N N . ALA A 1 291 ? -34.496 -8.943 36.405 1.00 94.88 291 ALA A N 1
ATOM 2338 C CA . ALA A 1 291 ? -34.778 -8.721 34.987 1.00 94.88 291 ALA A CA 1
ATOM 2339 C C . ALA A 1 291 ? -34.775 -7.228 34.601 1.00 94.88 291 ALA A C 1
ATOM 2341 O O . ALA A 1 291 ? -34.353 -6.868 33.503 1.00 94.88 291 ALA A O 1
ATOM 2342 N N . ALA A 1 292 ? -35.237 -6.342 35.492 1.00 95.69 292 ALA A N 1
ATOM 2343 C CA . ALA A 1 292 ? -35.199 -4.901 35.258 1.00 95.69 292 ALA A CA 1
ATOM 2344 C C . ALA A 1 292 ? -33.762 -4.349 35.268 1.00 95.69 292 ALA A C 1
ATOM 2346 O O . ALA A 1 292 ? -33.439 -3.498 34.440 1.00 95.69 292 ALA A O 1
ATOM 2347 N N . GLN A 1 293 ? -32.899 -4.842 36.163 1.00 94.88 293 GLN A N 1
ATOM 2348 C CA . GLN A 1 293 ? -31.479 -4.476 36.214 1.00 94.88 293 GLN A CA 1
ATOM 2349 C C . GLN A 1 293 ? -30.731 -4.947 34.959 1.00 94.88 293 GLN A C 1
ATOM 2351 O O . GLN A 1 293 ? -30.060 -4.142 34.317 1.00 94.88 293 GLN A O 1
ATOM 2356 N N . GLU A 1 294 ? -30.921 -6.205 34.552 1.00 95.69 294 GLU A N 1
ATOM 2357 C CA . GLU A 1 294 ? -30.327 -6.757 33.324 1.00 95.69 294 GLU A CA 1
ATOM 2358 C C . GLU A 1 294 ? -30.761 -5.976 32.071 1.00 95.69 294 GLU A C 1
ATOM 2360 O O . GLU A 1 294 ? -29.958 -5.732 31.168 1.00 95.69 294 GLU A O 1
ATOM 2365 N N . GLU A 1 295 ? -32.023 -5.538 32.009 1.00 96.06 295 GLU A N 1
ATOM 2366 C CA . GLU A 1 295 ? -32.515 -4.731 30.890 1.00 96.06 295 GLU A CA 1
ATOM 2367 C C . GLU A 1 295 ? -31.890 -3.328 30.863 1.00 96.06 295 GLU A C 1
ATOM 2369 O O . GLU A 1 295 ? -31.564 -2.837 29.781 1.00 96.06 295 GLU A O 1
ATOM 2374 N N . ILE A 1 296 ? -31.663 -2.692 32.020 1.00 96.31 296 ILE A N 1
ATOM 2375 C CA . ILE A 1 296 ? -30.911 -1.428 32.089 1.00 96.31 296 ILE A CA 1
ATOM 2376 C C . ILE A 1 296 ? -29.486 -1.626 31.576 1.00 96.31 296 ILE A C 1
ATOM 2378 O O . ILE A 1 296 ? -29.071 -0.890 30.683 1.00 96.31 296 ILE A O 1
ATOM 2382 N N . GLU A 1 297 ? -28.767 -2.639 32.061 1.00 94.69 297 GLU A N 1
ATOM 2383 C CA . GLU A 1 297 ? -27.396 -2.927 31.617 1.00 94.69 297 GLU A CA 1
ATOM 2384 C C . GLU A 1 297 ? -27.330 -3.169 30.100 1.00 94.69 297 GLU A C 1
ATOM 2386 O O . GLU A 1 297 ? -26.455 -2.647 29.400 1.00 94.69 297 GLU A O 1
ATOM 2391 N N . ARG A 1 298 ? -28.302 -3.911 29.552 1.00 95.69 298 ARG A N 1
ATOM 2392 C CA . ARG A 1 298 ? -28.428 -4.136 28.106 1.00 95.69 298 ARG A CA 1
ATOM 2393 C C . ARG A 1 298 ? -28.634 -2.828 27.341 1.00 95.69 298 ARG A C 1
ATOM 2395 O O . ARG A 1 298 ? -28.009 -2.629 26.297 1.00 95.69 298 ARG A O 1
ATOM 2402 N N . LEU A 1 299 ? -29.517 -1.953 27.822 1.00 95.44 299 LEU A N 1
ATOM 2403 C CA . LEU A 1 299 ? -29.804 -0.664 27.189 1.00 95.44 299 LEU A CA 1
ATOM 2404 C C . LEU A 1 299 ? -28.608 0.291 27.258 1.00 95.44 299 LEU A C 1
ATOM 2406 O O . LEU A 1 299 ? -28.333 0.976 26.273 1.00 95.44 299 LEU A O 1
ATOM 2410 N N . GLU A 1 300 ? -27.878 0.314 28.373 1.00 94.50 300 GLU A N 1
ATOM 2411 C CA . GLU A 1 300 ? -26.665 1.124 28.528 1.00 94.50 300 GLU A CA 1
ATOM 2412 C C . GLU A 1 300 ? -25.591 0.695 27.535 1.00 94.50 300 GLU A C 1
ATOM 2414 O O . GLU A 1 300 ? -25.013 1.534 26.843 1.00 94.50 300 GLU A O 1
ATOM 2419 N N . LYS A 1 301 ? -25.397 -0.618 27.386 1.00 94.75 301 LYS A N 1
ATOM 2420 C CA . LYS A 1 301 ? -24.472 -1.170 26.398 1.00 94.75 301 LYS A CA 1
ATOM 2421 C C . LYS A 1 301 ? -24.863 -0.801 24.966 1.00 94.75 301 LYS A C 1
ATOM 2423 O O . LYS A 1 301 ? -24.000 -0.416 24.183 1.00 94.75 301 LYS A O 1
ATOM 2428 N N . ILE A 1 302 ? -26.152 -0.875 24.621 1.00 94.94 302 ILE A N 1
ATOM 2429 C CA . ILE A 1 302 ? -26.646 -0.455 23.298 1.00 94.94 302 ILE A CA 1
ATOM 2430 C C . ILE A 1 302 ? -26.345 1.027 23.048 1.00 94.94 302 ILE A C 1
ATOM 2432 O O . ILE A 1 302 ? -25.947 1.393 21.944 1.00 94.94 302 ILE A O 1
ATOM 2436 N N . GLU A 1 303 ? -26.541 1.883 24.049 1.00 94.81 303 GLU A N 1
ATOM 2437 C CA . GLU A 1 303 ? -26.279 3.317 23.922 1.00 94.81 303 GLU A CA 1
ATOM 2438 C C . GLU A 1 303 ? -24.777 3.618 23.788 1.00 94.81 303 GLU A C 1
ATOM 2440 O O . GLU A 1 303 ? -24.378 4.463 22.986 1.00 94.81 303 GLU A O 1
ATOM 2445 N N . GLU A 1 304 ? -23.922 2.888 24.508 1.00 94.62 304 GLU A N 1
ATOM 2446 C CA . GLU A 1 304 ? -22.469 2.971 24.344 1.00 94.62 304 GLU A CA 1
ATOM 2447 C C . GLU A 1 304 ? -22.022 2.509 22.946 1.00 94.62 304 GLU A C 1
ATOM 2449 O O . GLU A 1 304 ? -21.212 3.177 22.296 1.00 94.62 304 GLU A O 1
ATOM 2454 N N . ASP A 1 305 ? -22.573 1.396 22.456 1.00 96.75 305 ASP A N 1
ATOM 2455 C CA . ASP A 1 305 ? -22.270 0.863 21.128 1.00 96.75 305 ASP A CA 1
ATOM 2456 C C . ASP A 1 305 ? -22.713 1.827 20.018 1.00 96.75 305 ASP A C 1
ATOM 2458 O O . ASP A 1 305 ? -21.958 2.053 19.067 1.00 96.75 305 ASP A O 1
ATOM 2462 N N . LYS A 1 306 ? -23.879 2.472 20.164 1.00 95.88 306 LYS A N 1
ATOM 2463 C CA . LYS A 1 306 ? -24.329 3.535 19.251 1.00 95.88 306 LYS A CA 1
ATOM 2464 C C . LYS A 1 306 ? -23.388 4.733 19.253 1.00 95.88 306 LYS A C 1
ATOM 2466 O O . LYS A 1 306 ? -23.037 5.204 18.180 1.00 95.88 306 LYS A O 1
ATOM 2471 N N . LYS A 1 307 ? -22.926 5.196 20.419 1.00 96.06 307 LYS A N 1
ATOM 2472 C CA . LYS A 1 307 ? -21.963 6.310 20.504 1.00 96.06 307 LYS A CA 1
ATOM 2473 C C . LYS A 1 307 ? -20.634 5.984 19.824 1.00 96.06 307 LYS A C 1
ATOM 2475 O O . LYS A 1 307 ? -20.008 6.863 19.235 1.00 96.06 307 LYS A O 1
ATOM 2480 N N . LYS A 1 308 ? -20.171 4.732 19.902 1.00 96.31 308 LYS A N 1
ATOM 2481 C CA . LYS A 1 308 ? -18.968 4.285 19.176 1.00 96.31 308 LYS A CA 1
ATOM 2482 C C . LYS A 1 308 ? -19.193 4.287 17.665 1.00 96.31 308 LYS A C 1
ATOM 2484 O O . LYS A 1 308 ? -18.325 4.762 16.941 1.00 96.31 308 LYS A O 1
ATOM 2489 N N . ALA A 1 309 ? -20.351 3.816 17.206 1.00 97.69 309 ALA A N 1
ATOM 2490 C CA . ALA A 1 309 ? -20.721 3.867 15.796 1.00 97.69 309 ALA A CA 1
ATOM 2491 C C . ALA A 1 309 ? -20.862 5.311 15.282 1.00 97.69 309 ALA A C 1
ATOM 2493 O O . ALA A 1 309 ? -20.297 5.631 14.244 1.00 97.69 309 ALA A O 1
ATOM 2494 N N . GLU A 1 310 ? -21.508 6.202 16.040 1.00 97.69 310 GLU A N 1
ATOM 2495 C CA . GLU A 1 310 ? -21.700 7.621 15.697 1.00 97.69 310 GLU A CA 1
ATOM 2496 C C . GLU A 1 310 ? -20.364 8.354 15.494 1.00 97.69 310 GLU A C 1
ATOM 2498 O O . GLU A 1 310 ? -20.225 9.178 14.592 1.00 97.69 310 GLU A O 1
ATOM 2503 N N . LYS A 1 311 ? -19.331 8.035 16.286 1.00 97.31 311 LYS A N 1
ATOM 2504 C CA . LYS A 1 311 ? -17.979 8.575 16.055 1.00 97.31 311 LYS A CA 1
ATOM 2505 C C . LYS A 1 311 ? -17.441 8.202 14.672 1.00 97.31 311 LYS A C 1
ATOM 2507 O O . LYS A 1 311 ? -16.837 9.047 14.020 1.00 97.31 311 LYS A O 1
ATOM 2512 N N . VAL A 1 312 ? -17.666 6.966 14.229 1.00 98.31 312 VAL A N 1
ATOM 2513 C CA . VAL A 1 312 ? -17.261 6.505 12.894 1.00 98.31 312 VAL A CA 1
ATOM 2514 C C . VAL A 1 312 ? -18.147 7.118 11.810 1.00 98.31 312 VAL A C 1
ATOM 2516 O O . VAL A 1 312 ? -17.617 7.566 10.798 1.00 98.31 312 VAL A O 1
ATOM 2519 N N . GLU A 1 313 ? -19.460 7.224 12.035 1.00 98.31 313 GLU A N 1
ATOM 2520 C CA . GLU A 1 313 ? -20.367 7.923 11.113 1.00 98.31 313 GLU A CA 1
ATOM 2521 C C . GLU A 1 313 ? -19.900 9.364 10.876 1.00 98.31 313 GLU A C 1
ATOM 2523 O O . GLU A 1 313 ? -19.789 9.772 9.725 1.00 98.31 313 GLU A O 1
ATOM 2528 N N . ASN A 1 314 ? -19.514 10.090 11.929 1.00 97.81 314 ASN A N 1
ATOM 2529 C CA . ASN A 1 314 ? -18.985 11.450 11.818 1.00 97.81 314 ASN A CA 1
ATOM 2530 C C . ASN A 1 314 ? -17.670 11.522 11.023 1.00 97.81 314 ASN A C 1
ATOM 2532 O O . ASN A 1 314 ? -17.484 12.449 10.236 1.00 97.81 314 ASN A O 1
ATOM 2536 N N . LEU A 1 315 ? -16.756 10.557 11.193 1.00 97.75 315 LEU A N 1
ATOM 2537 C CA . LEU A 1 315 ? -15.535 10.484 10.378 1.00 97.75 315 LEU A CA 1
ATOM 2538 C C . LEU A 1 315 ? -15.876 10.307 8.892 1.00 97.75 315 LEU A C 1
ATOM 2540 O O . LEU A 1 315 ? -15.330 11.018 8.052 1.00 97.75 315 LEU A O 1
ATOM 2544 N N . ILE A 1 316 ? -16.818 9.414 8.577 1.00 98.12 316 ILE A N 1
ATOM 2545 C CA . ILE A 1 316 ? -17.282 9.169 7.206 1.00 98.12 316 ILE A CA 1
ATOM 2546 C C . ILE A 1 316 ? -18.031 10.395 6.648 1.00 98.12 316 ILE A C 1
ATOM 2548 O O . ILE A 1 316 ? -17.867 10.759 5.480 1.00 98.12 316 ILE A O 1
ATOM 2552 N N . ASP A 1 317 ? -18.826 11.085 7.463 1.00 97.19 317 ASP A N 1
ATOM 2553 C CA . ASP A 1 317 ? -19.560 12.289 7.062 1.00 97.19 317 ASP A CA 1
ATOM 2554 C C . ASP A 1 317 ? -18.634 13.474 6.779 1.00 97.19 317 ASP A C 1
ATOM 2556 O O . ASP A 1 317 ? -18.908 14.241 5.853 1.00 97.19 317 ASP A O 1
ATOM 2560 N N . ASN A 1 318 ? -17.504 13.562 7.482 1.00 97.50 318 ASN A N 1
ATOM 2561 C CA . ASN A 1 318 ? -16.472 14.569 7.245 1.00 97.50 318 ASN A CA 1
ATOM 2562 C C . ASN A 1 318 ? -15.661 14.336 5.962 1.00 97.50 318 ASN A C 1
ATOM 2564 O O . ASN A 1 318 ? -15.031 15.278 5.482 1.00 97.50 318 ASN A O 1
ATOM 2568 N N . LEU A 1 319 ? -15.688 13.128 5.381 1.00 97.44 319 LEU A N 1
ATOM 2569 C CA . LEU A 1 319 ? -15.064 12.893 4.076 1.00 97.44 319 LEU A CA 1
ATOM 2570 C C . LEU A 1 319 ? -15.709 13.794 3.008 1.00 97.44 319 LEU A C 1
ATOM 2572 O O . LEU A 1 319 ? -16.940 13.965 3.017 1.00 97.44 319 LEU A O 1
ATOM 2576 N N . PRO A 1 320 ? -14.932 14.335 2.053 1.00 96.38 320 PRO A N 1
ATOM 2577 C CA . PRO A 1 320 ? -15.487 15.084 0.932 1.00 96.38 320 PRO A CA 1
ATOM 2578 C C . PRO A 1 320 ? -16.501 14.268 0.125 1.00 96.38 320 PRO A C 1
ATOM 2580 O O . PRO A 1 320 ? -16.594 13.042 0.228 1.00 96.38 320 PRO A O 1
ATOM 2583 N N . SER A 1 321 ? -17.302 14.952 -0.697 1.00 95.00 321 SER A N 1
ATOM 2584 C CA . SER A 1 321 ? -18.194 14.246 -1.620 1.00 95.00 321 SER A CA 1
ATOM 2585 C C . SER A 1 321 ? -17.373 13.461 -2.642 1.00 95.00 321 SER A C 1
ATOM 2587 O O . SER A 1 321 ? -16.273 13.873 -3.002 1.00 95.00 321 SER A O 1
ATOM 2589 N N . VAL A 1 322 ? -17.922 12.360 -3.155 1.00 93.81 322 VAL A N 1
ATOM 2590 C CA . VAL A 1 322 ? -17.223 11.453 -4.084 1.00 93.81 322 VAL A CA 1
ATOM 2591 C C . VAL A 1 322 ? -16.680 12.185 -5.321 1.00 93.81 322 VAL A C 1
ATOM 2593 O O . VAL A 1 322 ? -15.650 11.813 -5.873 1.00 93.81 322 VAL A O 1
ATOM 2596 N N . GLU A 1 323 ? -17.334 13.262 -5.753 1.00 93.19 323 GLU A N 1
ATOM 2597 C CA . GLU A 1 323 ? -16.904 14.086 -6.888 1.00 93.19 323 GLU A CA 1
ATOM 2598 C C . GLU A 1 323 ? -15.749 15.037 -6.559 1.00 93.19 323 GLU A C 1
ATOM 2600 O O . GLU A 1 323 ? -15.071 15.500 -7.475 1.00 93.19 323 GLU A O 1
ATOM 2605 N N . ARG A 1 324 ? -15.564 15.372 -5.279 1.00 95.38 324 ARG A N 1
ATOM 2606 C CA . ARG A 1 324 ? -14.537 16.299 -4.784 1.00 95.38 324 ARG A CA 1
ATOM 2607 C C . ARG A 1 324 ? -13.346 15.603 -4.146 1.00 95.38 324 ARG A C 1
ATOM 2609 O O . ARG A 1 324 ? -12.346 16.277 -3.952 1.00 95.38 324 ARG A O 1
ATOM 2616 N N . ILE A 1 325 ? -13.470 14.313 -3.835 1.00 96.25 325 ILE A N 1
ATOM 2617 C CA . ILE A 1 325 ? -12.364 13.505 -3.326 1.00 96.25 325 ILE A CA 1
ATOM 2618 C C . ILE A 1 325 ? -11.191 13.578 -4.295 1.00 96.25 325 ILE A C 1
ATOM 2620 O O . ILE A 1 325 ? -11.351 13.331 -5.498 1.00 96.25 325 ILE A O 1
ATOM 2624 N N . ASP A 1 326 ? -10.019 13.861 -3.744 1.00 96.69 326 ASP A N 1
ATOM 2625 C CA . ASP A 1 326 ? -8.745 13.783 -4.439 1.00 96.69 326 ASP A CA 1
ATOM 2626 C C . ASP A 1 326 ? -7.771 12.815 -3.732 1.00 96.69 326 ASP A C 1
ATOM 2628 O O . ASP A 1 326 ? -8.181 11.909 -3.004 1.00 96.69 326 ASP A O 1
ATOM 2632 N N . LEU A 1 327 ? -6.477 12.905 -4.051 1.00 95.25 327 LEU A N 1
ATOM 2633 C CA . LEU A 1 327 ? -5.459 12.028 -3.467 1.00 95.25 327 LEU A CA 1
ATOM 2634 C C . LEU A 1 327 ? -4.915 12.532 -2.127 1.00 95.25 327 LEU A C 1
ATOM 2636 O O . LEU A 1 327 ? -4.303 11.734 -1.420 1.00 95.25 327 LEU A O 1
ATOM 2640 N N . ASP A 1 328 ? -5.132 13.800 -1.780 1.00 96.31 328 ASP A N 1
ATOM 2641 C CA . ASP A 1 328 ? -4.729 14.361 -0.489 1.00 96.31 328 ASP A CA 1
ATOM 2642 C C . ASP A 1 328 ? -5.709 13.902 0.611 1.00 96.31 328 ASP A C 1
ATOM 2644 O O . ASP A 1 328 ? -5.319 13.713 1.760 1.00 96.31 328 ASP A O 1
ATOM 2648 N N . ASP A 1 329 ? -6.956 13.583 0.243 1.00 97.06 329 ASP A N 1
ATOM 2649 C CA . ASP A 1 329 ? -7.968 12.993 1.135 1.00 97.06 329 ASP A CA 1
ATOM 2650 C C . ASP A 1 329 ? -7.709 11.522 1.510 1.00 97.06 329 ASP A C 1
ATOM 2652 O O . ASP A 1 329 ? -8.429 10.947 2.334 1.00 97.06 329 ASP A O 1
ATOM 2656 N N . LYS A 1 330 ? -6.710 10.873 0.899 1.00 96.25 330 LYS A N 1
ATOM 2657 C CA . LYS A 1 330 ? -6.467 9.431 1.048 1.00 96.25 330 LYS A CA 1
ATOM 2658 C C . LYS A 1 330 ? -6.309 9.006 2.511 1.00 96.25 330 LYS A C 1
ATOM 2660 O O . LYS A 1 330 ? -6.927 8.028 2.925 1.00 96.25 330 LYS A O 1
ATOM 2665 N N . GLU A 1 331 ? -5.528 9.750 3.290 1.00 96.62 331 GLU A N 1
ATOM 2666 C CA . GLU A 1 331 ? -5.287 9.441 4.706 1.00 96.62 331 GLU A CA 1
ATOM 2667 C C . GLU A 1 331 ? -6.577 9.517 5.533 1.00 96.62 331 GLU A C 1
ATOM 2669 O O . GLU A 1 331 ? -6.795 8.703 6.433 1.00 96.62 331 GLU A O 1
ATOM 2674 N N . ALA A 1 332 ? -7.476 10.450 5.202 1.00 97.44 332 ALA A N 1
ATOM 2675 C CA . ALA A 1 332 ? -8.767 10.575 5.870 1.00 97.44 332 ALA A CA 1
ATOM 2676 C C . ALA A 1 332 ? -9.688 9.384 5.550 1.00 97.44 332 ALA A C 1
ATOM 2678 O O . ALA A 1 332 ? -10.352 8.861 6.448 1.00 97.44 332 ALA A O 1
ATOM 2679 N N . VAL A 1 333 ? -9.700 8.922 4.294 1.00 98.00 333 VAL A N 1
ATOM 2680 C CA . VAL A 1 333 ? -10.460 7.734 3.868 1.00 98.00 333 VAL A CA 1
ATOM 2681 C C . VAL A 1 333 ? -9.936 6.470 4.559 1.00 98.00 333 VAL A C 1
ATOM 2683 O O . VAL A 1 333 ? -10.725 5.699 5.107 1.00 98.00 333 VAL A O 1
ATOM 2686 N N . GLU A 1 334 ? -8.615 6.278 4.601 1.00 97.69 334 GLU A N 1
ATOM 2687 C CA . GLU A 1 334 ? -7.980 5.141 5.283 1.00 97.69 334 GLU A CA 1
ATOM 2688 C C . GLU A 1 334 ? -8.247 5.165 6.794 1.00 97.69 334 GLU A C 1
ATOM 2690 O O . GLU A 1 334 ? -8.643 4.147 7.364 1.00 97.69 334 GLU A O 1
ATOM 2695 N N . SER A 1 335 ? -8.152 6.339 7.426 1.00 97.19 335 SER A N 1
ATOM 2696 C CA . SER A 1 335 ? -8.473 6.521 8.849 1.00 97.19 335 SER A CA 1
ATOM 2697 C C . SER A 1 335 ? -9.935 6.184 9.159 1.00 97.19 335 SER A C 1
ATOM 2699 O O . SER A 1 335 ? -10.231 5.531 10.162 1.00 97.19 335 SER A O 1
ATOM 2701 N N . ALA A 1 336 ? -10.873 6.595 8.297 1.00 98.00 336 ALA A N 1
ATOM 2702 C CA . ALA A 1 336 ? -12.287 6.259 8.450 1.00 98.00 336 ALA A CA 1
ATOM 2703 C C . ALA A 1 336 ? -12.536 4.745 8.306 1.00 98.00 336 ALA A C 1
ATOM 2705 O O . ALA A 1 336 ? -13.318 4.178 9.077 1.00 98.00 336 ALA A O 1
ATOM 2706 N N . ARG A 1 337 ? -11.841 4.069 7.378 1.00 98.31 337 ARG A N 1
ATOM 2707 C CA . ARG A 1 337 ? -11.904 2.607 7.233 1.00 98.31 337 ARG A CA 1
ATOM 2708 C C . ARG A 1 337 ? -11.321 1.878 8.433 1.00 98.31 337 ARG A C 1
ATOM 2710 O O . ARG A 1 337 ? -11.959 0.951 8.926 1.00 98.31 337 ARG A O 1
ATOM 2717 N N . GLU A 1 338 ? -10.171 2.303 8.940 1.00 98.25 338 GLU A N 1
ATOM 2718 C CA . GLU A 1 338 ? -9.564 1.700 10.127 1.00 98.25 338 GLU A CA 1
ATOM 2719 C C . GLU A 1 338 ? -10.461 1.868 11.363 1.00 98.25 338 GLU A C 1
ATOM 2721 O O . GLU A 1 338 ? -10.698 0.912 12.109 1.00 98.25 338 GLU A O 1
ATOM 2726 N N . ALA A 1 339 ? -11.024 3.064 11.558 1.00 98.06 339 ALA A N 1
ATOM 2727 C CA . ALA A 1 339 ? -11.963 3.328 12.641 1.00 98.06 339 ALA A CA 1
ATOM 2728 C C . ALA A 1 339 ? -13.211 2.438 12.540 1.00 98.06 339 ALA A C 1
ATOM 2730 O O . ALA A 1 339 ? -13.638 1.869 13.548 1.00 98.06 339 ALA A O 1
ATOM 2731 N N . TYR A 1 340 ? -13.759 2.259 11.332 1.00 98.31 340 TYR A N 1
ATOM 2732 C CA . TYR A 1 340 ? -14.843 1.311 11.085 1.00 98.31 340 TYR A CA 1
ATOM 2733 C C . TYR A 1 340 ? -14.415 -0.126 11.391 1.00 98.31 340 TYR A C 1
ATOM 2735 O O . TYR A 1 340 ? -15.143 -0.848 12.069 1.00 98.31 340 TYR A O 1
ATOM 2743 N N . ASP A 1 341 ? -13.235 -0.557 10.947 1.00 98.12 341 ASP A N 1
ATOM 2744 C CA . ASP A 1 341 ? -12.782 -1.937 11.112 1.00 98.12 341 ASP A CA 1
ATOM 2745 C C . ASP A 1 341 ? -12.494 -2.333 12.558 1.00 98.12 341 ASP A C 1
ATOM 2747 O O . ASP A 1 341 ? -12.730 -3.491 12.920 1.00 98.12 341 ASP A O 1
ATOM 2751 N N . ASN A 1 342 ? -12.109 -1.364 13.387 1.00 98.12 342 ASN A N 1
ATOM 2752 C CA . ASN A 1 342 ? -11.940 -1.516 14.829 1.00 98.12 342 ASN A CA 1
ATOM 2753 C C . ASN A 1 342 ? -13.264 -1.663 15.607 1.00 98.12 342 ASN A C 1
ATOM 2755 O O . ASN A 1 342 ? -13.238 -2.070 16.773 1.00 98.12 342 ASN A O 1
ATOM 2759 N N . LEU A 1 343 ? -14.420 -1.376 14.993 1.00 98.12 343 LEU A N 1
ATOM 2760 C CA . LEU A 1 343 ? -15.727 -1.612 15.612 1.00 98.12 343 LEU A CA 1
ATOM 2761 C C . LEU A 1 343 ? -16.046 -3.109 15.721 1.00 98.12 343 LEU A C 1
ATOM 2763 O O . LEU A 1 343 ? -15.726 -3.923 14.850 1.00 98.12 343 LEU A O 1
ATOM 2767 N N . THR A 1 344 ? -16.777 -3.480 16.773 1.00 97.50 344 THR A N 1
ATOM 2768 C CA . THR A 1 344 ? -17.348 -4.830 16.885 1.00 97.50 344 THR A CA 1
ATOM 2769 C C . THR A 1 344 ? -18.475 -5.040 15.869 1.00 97.50 344 THR A C 1
ATOM 2771 O O . THR A 1 344 ? -19.066 -4.088 15.367 1.00 97.50 344 THR A O 1
ATOM 2774 N N . ILE A 1 345 ? -18.844 -6.297 15.600 1.00 96.50 345 ILE A N 1
ATOM 2775 C CA . ILE A 1 345 ? -19.947 -6.630 14.677 1.00 96.50 345 ILE A CA 1
ATOM 2776 C C . ILE A 1 345 ? -21.260 -5.934 15.081 1.00 96.50 345 ILE A C 1
ATOM 2778 O O . ILE A 1 345 ? -21.991 -5.454 14.219 1.00 96.50 345 ILE A O 1
ATOM 2782 N N . GLN A 1 346 ? -21.548 -5.850 16.386 1.00 94.62 346 GLN A N 1
ATOM 2783 C CA . GLN A 1 346 ? -22.757 -5.189 16.894 1.00 94.62 346 GLN A CA 1
ATOM 2784 C C . GLN A 1 346 ? -22.710 -3.672 16.671 1.00 94.62 346 GLN A C 1
ATOM 2786 O O . GLN A 1 346 ? -23.709 -3.086 16.272 1.00 94.62 346 GLN A O 1
ATOM 2791 N N . GLN A 1 347 ? -21.542 -3.051 16.850 1.00 97.88 347 GLN A N 1
ATOM 2792 C CA . GLN A 1 347 ? -21.342 -1.619 16.607 1.00 97.88 347 GLN A CA 1
ATOM 2793 C C . GLN A 1 347 ? -21.412 -1.272 15.115 1.00 97.88 347 GLN A C 1
ATOM 2795 O O . GLN A 1 347 ? -22.060 -0.296 14.749 1.00 97.88 347 GLN A O 1
ATOM 2800 N N . LYS A 1 348 ? -20.818 -2.097 14.240 1.00 96.88 348 LYS A N 1
ATOM 2801 C CA . LYS A 1 348 ? -20.882 -1.916 12.778 1.00 96.88 348 LYS A CA 1
ATOM 2802 C C . LYS A 1 348 ? -22.321 -1.873 12.261 1.00 96.88 348 LYS A C 1
ATOM 2804 O O . LYS A 1 348 ? -22.612 -1.098 11.361 1.00 96.88 348 LYS A O 1
ATOM 2809 N N . ALA A 1 349 ? -23.233 -2.642 12.864 1.00 96.31 349 ALA A N 1
ATOM 2810 C CA . ALA A 1 349 ? -24.651 -2.643 12.495 1.00 96.31 349 ALA A CA 1
ATOM 2811 C C . ALA A 1 349 ? -25.365 -1.297 12.742 1.00 96.31 349 ALA A C 1
ATOM 2813 O O . ALA A 1 349 ? -26.454 -1.084 12.207 1.00 96.31 349 ALA A O 1
ATOM 2814 N N . TYR A 1 350 ? -24.779 -0.401 13.543 1.00 96.94 350 TYR A N 1
ATOM 2815 C CA . TYR A 1 350 ? -25.309 0.941 13.778 1.00 96.94 350 TYR A CA 1
ATOM 2816 C C . TYR A 1 350 ? -24.766 2.001 12.810 1.00 96.94 350 TYR A C 1
ATOM 2818 O O . TYR A 1 350 ? -25.355 3.074 12.764 1.00 96.94 350 TYR A O 1
ATOM 2826 N N . VAL A 1 351 ? -23.718 1.710 12.029 1.00 97.88 351 VAL A N 1
ATOM 2827 C CA . VAL A 1 351 ? -23.139 2.642 11.043 1.00 97.88 351 VAL A CA 1
ATOM 2828 C C . VAL A 1 351 ? -23.962 2.611 9.753 1.00 97.88 351 VAL A C 1
ATOM 2830 O O . VAL A 1 351 ? -24.042 1.580 9.086 1.00 97.88 351 VAL A O 1
ATOM 2833 N N . LYS A 1 352 ? -24.574 3.738 9.377 1.00 96.62 352 LYS A N 1
ATOM 2834 C CA . LYS A 1 352 ? -25.524 3.821 8.250 1.00 96.62 352 LYS A CA 1
ATOM 2835 C C . LYS A 1 352 ? -24.937 4.372 6.957 1.00 96.62 352 LYS A C 1
ATOM 2837 O O . LYS A 1 352 ? -25.518 4.162 5.898 1.00 96.62 352 LYS A O 1
ATOM 2842 N N . ASN A 1 353 ? -23.819 5.085 7.024 1.00 96.94 353 ASN A N 1
ATOM 2843 C CA . ASN A 1 353 ? -23.217 5.795 5.892 1.00 96.94 353 ASN A CA 1
ATOM 2844 C C . ASN A 1 353 ? -22.024 5.050 5.263 1.00 96.94 353 ASN A C 1
ATOM 2846 O O . ASN A 1 353 ? -21.232 5.653 4.542 1.00 96.94 353 ASN A O 1
ATOM 2850 N N . LEU A 1 354 ? -21.916 3.732 5.475 1.00 97.44 354 LEU A N 1
ATOM 2851 C CA . LEU A 1 354 ? -20.824 2.905 4.945 1.00 97.44 354 LEU A CA 1
ATOM 2852 C C . LEU A 1 354 ? -20.665 3.011 3.418 1.00 97.44 354 LEU A C 1
ATOM 2854 O O . LEU A 1 354 ? -19.542 3.037 2.924 1.00 97.44 354 LEU A O 1
ATOM 2858 N N . GLU A 1 355 ? -21.768 3.138 2.676 1.00 97.38 355 GLU A N 1
ATOM 2859 C CA . GLU A 1 355 ? -21.745 3.296 1.213 1.00 97.38 355 GLU A CA 1
ATOM 2860 C C . GLU A 1 355 ? -20.913 4.512 0.769 1.00 97.38 355 GLU A C 1
ATOM 2862 O O . GLU A 1 355 ? -20.241 4.466 -0.262 1.00 97.38 355 GLU A O 1
ATOM 2867 N N . LYS A 1 356 ? -20.901 5.594 1.564 1.00 97.19 356 LYS A N 1
ATOM 2868 C CA . LYS A 1 356 ? -20.086 6.784 1.287 1.00 97.19 356 LYS A CA 1
ATOM 2869 C C . LYS A 1 356 ? -18.593 6.476 1.409 1.00 97.19 356 LYS A C 1
ATOM 2871 O O . LYS A 1 356 ? -17.820 6.917 0.563 1.00 97.19 356 LYS A O 1
ATOM 2876 N N . LEU A 1 357 ? -18.198 5.707 2.427 1.00 98.19 357 LEU A N 1
ATOM 2877 C CA . LEU A 1 357 ? -16.813 5.271 2.616 1.00 98.19 357 LEU A CA 1
ATOM 2878 C C . LEU A 1 357 ? -16.357 4.356 1.471 1.00 98.19 357 LEU A C 1
ATOM 2880 O O . LEU A 1 357 ? -15.292 4.566 0.904 1.00 98.19 357 LEU A O 1
ATOM 2884 N N . GLU A 1 358 ? -17.178 3.382 1.077 1.00 97.94 358 GLU A N 1
ATOM 2885 C CA . GLU A 1 358 ? -16.851 2.478 -0.036 1.00 97.94 358 GLU A CA 1
ATOM 2886 C C . GLU A 1 358 ? -16.716 3.228 -1.370 1.00 97.94 358 GLU A C 1
ATOM 2888 O O . GLU A 1 358 ? -15.807 2.957 -2.159 1.00 97.94 358 GLU A O 1
ATOM 2893 N N . ALA A 1 359 ? -17.588 4.209 -1.619 1.00 97.62 359 ALA A N 1
ATOM 2894 C CA . ALA A 1 359 ? -17.493 5.062 -2.798 1.00 97.62 359 ALA A CA 1
ATOM 2895 C C . ALA A 1 359 ? -16.233 5.944 -2.774 1.00 97.62 359 ALA A C 1
ATOM 2897 O O . ALA A 1 359 ? -15.581 6.103 -3.810 1.00 97.62 359 ALA A O 1
ATOM 2898 N N . ALA A 1 360 ? -15.871 6.480 -1.603 1.00 97.88 360 ALA A N 1
ATOM 2899 C CA . ALA A 1 360 ? -14.644 7.243 -1.403 1.00 97.88 360 ALA A CA 1
ATOM 2900 C C . ALA A 1 360 ? -13.399 6.407 -1.730 1.00 97.88 360 ALA A C 1
ATOM 2902 O O . ALA A 1 360 ? -12.581 6.815 -2.549 1.00 97.88 360 ALA A O 1
ATOM 2903 N N . GLU A 1 361 ? -13.303 5.193 -1.193 1.00 97.94 361 GLU A N 1
ATOM 2904 C CA . GLU A 1 361 ? -12.188 4.276 -1.459 1.00 97.94 361 GLU A CA 1
ATOM 2905 C C . GLU A 1 361 ? -12.070 3.884 -2.929 1.00 97.94 361 GLU A C 1
ATOM 2907 O O . GLU A 1 361 ? -10.973 3.877 -3.499 1.00 97.94 361 GLU A O 1
ATOM 2912 N N . ALA A 1 362 ? -13.200 3.562 -3.565 1.00 97.81 362 ALA A N 1
ATOM 2913 C CA . ALA A 1 362 ? -13.228 3.241 -4.984 1.00 97.81 362 ALA A CA 1
ATOM 2914 C C . ALA A 1 362 ? -12.720 4.424 -5.821 1.00 97.81 362 ALA A C 1
ATOM 2916 O O . ALA A 1 362 ? -11.933 4.229 -6.754 1.00 97.81 362 ALA A O 1
ATOM 2917 N N . LYS A 1 363 ? -13.121 5.649 -5.458 1.00 97.50 363 LYS A N 1
ATOM 2918 C CA . LYS A 1 363 ? -12.678 6.872 -6.124 1.00 97.50 363 LYS A CA 1
ATOM 2919 C C . LYS A 1 363 ? -11.188 7.137 -5.911 1.00 97.50 363 LYS A C 1
ATOM 2921 O O . LYS A 1 363 ? -10.492 7.374 -6.896 1.00 97.50 363 LYS A O 1
ATOM 2926 N N . THR A 1 364 ? -10.679 7.042 -4.684 1.00 97.00 364 THR A N 1
ATOM 2927 C CA . THR A 1 364 ? -9.248 7.212 -4.384 1.00 97.00 364 THR A CA 1
ATOM 2928 C C . THR A 1 364 ? -8.406 6.216 -5.180 1.00 97.00 364 THR A C 1
ATOM 2930 O O . THR A 1 364 ? -7.460 6.608 -5.860 1.00 97.00 364 THR A O 1
ATOM 2933 N N . LYS A 1 365 ? -8.805 4.939 -5.211 1.00 96.69 365 LYS A N 1
ATOM 2934 C CA . LYS A 1 365 ? -8.115 3.905 -5.996 1.00 96.69 365 LYS A CA 1
ATOM 2935 C C . LYS A 1 365 ? -8.130 4.197 -7.500 1.00 96.69 365 LYS A C 1
ATOM 2937 O O . LYS A 1 365 ? -7.126 3.983 -8.180 1.00 96.69 365 LYS A O 1
ATOM 2942 N N . GLN A 1 366 ? -9.253 4.687 -8.030 1.00 96.94 366 GLN A N 1
ATOM 2943 C CA . GLN A 1 366 ? -9.339 5.114 -9.427 1.00 96.94 366 GLN A CA 1
ATOM 2944 C C . GLN A 1 366 ? -8.356 6.257 -9.717 1.00 96.94 366 GLN A C 1
ATOM 2946 O O . GLN A 1 366 ? -7.625 6.192 -10.705 1.00 96.94 366 GLN A O 1
ATOM 2951 N N . LEU A 1 367 ? -8.307 7.276 -8.854 1.00 96.88 367 LEU A N 1
ATOM 2952 C CA . LEU A 1 367 ? -7.406 8.422 -9.005 1.00 96.88 367 LEU A CA 1
ATOM 2953 C C . LEU A 1 367 ? -5.930 8.011 -8.946 1.00 96.88 367 LEU A C 1
ATOM 2955 O O . LEU A 1 367 ? -5.115 8.521 -9.714 1.00 96.88 367 LEU A O 1
ATOM 2959 N N . GLU A 1 368 ? -5.572 7.056 -8.085 1.00 95.75 368 GLU A N 1
ATOM 2960 C CA . GLU A 1 368 ? -4.214 6.504 -8.036 1.00 95.75 368 GLU A CA 1
ATOM 2961 C C . GLU A 1 368 ? -3.839 5.808 -9.347 1.00 95.75 368 GLU A C 1
ATOM 2963 O O . GLU A 1 368 ? -2.737 5.995 -9.874 1.00 95.75 368 GLU A O 1
ATOM 2968 N N . GLU A 1 369 ? -4.757 5.014 -9.902 1.00 96.19 369 GLU A N 1
ATOM 2969 C CA . GLU A 1 369 ? -4.537 4.332 -11.171 1.00 96.19 369 GLU A CA 1
ATOM 2970 C C . GLU A 1 369 ? -4.431 5.324 -12.339 1.00 96.19 369 GLU A C 1
ATOM 2972 O O . GLU A 1 369 ? -3.552 5.172 -13.193 1.00 96.19 369 GLU A O 1
ATOM 2977 N N . GLU A 1 370 ? -5.278 6.355 -12.365 1.00 95.31 370 GLU A N 1
ATOM 2978 C CA . GLU A 1 370 ? -5.233 7.442 -13.348 1.00 95.31 370 GLU A CA 1
ATOM 2979 C C . GLU A 1 370 ? -3.905 8.203 -13.274 1.00 95.31 370 GLU A C 1
ATOM 2981 O O . GLU A 1 370 ? -3.215 8.311 -14.289 1.00 95.31 370 GLU A O 1
ATOM 2986 N N . LYS A 1 371 ? -3.471 8.615 -12.076 1.00 95.31 371 LYS A N 1
ATOM 2987 C CA . LYS A 1 371 ? -2.179 9.288 -11.866 1.00 95.31 371 LYS A CA 1
ATOM 2988 C C . LYS A 1 371 ? -1.001 8.409 -12.283 1.00 95.31 371 LYS A C 1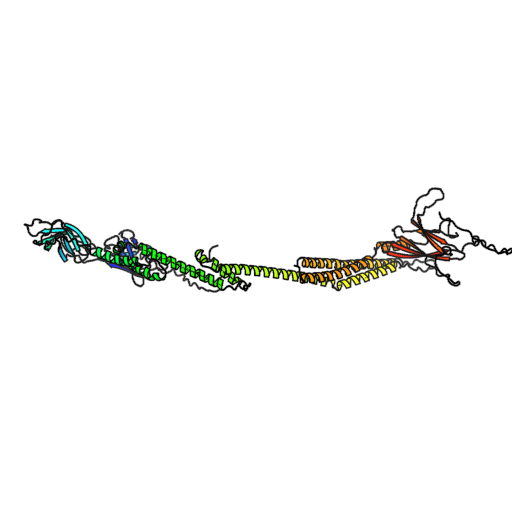
ATOM 2990 O O . LYS A 1 371 ? -0.046 8.892 -12.894 1.00 95.31 371 LYS A O 1
ATOM 2995 N N . ARG A 1 372 ? -1.056 7.100 -12.009 1.00 94.62 372 ARG A N 1
ATOM 2996 C CA . ARG A 1 372 ? -0.021 6.151 -12.449 1.00 94.62 372 ARG A CA 1
ATOM 2997 C C . ARG A 1 372 ? 0.027 6.032 -13.972 1.00 94.62 372 ARG A C 1
ATOM 2999 O O . ARG A 1 372 ? 1.116 6.028 -14.545 1.00 94.62 372 ARG A O 1
ATOM 3006 N N . LYS A 1 373 ? -1.134 5.927 -14.628 1.00 94.00 373 LYS A N 1
ATOM 3007 C CA . LYS A 1 373 ? -1.241 5.874 -16.095 1.00 94.00 373 LYS A CA 1
ATOM 3008 C C . LYS A 1 373 ? -0.752 7.169 -16.735 1.00 94.00 373 LYS A C 1
ATOM 3010 O O . LYS A 1 373 ? -0.033 7.105 -17.727 1.00 94.00 373 LYS A O 1
ATOM 3015 N N . GLU A 1 374 ? -1.092 8.320 -16.162 1.00 93.88 374 GLU A N 1
ATOM 3016 C CA . GLU A 1 374 ? -0.617 9.621 -16.631 1.00 93.88 374 GLU A CA 1
ATOM 3017 C C . GLU A 1 374 ? 0.907 9.729 -16.519 1.00 93.88 374 GLU A C 1
ATOM 3019 O O . GLU A 1 374 ? 1.568 10.088 -17.492 1.00 93.88 374 GLU A O 1
ATOM 3024 N N . LYS A 1 375 ? 1.486 9.342 -15.375 1.00 94.38 375 LYS A N 1
ATOM 3025 C CA . LYS A 1 375 ? 2.942 9.326 -15.189 1.00 94.38 375 LYS A CA 1
ATOM 3026 C C . LYS A 1 375 ? 3.637 8.430 -16.219 1.00 94.38 375 LYS A C 1
ATOM 3028 O O . LYS A 1 375 ? 4.552 8.887 -16.895 1.00 94.38 375 LYS A O 1
ATOM 3033 N N . ALA A 1 376 ? 3.160 7.196 -16.394 1.00 93.12 376 ALA A N 1
ATOM 3034 C CA . ALA A 1 376 ? 3.713 6.265 -17.380 1.00 93.12 376 ALA A CA 1
ATOM 3035 C C . ALA A 1 376 ? 3.589 6.801 -18.816 1.00 93.12 376 ALA A C 1
ATOM 3037 O O . ALA A 1 376 ? 4.502 6.647 -19.625 1.00 93.12 376 ALA A O 1
ATOM 3038 N N . ARG A 1 377 ? 2.474 7.470 -19.137 1.00 93.00 377 ARG A N 1
ATOM 3039 C CA . ARG A 1 377 ? 2.294 8.139 -20.427 1.00 93.00 377 ARG A CA 1
ATOM 3040 C C . ARG A 1 377 ? 3.323 9.253 -20.623 1.00 93.00 377 ARG A C 1
ATOM 3042 O O . ARG A 1 377 ? 3.937 9.296 -21.682 1.00 93.00 377 ARG A O 1
ATOM 3049 N N . ARG A 1 378 ? 3.537 10.118 -19.627 1.00 93.00 378 ARG A N 1
ATOM 3050 C CA . ARG A 1 378 ? 4.524 11.210 -19.704 1.00 93.00 378 ARG A CA 1
ATOM 3051 C C . ARG A 1 378 ? 5.948 10.688 -19.887 1.00 93.00 378 ARG A C 1
ATOM 3053 O O . ARG A 1 378 ? 6.670 11.216 -20.720 1.00 93.00 378 ARG A O 1
ATOM 3060 N N . GLU A 1 379 ? 6.323 9.628 -19.175 1.00 93.94 379 GLU A N 1
ATOM 3061 C CA . GLU A 1 379 ? 7.635 8.980 -19.324 1.00 93.94 379 GLU A CA 1
ATOM 3062 C C . GLU A 1 379 ? 7.834 8.399 -20.736 1.00 93.94 379 GLU A C 1
ATOM 3064 O O . GLU A 1 379 ? 8.909 8.535 -21.319 1.00 93.94 379 GLU A O 1
ATOM 3069 N N . LEU A 1 380 ? 6.793 7.793 -21.322 1.00 93.81 380 LEU A N 1
ATOM 3070 C CA . LEU A 1 380 ? 6.827 7.324 -22.712 1.00 93.81 380 LEU A CA 1
ATOM 3071 C C . LEU A 1 380 ? 6.941 8.482 -23.710 1.00 93.81 380 LEU A C 1
ATOM 3073 O O . LEU A 1 380 ? 7.706 8.383 -24.669 1.00 93.81 380 LEU A O 1
ATOM 3077 N N . GLU A 1 381 ? 6.191 9.565 -23.495 1.00 94.75 381 GLU A N 1
ATOM 3078 C CA . GLU A 1 381 ? 6.237 10.757 -24.347 1.00 94.75 381 GLU A CA 1
ATOM 3079 C C . GLU A 1 381 ? 7.622 11.429 -24.298 1.00 94.75 381 GLU A C 1
ATOM 3081 O O . GLU A 1 381 ? 8.168 11.773 -25.346 1.00 94.75 381 GLU A O 1
ATOM 3086 N N . GLU A 1 382 ? 8.233 11.538 -23.115 1.00 95.44 382 GLU A N 1
ATOM 3087 C CA . GLU A 1 382 ? 9.588 12.070 -22.926 1.00 95.44 382 GLU A CA 1
ATOM 3088 C C . GLU A 1 382 ? 10.658 11.172 -23.566 1.00 95.44 382 GLU A C 1
ATOM 3090 O O . GLU A 1 382 ? 11.528 11.658 -24.290 1.00 95.44 382 GLU A O 1
ATOM 3095 N N . ALA A 1 383 ? 10.574 9.851 -23.375 1.00 95.75 383 ALA A N 1
ATOM 3096 C CA . ALA A 1 383 ? 11.507 8.904 -23.985 1.00 95.75 383 ALA A CA 1
ATOM 3097 C C . ALA A 1 383 ? 11.437 8.925 -25.520 1.00 95.75 383 ALA A C 1
ATOM 3099 O O . ALA A 1 383 ? 12.472 8.874 -26.187 1.00 95.75 383 ALA A O 1
ATOM 3100 N N . ALA A 1 384 ? 10.229 9.026 -26.085 1.00 96.81 384 ALA A N 1
ATOM 3101 C CA . ALA A 1 384 ? 10.042 9.158 -27.524 1.00 96.81 384 ALA A CA 1
ATOM 3102 C C . ALA A 1 384 ? 10.575 10.491 -28.049 1.00 96.81 384 ALA A C 1
ATOM 3104 O O . ALA A 1 384 ? 11.289 10.496 -29.048 1.00 96.81 384 ALA A O 1
ATOM 3105 N N . MET A 1 385 ? 10.292 11.600 -27.359 1.00 96.12 385 MET A N 1
ATOM 3106 C CA . MET A 1 385 ? 10.829 12.914 -27.719 1.00 96.12 385 MET A CA 1
ATOM 3107 C C . MET A 1 385 ? 12.355 12.889 -27.766 1.00 96.12 385 MET A C 1
ATOM 3109 O O . MET A 1 385 ? 12.934 13.274 -28.778 1.00 96.12 385 MET A O 1
ATOM 3113 N N . LYS A 1 386 ? 12.992 12.348 -26.724 1.00 97.31 386 LYS A N 1
ATOM 3114 C CA . LYS A 1 386 ? 14.446 12.225 -26.648 1.00 97.31 386 LYS A CA 1
ATOM 3115 C C . LYS A 1 386 ? 15.019 11.347 -27.760 1.00 97.31 386 LYS A C 1
ATOM 3117 O O . LYS A 1 386 ? 15.973 11.746 -28.410 1.00 97.31 386 LYS A O 1
ATOM 3122 N N . ALA A 1 387 ? 14.436 10.174 -28.018 1.00 97.75 387 ALA A N 1
ATOM 3123 C CA . ALA A 1 387 ? 14.923 9.285 -29.076 1.00 97.75 387 ALA A CA 1
ATOM 3124 C C . ALA A 1 387 ? 14.813 9.924 -30.473 1.00 97.75 387 ALA A C 1
ATOM 3126 O O . ALA A 1 387 ? 15.695 9.743 -31.311 1.00 97.75 387 ALA A O 1
ATOM 3127 N N . VAL A 1 388 ? 13.745 10.690 -30.719 1.00 97.31 388 VAL A N 1
ATOM 3128 C CA . VAL A 1 388 ? 13.566 11.450 -31.962 1.00 97.31 388 VAL A CA 1
ATOM 3129 C C . VAL A 1 388 ? 14.563 12.605 -32.055 1.00 97.31 388 VAL A C 1
ATOM 3131 O O . VAL A 1 388 ? 15.136 12.807 -33.120 1.00 97.31 388 VAL A O 1
ATOM 3134 N N . GLU A 1 389 ? 14.804 13.333 -30.966 1.00 96.56 389 GLU A N 1
ATOM 3135 C CA . GLU A 1 389 ? 15.810 14.403 -30.909 1.00 96.56 389 GLU A CA 1
ATOM 3136 C C . GLU A 1 389 ? 17.228 13.878 -31.126 1.00 96.56 389 GLU A C 1
ATOM 3138 O O . GLU A 1 389 ? 17.972 14.464 -31.907 1.00 96.56 389 GLU A O 1
ATOM 3143 N N . ASP A 1 390 ? 17.584 12.748 -30.514 1.00 96.25 390 ASP A N 1
ATOM 3144 C CA . ASP A 1 390 ? 18.874 12.087 -30.716 1.00 96.25 390 ASP A CA 1
ATOM 3145 C C . ASP A 1 390 ? 19.048 11.662 -32.188 1.00 96.25 390 ASP A C 1
ATOM 3147 O O . ASP A 1 390 ? 20.125 11.829 -32.767 1.00 96.25 390 ASP A O 1
ATOM 3151 N N . PHE A 1 391 ? 17.985 11.152 -32.827 1.00 96.44 391 PHE A N 1
ATOM 3152 C CA . PHE A 1 391 ? 18.015 10.813 -34.251 1.00 96.44 391 PHE A CA 1
ATOM 3153 C C . PHE A 1 391 ? 18.152 12.056 -35.139 1.00 96.44 391 PHE A C 1
ATOM 3155 O O . PHE A 1 391 ? 18.984 12.077 -36.044 1.00 96.44 391 PHE A O 1
ATOM 3162 N N . GLU A 1 392 ? 17.380 13.109 -34.865 1.00 94.81 392 GLU A N 1
ATOM 3163 C CA . GLU A 1 392 ? 17.476 14.387 -35.572 1.00 94.81 392 GLU A CA 1
ATOM 3164 C C . GLU A 1 392 ? 18.864 15.022 -35.425 1.00 94.81 392 GLU A C 1
ATOM 3166 O O . GLU A 1 392 ? 19.407 15.524 -36.407 1.00 94.81 392 GLU A O 1
ATOM 3171 N N . ALA A 1 393 ? 19.450 14.994 -34.228 1.00 93.50 393 ALA A N 1
ATOM 3172 C CA . ALA A 1 393 ? 20.791 15.504 -33.973 1.00 93.50 393 ALA A CA 1
ATOM 3173 C C . ALA A 1 393 ? 21.841 14.725 -34.776 1.00 93.50 393 ALA A C 1
ATOM 3175 O O . ALA A 1 393 ? 22.660 15.343 -35.449 1.00 93.50 393 ALA A O 1
ATOM 3176 N N . MET A 1 394 ? 21.755 13.390 -34.786 1.00 92.25 394 MET A N 1
ATOM 3177 C CA . MET A 1 394 ? 22.650 12.529 -35.566 1.00 92.25 394 MET A CA 1
ATOM 3178 C C . MET A 1 394 ? 22.600 12.842 -37.067 1.00 92.25 394 MET A C 1
ATOM 3180 O O . MET A 1 394 ? 23.644 12.936 -37.702 1.00 92.25 394 MET A O 1
ATOM 3184 N N . VAL A 1 395 ? 21.413 13.005 -37.664 1.00 90.19 395 VAL A N 1
ATOM 3185 C CA . VAL A 1 395 ? 21.300 13.242 -39.122 1.00 90.19 395 VAL A CA 1
ATOM 3186 C C . VAL A 1 395 ? 21.574 14.689 -39.530 1.00 90.19 395 VAL A C 1
ATOM 3188 O O . VAL A 1 395 ? 21.831 14.959 -40.702 1.00 90.19 395 VAL A O 1
ATOM 3191 N N . ASN A 1 396 ? 21.486 15.631 -38.590 1.00 85.62 396 ASN A N 1
ATOM 3192 C CA . ASN A 1 396 ? 21.839 17.032 -38.814 1.00 85.62 396 ASN A CA 1
ATOM 3193 C C . ASN A 1 396 ? 23.302 17.332 -38.463 1.00 85.62 396 ASN A C 1
ATOM 3195 O O . ASN A 1 396 ? 23.707 18.490 -38.566 1.00 85.62 396 ASN A O 1
ATOM 3199 N N . ASP A 1 397 ? 24.075 16.329 -38.044 1.00 81.31 397 ASP A N 1
ATOM 3200 C CA . ASP A 1 397 ? 25.476 16.514 -37.695 1.00 81.31 397 ASP A CA 1
ATOM 3201 C C . ASP A 1 397 ? 26.266 17.004 -38.921 1.00 81.31 397 ASP A C 1
ATOM 3203 O O . ASP A 1 397 ? 26.196 16.429 -40.016 1.00 81.31 397 ASP A O 1
ATOM 3207 N N . GLU A 1 398 ? 27.032 18.083 -38.741 1.00 84.50 398 GLU A N 1
ATOM 3208 C CA . GLU A 1 398 ? 27.939 18.615 -39.762 1.00 84.50 398 GLU A CA 1
ATOM 3209 C C . GLU A 1 398 ? 28.950 17.553 -40.224 1.00 84.50 398 GLU A C 1
ATOM 3211 O O . GLU A 1 398 ? 29.445 17.612 -41.357 1.00 84.50 398 GLU A O 1
ATOM 3216 N N . GLU A 1 399 ? 29.208 16.544 -39.386 1.00 83.88 399 GLU A N 1
ATOM 3217 C CA . GLU A 1 399 ? 30.043 15.397 -39.702 1.00 83.88 399 GLU A CA 1
ATOM 3218 C C . GLU A 1 399 ? 29.564 14.659 -40.958 1.00 83.88 399 GLU A C 1
ATOM 3220 O O . GLU A 1 399 ? 30.397 14.303 -41.791 1.00 83.88 399 GLU A O 1
ATOM 3225 N N . TRP A 1 400 ? 28.252 14.531 -41.195 1.00 85.69 400 TRP A N 1
ATOM 3226 C CA . TRP A 1 400 ? 27.727 13.911 -42.421 1.00 85.69 400 TRP A CA 1
ATOM 3227 C C . TRP A 1 400 ? 28.169 14.652 -43.676 1.00 85.69 400 TRP A C 1
ATOM 3229 O O . TRP A 1 400 ? 28.715 14.060 -44.609 1.00 85.69 400 TRP A O 1
ATOM 3239 N N . SER A 1 401 ? 27.977 15.971 -43.687 1.00 85.81 401 SER A N 1
ATOM 3240 C CA . SER A 1 401 ? 28.371 16.807 -44.823 1.00 85.81 401 SER A CA 1
ATOM 3241 C C . SER A 1 401 ? 29.891 16.801 -45.011 1.00 85.81 401 SER A C 1
ATOM 3243 O O . SER A 1 401 ? 30.379 16.736 -46.141 1.00 85.81 401 SER A O 1
ATOM 3245 N N . SER A 1 402 ? 30.644 16.799 -43.909 1.00 90.38 402 SER A N 1
ATOM 3246 C CA . SER A 1 402 ? 32.107 16.741 -43.905 1.00 90.38 402 SER A CA 1
ATOM 3247 C C . SER A 1 402 ? 32.648 15.416 -44.457 1.00 90.38 402 SER A C 1
ATOM 3249 O O . SER A 1 402 ? 33.515 15.421 -45.334 1.00 90.38 402 SER A O 1
ATOM 3251 N N . LYS A 1 403 ? 32.112 14.269 -44.016 1.00 91.44 403 LYS A N 1
ATOM 3252 C CA . LYS A 1 403 ? 32.526 12.937 -44.486 1.00 91.44 403 LYS A CA 1
ATOM 3253 C C . LYS A 1 403 ? 32.147 12.698 -45.944 1.00 91.44 403 LYS A C 1
ATOM 3255 O O . LYS A 1 403 ? 32.971 12.182 -46.695 1.00 91.44 403 LYS A O 1
ATOM 3260 N N . ILE A 1 404 ? 30.961 13.138 -46.376 1.00 91.50 404 ILE A N 1
ATOM 3261 C CA . ILE A 1 404 ? 30.556 13.075 -47.790 1.00 91.50 404 ILE A CA 1
ATOM 3262 C C . ILE A 1 404 ? 31.495 13.929 -48.655 1.00 91.50 404 ILE A C 1
ATOM 3264 O O . ILE A 1 404 ? 31.957 13.468 -49.700 1.00 91.50 404 ILE A O 1
ATOM 3268 N N . ALA A 1 405 ? 31.846 15.141 -48.213 1.00 92.62 405 ALA A N 1
ATOM 3269 C CA . ALA A 1 405 ? 32.801 15.992 -48.924 1.00 92.62 405 ALA A CA 1
ATOM 3270 C C . ALA A 1 405 ? 34.213 15.379 -48.969 1.00 92.62 405 ALA A C 1
ATOM 3272 O O . ALA A 1 405 ? 34.878 15.431 -50.006 1.00 92.62 405 ALA A O 1
ATOM 3273 N N . ALA A 1 406 ? 34.666 14.764 -47.872 1.00 94.00 406 ALA A N 1
ATOM 3274 C CA . ALA A 1 406 ? 35.946 14.063 -47.810 1.00 94.00 406 ALA A CA 1
ATOM 3275 C C . ALA A 1 406 ? 35.988 12.858 -48.762 1.00 94.00 406 ALA A C 1
ATOM 3277 O O . ALA A 1 406 ? 36.983 12.679 -49.466 1.00 94.00 406 ALA A O 1
ATOM 3278 N N . LEU A 1 407 ? 34.902 12.080 -48.835 1.00 95.75 407 LEU A N 1
ATOM 3279 C CA . LEU A 1 407 ? 34.754 10.986 -49.792 1.00 95.75 407 LEU A CA 1
ATOM 3280 C C . LEU A 1 407 ? 34.778 11.499 -51.234 1.00 95.75 407 LEU A C 1
ATOM 3282 O O . LEU A 1 407 ? 35.564 10.998 -52.033 1.00 95.75 407 LEU A O 1
ATOM 3286 N N . SER A 1 408 ? 33.987 12.528 -51.556 1.00 95.19 408 SER A N 1
ATOM 3287 C CA . SER A 1 408 ? 33.980 13.139 -52.893 1.00 95.19 408 SER A CA 1
ATOM 3288 C C . SER A 1 408 ? 35.384 13.569 -53.314 1.00 95.19 408 SER A C 1
ATOM 3290 O O . SER A 1 408 ? 35.843 13.227 -54.401 1.00 95.19 408 SER A O 1
ATOM 3292 N N . LYS A 1 409 ? 36.109 14.250 -52.420 1.00 95.81 409 LYS A N 1
ATOM 3293 C CA . LYS A 1 409 ? 37.484 14.680 -52.678 1.00 95.81 409 LYS A CA 1
ATOM 3294 C C . LYS A 1 409 ? 38.436 13.499 -52.883 1.00 95.81 409 LYS A C 1
ATOM 3296 O O . LYS A 1 409 ? 39.257 13.535 -53.792 1.00 95.81 409 LYS A O 1
ATOM 3301 N N . ALA A 1 410 ? 38.335 12.454 -52.062 1.00 95.69 410 ALA A N 1
ATOM 3302 C CA . ALA A 1 410 ? 39.185 11.273 -52.192 1.00 95.69 410 ALA A CA 1
ATOM 3303 C C . ALA A 1 410 ? 38.928 10.516 -53.510 1.00 95.69 410 ALA A C 1
ATOM 3305 O O . ALA A 1 410 ? 39.869 10.007 -54.119 1.00 95.69 410 ALA A O 1
ATOM 3306 N N . VAL A 1 411 ? 37.676 10.482 -53.978 1.00 94.06 411 VAL A N 1
ATOM 3307 C CA . VAL A 1 411 ? 37.303 9.937 -55.292 1.00 94.06 411 VAL A CA 1
ATOM 3308 C C . VAL A 1 411 ? 37.891 10.779 -56.430 1.00 94.06 411 VAL A C 1
ATOM 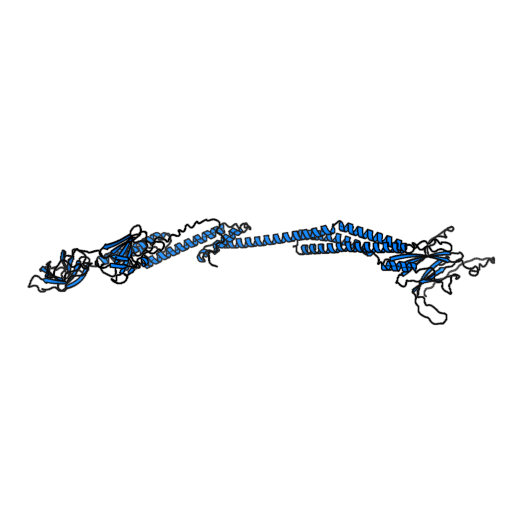3310 O O . VAL A 1 411 ? 38.441 10.219 -57.380 1.00 94.06 411 VAL A O 1
ATOM 3313 N N . ASP A 1 412 ? 37.845 12.108 -56.332 1.00 94.06 412 ASP A N 1
ATOM 3314 C CA . ASP A 1 412 ? 38.458 13.004 -57.323 1.00 94.06 412 ASP A CA 1
ATOM 3315 C C . ASP A 1 412 ? 39.985 12.843 -57.382 1.00 94.06 412 ASP A C 1
ATOM 3317 O O . ASP A 1 412 ? 40.567 12.726 -58.467 1.00 94.06 412 ASP A O 1
ATOM 3321 N N . ASP A 1 413 ? 40.639 12.768 -56.219 1.00 93.88 413 ASP A N 1
ATOM 3322 C CA . ASP A 1 413 ? 42.080 12.528 -56.106 1.00 93.88 413 ASP A CA 1
ATOM 3323 C C . ASP A 1 413 ? 42.468 11.155 -56.688 1.00 93.88 413 ASP A C 1
ATOM 3325 O O . ASP A 1 413 ? 43.482 11.038 -57.384 1.00 93.88 413 ASP A O 1
ATOM 3329 N N . LEU A 1 414 ? 41.636 10.125 -56.484 1.00 93.56 414 LEU A N 1
ATOM 3330 C CA . LEU A 1 414 ? 41.803 8.807 -57.102 1.00 93.56 414 LEU A CA 1
ATOM 3331 C C . LEU A 1 414 ? 41.686 8.871 -58.627 1.00 93.56 414 LEU A C 1
ATOM 3333 O O . LEU A 1 414 ? 42.551 8.341 -59.327 1.00 93.56 414 LEU A O 1
ATOM 3337 N N . ASN A 1 415 ? 40.662 9.545 -59.154 1.00 90.81 415 ASN A N 1
ATOM 3338 C CA . ASN A 1 415 ? 40.491 9.725 -60.596 1.00 90.81 415 ASN A CA 1
ATOM 3339 C C . ASN A 1 415 ? 41.697 10.438 -61.218 1.00 90.81 415 ASN A C 1
ATOM 3341 O O . ASN A 1 415 ? 42.186 10.043 -62.281 1.00 90.81 415 ASN A O 1
ATOM 3345 N N . LYS A 1 416 ? 42.230 11.455 -60.535 1.00 91.88 416 LYS A N 1
ATOM 3346 C CA . LYS A 1 416 ? 43.441 12.158 -60.961 1.00 91.88 416 LYS A CA 1
ATOM 3347 C C . LYS A 1 416 ? 44.668 11.243 -60.958 1.00 91.88 416 LYS A C 1
ATOM 3349 O O . LYS A 1 416 ? 45.363 11.171 -61.973 1.00 91.88 416 LYS A O 1
ATOM 3354 N N . ALA A 1 417 ? 44.911 10.512 -59.869 1.00 90.31 417 ALA A N 1
ATOM 3355 C CA . ALA A 1 417 ? 46.034 9.579 -59.766 1.00 90.31 417 ALA A CA 1
ATOM 3356 C C . ALA A 1 417 ? 45.953 8.464 -60.822 1.00 90.31 417 ALA A C 1
ATOM 3358 O O . ALA A 1 417 ? 46.961 8.090 -61.418 1.00 90.31 417 ALA A O 1
ATOM 3359 N N . MET A 1 418 ? 44.746 7.970 -61.106 1.00 89.75 418 MET A N 1
ATOM 3360 C CA . MET A 1 418 ? 44.492 6.984 -62.153 1.00 89.75 418 MET A CA 1
ATOM 3361 C C . MET A 1 418 ? 44.810 7.540 -63.549 1.00 89.75 418 MET A C 1
ATOM 3363 O O . MET A 1 418 ? 45.482 6.874 -64.337 1.00 89.75 418 MET A O 1
ATOM 3367 N N . ASN A 1 419 ? 44.401 8.775 -63.848 1.00 87.56 419 ASN A N 1
ATOM 3368 C CA . ASN A 1 419 ? 44.738 9.432 -65.112 1.00 87.56 419 ASN A CA 1
ATOM 3369 C C . ASN A 1 419 ? 46.255 9.618 -65.275 1.00 87.56 419 ASN A C 1
ATOM 3371 O O . ASN A 1 419 ? 46.793 9.292 -66.331 1.00 87.56 419 ASN A O 1
ATOM 3375 N N . GLU A 1 420 ? 46.959 10.065 -64.230 1.00 87.06 420 GLU A N 1
ATOM 3376 C CA . GLU A 1 420 ? 48.429 10.166 -64.221 1.00 87.06 420 GLU A CA 1
ATOM 3377 C C . GLU A 1 420 ? 49.106 8.794 -64.409 1.00 87.06 420 GLU A C 1
ATOM 3379 O O . GLU A 1 420 ? 50.121 8.678 -65.100 1.00 87.06 420 GLU A O 1
ATOM 3384 N N . PHE A 1 421 ? 48.528 7.734 -63.837 1.00 86.38 421 PHE A N 1
ATOM 3385 C CA . PHE A 1 421 ? 49.016 6.359 -63.960 1.00 86.38 421 PHE A CA 1
ATOM 3386 C C . PHE A 1 421 ? 48.864 5.795 -65.384 1.00 86.38 421 PHE A C 1
ATOM 3388 O O . PHE A 1 421 ? 49.680 4.969 -65.801 1.00 86.38 421 PHE A O 1
ATOM 3395 N N . PHE A 1 422 ? 47.855 6.246 -66.138 1.00 84.44 422 PHE A N 1
ATOM 3396 C CA . PHE A 1 422 ? 47.610 5.851 -67.531 1.00 84.44 422 PHE A CA 1
ATOM 3397 C C . PHE A 1 422 ? 48.324 6.703 -68.587 1.00 84.44 422 PHE A C 1
ATOM 3399 O O . PHE A 1 422 ? 48.246 6.356 -69.773 1.00 84.44 422 PHE A O 1
ATOM 3406 N N . GLN A 1 423 ? 48.977 7.803 -68.202 1.00 81.38 423 GLN A N 1
ATOM 3407 C CA . GLN A 1 423 ? 49.775 8.611 -69.125 1.00 81.38 423 GLN A CA 1
ATOM 3408 C C . GLN A 1 423 ? 51.056 7.861 -69.512 1.00 81.38 423 GLN A C 1
ATOM 3410 O O . GLN A 1 423 ? 51.878 7.519 -68.655 1.00 81.38 423 GLN A O 1
ATOM 3415 N N . ASP A 1 424 ? 51.205 7.608 -70.814 1.00 64.94 424 ASP A N 1
ATOM 3416 C CA . ASP A 1 424 ? 52.421 7.054 -71.408 1.00 64.94 424 ASP A CA 1
ATOM 3417 C C . ASP A 1 424 ? 53.547 8.108 -71.347 1.00 64.94 424 ASP A C 1
ATOM 3419 O O . ASP A 1 424 ? 53.300 9.300 -71.526 1.00 64.94 424 ASP A O 1
ATOM 3423 N N . GLU A 1 425 ? 54.789 7.695 -71.082 1.00 55.28 425 GLU A N 1
ATOM 3424 C CA . GLU A 1 425 ? 55.946 8.597 -71.168 1.00 55.28 425 GLU A CA 1
ATOM 3425 C C . GLU A 1 425 ? 56.199 8.970 -72.638 1.00 55.28 425 GLU A C 1
ATOM 3427 O O . GLU A 1 425 ? 56.463 8.091 -73.464 1.00 55.28 425 GLU A O 1
ATOM 3432 N N . GLU A 1 426 ? 56.181 10.264 -72.977 1.00 42.34 426 GLU A N 1
ATOM 3433 C CA . GLU A 1 426 ? 56.792 10.749 -74.218 1.00 42.34 426 GLU A CA 1
ATOM 3434 C C . GLU A 1 426 ? 58.308 10.522 -74.141 1.00 42.34 426 GLU A C 1
ATOM 3436 O O . GLU A 1 426 ? 59.081 11.398 -73.753 1.00 42.34 426 GLU A O 1
ATOM 3441 N N . LYS A 1 427 ? 58.773 9.339 -74.546 1.00 43.53 427 LYS A N 1
ATOM 3442 C CA . LYS A 1 427 ? 60.177 9.192 -74.922 1.00 43.53 427 LYS A CA 1
ATOM 3443 C C . LYS A 1 427 ? 60.390 9.945 -76.230 1.00 43.53 427 LYS A C 1
ATOM 3445 O O . LYS A 1 427 ? 60.024 9.456 -77.299 1.00 43.53 427 LYS A O 1
ATOM 3450 N N . LYS A 1 428 ? 61.014 11.126 -76.154 1.00 36.69 428 LYS A N 1
ATOM 3451 C CA . LYS A 1 428 ? 61.695 11.711 -77.318 1.00 36.69 428 LYS A CA 1
ATOM 3452 C C . LYS A 1 428 ? 62.649 10.652 -77.890 1.00 36.69 428 LYS A C 1
ATOM 3454 O O . LYS A 1 428 ? 63.349 10.003 -77.112 1.00 36.69 428 LYS A O 1
ATOM 3459 N N . PRO A 1 429 ? 62.698 10.452 -79.216 1.00 32.62 429 PRO A N 1
ATOM 3460 C CA . PRO A 1 429 ? 63.622 9.496 -79.801 1.00 32.62 429 PRO A CA 1
ATOM 3461 C C . PRO A 1 429 ? 65.040 10.064 -79.677 1.00 32.62 429 PRO A C 1
ATOM 3463 O O . PRO A 1 429 ? 65.427 10.942 -80.445 1.00 32.62 429 PRO A O 1
ATOM 3466 N N . GLU A 1 430 ? 65.812 9.607 -78.690 1.00 34.62 430 GLU A N 1
ATOM 3467 C CA . GLU A 1 430 ? 67.235 9.931 -78.612 1.00 34.62 430 GLU A CA 1
ATOM 3468 C C . GLU A 1 430 ? 68.020 9.079 -79.608 1.00 34.62 430 GLU A C 1
ATOM 3470 O O . GLU A 1 430 ? 68.073 7.848 -79.559 1.00 34.62 430 GLU A O 1
ATOM 3475 N N . THR A 1 431 ? 68.626 9.784 -80.553 1.00 36.06 431 THR A N 1
ATOM 3476 C CA . THR A 1 431 ? 69.656 9.294 -81.455 1.00 36.06 431 THR A CA 1
ATOM 3477 C C . THR A 1 431 ? 70.883 8.798 -80.688 1.00 36.06 431 THR A C 1
ATOM 3479 O O . THR A 1 431 ? 71.552 9.580 -80.027 1.00 36.06 431 THR A O 1
ATOM 3482 N N . ALA A 1 432 ? 71.212 7.528 -80.933 1.00 36.62 432 ALA A N 1
ATOM 3483 C CA . ALA A 1 432 ? 72.549 6.931 -81.007 1.00 36.62 432 ALA A CA 1
ATOM 3484 C C . ALA A 1 432 ? 73.444 6.814 -79.747 1.00 36.62 432 ALA A C 1
ATOM 3486 O O . ALA A 1 432 ? 73.905 7.782 -79.165 1.00 36.62 432 ALA A O 1
ATOM 3487 N N . MET A 1 433 ? 73.821 5.548 -79.512 1.00 30.31 433 MET A N 1
ATOM 3488 C CA . MET A 1 433 ? 75.099 5.018 -79.009 1.00 30.31 433 MET A CA 1
ATOM 3489 C C . MET A 1 433 ? 75.694 5.556 -77.693 1.00 30.31 433 MET A C 1
ATOM 3491 O O . MET A 1 433 ? 76.372 6.573 -77.654 1.00 30.31 433 MET A O 1
ATOM 3495 N N . GLY A 1 434 ? 75.663 4.674 -76.686 1.00 33.44 434 GLY A N 1
ATOM 3496 C CA . GLY A 1 434 ? 76.844 4.371 -75.875 1.00 33.44 434 GLY A CA 1
ATOM 3497 C C . GLY A 1 434 ? 77.089 5.253 -74.654 1.00 33.44 434 GLY A C 1
ATOM 3498 O O . GLY A 1 434 ? 77.988 6.080 -74.659 1.00 33.44 434 GLY A O 1
ATOM 3499 N N . SER A 1 435 ? 76.377 4.999 -73.558 1.00 27.38 435 SER A N 1
ATOM 3500 C CA . SER A 1 435 ? 76.942 4.930 -72.198 1.00 27.38 435 SER A CA 1
ATOM 3501 C C . SER A 1 435 ? 75.832 4.609 -71.199 1.00 27.38 435 SER A C 1
ATOM 3503 O O . SER A 1 435 ? 74.709 5.093 -71.300 1.00 27.38 435 SER A O 1
ATOM 3505 N N . VAL A 1 436 ? 76.141 3.723 -70.255 1.00 36.62 436 VAL A N 1
ATOM 3506 C CA . VAL A 1 436 ? 75.261 3.370 -69.144 1.00 36.62 436 VAL A CA 1
ATOM 3507 C C . VAL A 1 436 ? 75.190 4.561 -68.193 1.00 36.62 436 VAL A C 1
ATOM 3509 O O . VAL A 1 436 ? 76.166 4.868 -67.513 1.00 36.62 436 VAL A O 1
ATOM 3512 N N . VAL A 1 437 ? 74.016 5.181 -68.119 1.00 30.09 437 VAL A N 1
ATOM 3513 C CA . VAL A 1 437 ? 73.535 5.894 -66.935 1.00 30.09 437 VAL A CA 1
ATOM 3514 C C . VAL A 1 437 ? 72.240 5.199 -66.532 1.00 30.09 437 VAL A C 1
ATOM 3516 O O . VAL A 1 437 ? 71.190 5.389 -67.137 1.00 30.09 437 VAL A O 1
ATOM 3519 N N . ILE A 1 438 ? 72.334 4.317 -65.537 1.00 43.59 438 ILE A N 1
ATOM 3520 C CA . ILE A 1 438 ? 71.176 3.982 -64.709 1.00 43.59 438 ILE A CA 1
ATOM 3521 C C . ILE A 1 438 ? 70.924 5.231 -63.877 1.00 43.59 438 ILE A C 1
ATOM 3523 O O . ILE A 1 438 ? 71.864 5.680 -63.227 1.00 43.59 438 ILE A O 1
ATOM 3527 N N . ILE A 1 439 ? 69.706 5.773 -63.924 1.00 42.53 439 ILE A N 1
ATOM 3528 C CA . ILE A 1 439 ? 68.928 6.324 -62.801 1.00 42.53 439 ILE A CA 1
ATOM 3529 C C . ILE A 1 439 ? 67.651 6.988 -63.381 1.00 42.53 439 ILE A C 1
ATOM 3531 O O . ILE A 1 439 ? 67.698 7.649 -64.412 1.00 42.53 439 ILE A O 1
ATOM 3535 N N . ASP A 1 440 ? 66.523 6.738 -62.705 1.00 40.09 440 ASP A N 1
ATOM 3536 C CA . ASP A 1 440 ? 65.201 7.406 -62.769 1.00 40.09 440 ASP A CA 1
ATOM 3537 C C . ASP A 1 440 ? 64.048 6.833 -63.620 1.00 40.09 440 ASP A C 1
ATOM 3539 O O . ASP A 1 440 ? 62.912 7.236 -63.410 1.00 40.09 440 ASP A O 1
ATOM 3543 N N . GLY A 1 441 ? 64.235 5.790 -64.439 1.00 40.78 441 GLY A N 1
ATOM 3544 C CA . GLY A 1 441 ? 63.099 5.161 -65.156 1.00 40.78 441 GLY A CA 1
ATOM 3545 C C . GLY A 1 441 ? 62.228 4.187 -64.331 1.00 40.78 441 GLY A C 1
ATOM 3546 O O . GLY A 1 441 ? 61.040 4.022 -64.606 1.00 40.78 441 GLY A O 1
ATOM 3547 N N . GLU A 1 442 ? 62.804 3.505 -63.334 1.00 48.16 442 GLU A N 1
ATOM 3548 C CA . GLU A 1 442 ? 62.060 2.603 -62.429 1.00 48.16 442 GLU A CA 1
ATOM 3549 C C . GLU A 1 442 ? 61.441 3.366 -61.250 1.00 48.16 442 GLU A C 1
ATOM 3551 O O . GLU A 1 442 ? 60.265 3.167 -60.950 1.00 48.16 442 GLU A O 1
ATOM 3556 N N . LYS A 1 443 ? 62.177 4.326 -60.665 1.00 50.44 443 LYS A N 1
ATOM 3557 C CA . LYS A 1 443 ? 61.686 5.156 -59.550 1.00 50.44 443 LYS A CA 1
ATOM 3558 C C . LYS A 1 443 ? 60.407 5.917 -59.899 1.00 50.44 443 LYS A C 1
ATOM 3560 O O . LYS A 1 443 ? 59.494 5.964 -59.086 1.00 50.44 443 LYS A O 1
ATOM 3565 N N . GLU A 1 444 ? 60.303 6.474 -61.104 1.00 52.47 444 GLU A N 1
ATOM 3566 C CA . GLU A 1 444 ? 59.143 7.283 -61.504 1.00 52.47 444 GLU A CA 1
ATOM 3567 C C . GLU A 1 444 ? 57.882 6.425 -61.773 1.00 52.47 444 GLU A C 1
ATOM 3569 O O . GLU A 1 444 ? 56.752 6.835 -61.478 1.00 52.47 444 GLU A O 1
ATOM 3574 N N . LYS A 1 445 ? 58.059 5.181 -62.253 1.00 58.31 445 LYS A N 1
ATOM 3575 C CA . LYS A 1 445 ? 56.977 4.182 -62.359 1.00 58.31 445 LYS A CA 1
ATOM 3576 C C . LYS A 1 445 ? 56.492 3.724 -60.987 1.00 58.31 445 LYS A C 1
ATOM 3578 O O . LYS A 1 445 ? 55.277 3.592 -60.799 1.00 58.31 445 LYS A O 1
ATOM 3583 N N . ASP A 1 446 ? 57.415 3.551 -60.046 1.00 67.44 446 ASP A N 1
ATOM 3584 C CA . ASP A 1 446 ? 57.108 3.225 -58.655 1.00 67.44 446 ASP A CA 1
ATOM 3585 C C . ASP A 1 446 ? 56.406 4.398 -57.951 1.00 67.44 446 ASP A C 1
ATOM 3587 O O . ASP A 1 446 ? 55.422 4.190 -57.246 1.00 67.44 446 ASP A O 1
ATOM 3591 N N . GLU A 1 447 ? 56.797 5.649 -58.207 1.00 80.31 447 GLU A N 1
ATOM 3592 C CA . GLU A 1 447 ? 56.149 6.836 -57.630 1.00 80.31 447 GLU A CA 1
ATOM 3593 C C . GLU A 1 447 ? 54.692 7.009 -58.078 1.00 80.31 447 GLU A C 1
ATOM 3595 O O . GLU A 1 447 ? 53.814 7.250 -57.242 1.00 80.31 447 GLU A O 1
ATOM 3600 N N . LYS A 1 448 ? 54.397 6.854 -59.379 1.00 84.00 448 LYS A N 1
ATOM 3601 C CA . LYS A 1 448 ? 53.010 6.889 -59.888 1.00 84.00 448 LYS A CA 1
ATOM 3602 C C . LYS A 1 448 ? 52.170 5.762 -59.286 1.00 84.00 448 LYS A C 1
ATOM 3604 O O . LYS A 1 448 ? 50.997 5.968 -58.977 1.00 84.00 448 LYS A O 1
ATOM 3609 N N . ARG A 1 449 ? 52.767 4.579 -59.095 1.00 83.88 449 ARG A N 1
ATOM 3610 C CA . ARG A 1 449 ? 52.110 3.438 -58.449 1.00 83.88 449 ARG A CA 1
ATOM 3611 C C . ARG A 1 449 ? 51.814 3.711 -56.974 1.00 83.88 449 ARG A C 1
ATOM 3613 O O . ARG A 1 449 ? 50.680 3.520 -56.552 1.00 83.88 449 ARG A O 1
ATOM 3620 N N . ILE A 1 450 ? 52.783 4.237 -56.228 1.00 86.38 450 ILE A N 1
ATOM 3621 C CA . ILE A 1 450 ? 52.629 4.602 -54.813 1.00 86.38 450 ILE A CA 1
ATOM 3622 C C . ILE A 1 450 ? 51.537 5.667 -54.632 1.00 86.38 450 ILE A C 1
ATOM 3624 O O . ILE A 1 450 ? 50.747 5.580 -53.694 1.00 86.38 450 ILE A O 1
ATOM 3628 N N . LYS A 1 451 ? 51.466 6.672 -55.518 1.00 89.81 451 LYS A N 1
ATOM 3629 C CA . LYS A 1 451 ? 50.399 7.689 -55.488 1.00 89.81 451 LYS A CA 1
ATOM 3630 C C . LYS A 1 451 ? 49.016 7.078 -55.720 1.00 89.81 451 LYS A C 1
ATOM 3632 O O . LYS A 1 451 ? 48.087 7.415 -54.991 1.00 89.81 451 LYS A O 1
ATOM 3637 N N . LEU A 1 452 ? 48.893 6.176 -56.696 1.00 89.38 452 LEU A N 1
ATOM 3638 C CA . LEU A 1 452 ? 47.648 5.464 -56.980 1.00 89.38 452 LEU A CA 1
ATOM 3639 C C . LEU A 1 452 ? 47.205 4.602 -55.789 1.00 89.38 452 LEU A C 1
ATOM 3641 O O . LEU A 1 452 ? 46.054 4.698 -55.373 1.00 89.38 452 LEU A O 1
ATOM 3645 N N . ASP A 1 453 ? 48.115 3.807 -55.222 1.00 88.50 453 ASP A N 1
ATOM 3646 C CA . ASP A 1 453 ? 47.818 2.925 -54.087 1.00 88.50 453 ASP A CA 1
ATOM 3647 C C . ASP A 1 453 ? 47.348 3.741 -52.866 1.00 88.50 453 ASP A C 1
ATOM 3649 O O . ASP A 1 453 ? 46.304 3.442 -52.286 1.00 88.50 453 ASP A O 1
ATOM 3653 N N . LYS A 1 454 ? 48.026 4.857 -52.554 1.00 92.31 454 LYS A N 1
ATOM 3654 C CA . LYS A 1 454 ? 47.601 5.788 -51.492 1.00 92.31 454 LYS A CA 1
ATOM 3655 C C . LYS A 1 454 ? 46.230 6.413 -51.752 1.00 92.31 454 LYS A C 1
ATOM 3657 O O . LYS A 1 454 ? 45.450 6.572 -50.816 1.00 92.31 454 LYS A O 1
ATOM 3662 N N . ALA A 1 455 ? 45.931 6.787 -52.997 1.00 92.69 455 ALA A N 1
ATOM 3663 C CA . ALA A 1 455 ? 44.634 7.363 -53.347 1.00 92.69 455 ALA A CA 1
ATOM 3664 C C . ALA A 1 455 ? 43.498 6.334 -53.204 1.00 92.69 455 ALA A C 1
ATOM 3666 O O . ALA A 1 455 ? 42.423 6.672 -52.713 1.00 92.69 455 ALA A O 1
ATOM 3667 N N . PHE A 1 456 ? 43.748 5.065 -53.546 1.00 92.50 456 PHE A N 1
ATOM 3668 C CA . PHE A 1 456 ? 42.803 3.973 -53.305 1.00 92.50 456 PHE A CA 1
ATOM 3669 C C . PHE A 1 456 ? 42.565 3.714 -51.819 1.00 92.50 456 PHE A C 1
ATOM 3671 O O . PHE A 1 456 ? 41.418 3.551 -51.406 1.00 92.50 456 PHE A O 1
ATOM 3678 N N . GLU A 1 457 ? 43.626 3.665 -51.013 1.00 91.69 457 GLU A N 1
ATOM 3679 C CA . GLU A 1 457 ? 43.503 3.518 -49.560 1.00 91.69 457 GLU A CA 1
ATOM 3680 C C . GLU A 1 457 ? 42.692 4.670 -48.959 1.00 91.69 457 GLU A C 1
ATOM 3682 O O . GLU A 1 457 ? 41.778 4.428 -48.172 1.00 91.69 457 GLU A O 1
ATOM 3687 N N . ALA A 1 458 ? 42.964 5.910 -49.376 1.00 94.00 458 ALA A N 1
ATOM 3688 C CA . ALA A 1 458 ? 42.236 7.090 -48.920 1.00 94.00 458 ALA A CA 1
ATOM 3689 C C . ALA A 1 458 ? 40.751 7.062 -49.321 1.00 94.00 458 ALA A C 1
ATOM 3691 O O . ALA A 1 458 ? 39.896 7.311 -48.472 1.00 94.00 458 ALA A O 1
ATOM 3692 N N . ALA A 1 459 ? 40.433 6.719 -50.574 1.00 93.88 459 ALA A N 1
ATOM 3693 C CA . ALA A 1 459 ? 39.055 6.642 -51.058 1.00 93.88 459 ALA A CA 1
ATOM 3694 C C . ALA A 1 459 ? 38.257 5.530 -50.360 1.00 93.88 459 ALA A C 1
ATOM 3696 O O . ALA A 1 459 ? 37.145 5.772 -49.896 1.00 93.88 459 ALA A O 1
ATOM 3697 N N . ASN A 1 460 ? 38.837 4.333 -50.209 1.00 92.38 460 ASN A N 1
ATOM 3698 C CA . ASN A 1 460 ? 38.186 3.232 -49.492 1.00 92.38 460 ASN A CA 1
ATOM 3699 C C . ASN A 1 460 ? 38.009 3.542 -48.001 1.00 92.38 460 ASN A C 1
ATOM 3701 O O . ASN A 1 460 ? 36.966 3.234 -47.430 1.00 92.38 460 ASN A O 1
ATOM 3705 N N . LYS A 1 461 ? 39.001 4.180 -47.369 1.00 94.56 461 LYS A N 1
ATOM 3706 C CA . LYS A 1 461 ? 38.894 4.624 -45.978 1.00 94.56 461 LYS A CA 1
ATOM 3707 C C . LYS A 1 461 ? 37.767 5.644 -45.807 1.00 94.56 461 LYS A C 1
ATOM 3709 O O . LYS A 1 461 ? 36.924 5.457 -44.937 1.00 94.56 461 LYS A O 1
ATOM 3714 N N . ALA A 1 462 ? 37.722 6.678 -46.648 1.00 94.31 462 ALA A N 1
ATOM 3715 C CA . ALA A 1 462 ? 36.670 7.692 -46.597 1.00 94.31 462 ALA A CA 1
ATOM 3716 C C . ALA A 1 462 ? 35.275 7.097 -46.859 1.00 94.31 462 ALA A C 1
ATOM 3718 O O . ALA A 1 462 ? 34.312 7.502 -46.215 1.00 94.31 462 ALA A O 1
ATOM 3719 N N . ALA A 1 463 ? 35.170 6.107 -47.754 1.00 93.25 463 ALA A N 1
ATOM 3720 C CA . ALA A 1 463 ? 33.915 5.411 -48.025 1.00 93.25 463 ALA A CA 1
ATOM 3721 C C . ALA A 1 463 ? 33.436 4.619 -46.802 1.00 93.25 463 ALA A C 1
ATOM 3723 O O . ALA A 1 463 ? 32.277 4.740 -46.418 1.00 93.25 463 ALA A O 1
ATOM 3724 N N . ASN A 1 464 ? 34.331 3.869 -46.154 1.00 92.88 464 ASN A N 1
ATOM 3725 C CA . ASN A 1 464 ? 33.995 3.105 -44.952 1.00 92.88 464 ASN A CA 1
ATOM 3726 C C . ASN A 1 464 ? 33.579 4.020 -43.788 1.00 92.88 464 ASN A C 1
ATOM 3728 O O . ASN A 1 464 ? 32.580 3.747 -43.134 1.00 92.88 464 ASN A O 1
ATOM 3732 N N . GLU A 1 465 ? 34.303 5.120 -43.554 1.00 92.25 465 GLU A N 1
ATOM 3733 C CA . GLU A 1 465 ? 33.947 6.095 -42.510 1.00 92.25 465 GLU A CA 1
ATOM 3734 C C . GLU A 1 465 ? 32.570 6.735 -42.764 1.00 92.25 465 GLU A C 1
ATOM 3736 O O . GLU A 1 465 ? 31.804 6.947 -41.827 1.00 92.25 465 GLU A O 1
ATOM 3741 N N . ALA A 1 466 ? 32.226 7.021 -44.024 1.00 91.81 466 ALA A N 1
ATOM 3742 C CA . ALA A 1 466 ? 30.908 7.543 -44.378 1.00 91.81 466 ALA A CA 1
ATOM 3743 C C . ALA A 1 466 ? 29.795 6.487 -44.205 1.00 91.81 466 ALA A C 1
ATOM 3745 O O . ALA A 1 466 ? 28.709 6.803 -43.724 1.00 91.81 466 ALA A O 1
ATOM 3746 N N . GLU A 1 467 ? 30.056 5.220 -44.541 1.00 90.62 467 GLU A N 1
ATOM 3747 C CA . GLU A 1 467 ? 29.106 4.117 -44.325 1.00 90.62 467 GLU A CA 1
ATOM 3748 C C . GLU A 1 467 ? 28.858 3.816 -42.843 1.00 90.62 467 GLU A C 1
ATOM 3750 O O . GLU A 1 467 ? 27.742 3.453 -42.462 1.00 90.62 467 GLU A O 1
ATOM 3755 N N . GLU A 1 468 ? 29.868 3.988 -41.989 1.00 91.19 468 GLU A N 1
ATOM 3756 C CA . GLU A 1 468 ? 29.702 3.853 -40.541 1.00 91.19 468 GLU A CA 1
ATOM 3757 C C . GLU A 1 468 ? 28.687 4.861 -39.984 1.00 91.19 468 GLU A C 1
ATOM 3759 O O . GLU A 1 468 ? 27.880 4.487 -39.128 1.00 91.19 468 GLU A O 1
ATOM 3764 N N . LEU A 1 469 ? 28.641 6.090 -40.513 1.00 89.50 469 LEU A N 1
ATOM 3765 C CA . LEU A 1 469 ? 27.621 7.078 -40.140 1.00 89.50 469 LEU A CA 1
ATOM 3766 C C . LEU A 1 469 ? 26.209 6.629 -40.534 1.00 89.50 469 LEU A C 1
ATOM 3768 O O . LEU A 1 469 ? 25.290 6.708 -39.718 1.00 89.50 469 LEU A O 1
ATOM 3772 N N . VAL A 1 470 ? 26.040 6.075 -41.740 1.00 90.50 470 VAL A N 1
ATOM 3773 C CA . VAL A 1 470 ? 24.753 5.525 -42.212 1.00 90.50 470 VAL A CA 1
ATOM 3774 C C . VAL A 1 470 ? 24.268 4.390 -41.320 1.00 90.50 470 VAL A C 1
ATOM 3776 O O . VAL A 1 470 ? 23.104 4.353 -40.902 1.00 90.50 470 VAL A O 1
ATOM 3779 N N . LYS A 1 471 ? 25.178 3.484 -40.963 1.00 90.75 471 LYS A N 1
ATOM 3780 C CA . LYS A 1 471 ? 24.880 2.395 -40.036 1.00 90.75 471 LYS A CA 1
ATOM 3781 C C . LYS A 1 471 ? 24.510 2.920 -38.648 1.00 90.75 471 LYS A C 1
ATOM 3783 O O . LYS A 1 471 ? 23.590 2.391 -38.027 1.00 90.75 471 LYS A O 1
ATOM 3788 N N . SER A 1 472 ? 25.204 3.953 -38.172 1.00 91.31 472 SER A N 1
ATOM 3789 C CA . SER A 1 472 ? 24.911 4.595 -36.892 1.00 91.31 472 SER A CA 1
ATOM 3790 C C . SER A 1 472 ? 23.501 5.189 -36.888 1.00 91.31 472 SER A C 1
ATOM 3792 O O . SER A 1 472 ? 22.696 4.815 -36.035 1.00 91.31 472 SER A O 1
ATOM 3794 N N . ALA A 1 473 ? 23.144 6.004 -37.889 1.00 93.25 473 ALA A N 1
ATOM 3795 C CA . ALA A 1 473 ? 21.808 6.595 -38.013 1.00 93.25 473 ALA A CA 1
ATOM 3796 C C . ALA A 1 473 ? 20.680 5.557 -38.051 1.00 93.25 473 ALA A C 1
ATOM 3798 O O . ALA A 1 473 ? 19.646 5.782 -37.425 1.00 93.25 473 ALA A O 1
ATOM 3799 N N . SER A 1 474 ? 20.893 4.401 -38.685 1.00 91.50 474 SER A N 1
ATOM 3800 C CA . SER A 1 474 ? 19.909 3.305 -38.685 1.00 91.50 474 SER A CA 1
ATOM 3801 C C . SER A 1 474 ? 19.578 2.820 -37.263 1.00 91.50 474 SER A C 1
ATOM 3803 O O . SER A 1 474 ? 18.425 2.533 -36.952 1.00 91.50 474 SER A O 1
ATOM 3805 N N . GLY A 1 475 ? 20.570 2.784 -36.365 1.00 94.25 475 GLY A N 1
ATOM 3806 C CA . GLY A 1 475 ? 20.356 2.425 -34.959 1.00 94.25 475 GLY A CA 1
ATOM 3807 C C . GLY A 1 475 ? 19.613 3.497 -34.152 1.00 94.25 475 GLY A C 1
ATOM 3808 O O . GLY A 1 475 ? 18.900 3.169 -33.203 1.00 94.25 475 GLY A O 1
ATOM 3809 N N . PHE A 1 476 ? 19.751 4.776 -34.512 1.00 96.00 476 PHE A N 1
ATOM 3810 C CA . PHE A 1 476 ? 18.951 5.856 -33.920 1.00 96.00 476 PHE A CA 1
ATOM 3811 C C . PHE A 1 476 ? 17.511 5.843 -34.450 1.00 96.00 476 PHE A C 1
ATOM 3813 O O . PHE A 1 476 ? 16.580 6.012 -33.663 1.00 96.00 476 PHE A O 1
ATOM 3820 N N . GLU A 1 477 ? 17.318 5.563 -35.743 1.00 96.12 477 GLU A N 1
ATOM 3821 C CA . GLU A 1 477 ? 15.993 5.370 -36.340 1.00 96.12 477 GLU A CA 1
ATOM 3822 C C . GLU A 1 477 ? 15.233 4.232 -35.645 1.00 96.12 477 GLU A C 1
ATOM 3824 O O . GLU A 1 477 ? 14.081 4.415 -35.252 1.00 96.12 477 GLU A O 1
ATOM 3829 N N . GLU A 1 478 ? 15.880 3.078 -35.443 1.00 96.25 478 GLU A N 1
ATOM 3830 C CA . GLU A 1 478 ? 15.279 1.925 -34.764 1.00 96.25 478 GLU A CA 1
ATOM 3831 C C . GLU A 1 478 ? 14.810 2.295 -33.352 1.00 96.25 478 GLU A C 1
ATOM 3833 O O . GLU A 1 478 ? 13.647 2.076 -33.011 1.00 96.25 478 GLU A O 1
ATOM 3838 N N . LYS A 1 479 ? 15.661 2.961 -32.560 1.00 97.12 479 LYS A N 1
ATOM 3839 C CA . LYS A 1 479 ? 15.303 3.431 -31.210 1.00 97.12 479 LYS A CA 1
ATOM 3840 C C . LYS A 1 479 ? 14.142 4.426 -31.220 1.00 97.12 479 LYS A C 1
ATOM 3842 O O . LYS A 1 479 ? 13.247 4.328 -30.378 1.00 97.12 479 LYS A O 1
ATOM 3847 N N . ALA A 1 480 ? 14.133 5.369 -32.162 1.00 97.06 480 ALA A N 1
ATOM 3848 C CA . ALA A 1 480 ? 13.045 6.331 -32.308 1.00 97.06 480 ALA A CA 1
ATOM 3849 C C . ALA A 1 480 ? 11.724 5.637 -32.688 1.00 97.06 480 ALA A C 1
ATOM 3851 O O . ALA A 1 480 ? 10.674 5.945 -32.121 1.00 97.06 480 ALA A O 1
ATOM 3852 N N . MET A 1 481 ? 11.773 4.651 -33.588 1.00 95.81 481 MET A N 1
ATOM 3853 C CA . MET A 1 481 ? 10.614 3.856 -34.003 1.00 95.81 481 MET A CA 1
ATOM 3854 C C . MET A 1 481 ? 10.101 2.929 -32.897 1.00 95.81 481 MET A C 1
ATOM 3856 O O . MET A 1 481 ? 8.890 2.795 -32.720 1.00 95.81 481 MET A O 1
ATOM 3860 N N . GLU A 1 482 ? 10.987 2.311 -32.116 1.00 95.88 482 GLU A N 1
ATOM 3861 C CA . GLU A 1 482 ? 10.607 1.529 -30.939 1.00 95.88 482 GLU A CA 1
ATOM 3862 C C . GLU A 1 482 ? 9.883 2.384 -29.899 1.00 95.88 482 GLU A C 1
ATOM 3864 O O . GLU A 1 482 ? 8.852 1.965 -29.365 1.00 95.88 482 GLU A O 1
ATOM 3869 N N . ALA A 1 483 ? 10.405 3.582 -29.612 1.00 95.19 483 ALA A N 1
ATOM 3870 C CA . ALA A 1 483 ? 9.770 4.511 -28.687 1.00 95.19 483 ALA A CA 1
ATOM 3871 C C . ALA A 1 483 ? 8.404 4.973 -29.220 1.00 95.19 483 ALA A C 1
ATOM 3873 O O . ALA A 1 483 ? 7.414 4.911 -28.495 1.00 95.19 483 ALA A O 1
ATOM 3874 N N . TYR A 1 484 ? 8.323 5.312 -30.510 1.00 94.19 484 TYR A N 1
ATOM 3875 C CA . TYR A 1 484 ? 7.080 5.653 -31.207 1.00 94.19 484 TYR A CA 1
ATOM 3876 C C . TYR A 1 484 ? 6.012 4.548 -31.126 1.00 94.19 484 TYR A C 1
ATOM 3878 O O . TYR A 1 484 ? 4.842 4.819 -30.843 1.00 94.19 484 TYR A O 1
ATOM 3886 N N . ASN A 1 485 ? 6.400 3.288 -31.339 1.00 94.56 485 ASN A N 1
ATOM 3887 C CA . ASN A 1 485 ? 5.474 2.153 -31.348 1.00 94.56 485 ASN A CA 1
ATOM 3888 C C . ASN A 1 485 ? 4.866 1.861 -29.968 1.00 94.56 485 ASN A C 1
ATOM 3890 O O . ASN A 1 485 ? 3.768 1.312 -29.891 1.00 94.56 485 ASN A O 1
ATOM 3894 N N . LYS A 1 486 ? 5.548 2.243 -28.881 1.00 94.88 486 LYS A N 1
ATOM 3895 C CA . LYS A 1 486 ? 5.053 2.090 -27.501 1.00 94.88 486 LYS A CA 1
ATOM 3896 C C . LYS A 1 486 ? 4.011 3.143 -27.110 1.00 94.88 486 LYS A C 1
ATOM 3898 O O . LYS A 1 486 ? 3.388 3.015 -26.060 1.00 94.88 486 LYS A O 1
ATOM 3903 N N . MET A 1 487 ? 3.824 4.184 -27.920 1.00 93.62 487 MET A N 1
ATOM 3904 C CA . MET A 1 487 ? 2.929 5.294 -27.606 1.00 93.62 487 MET A CA 1
ATOM 3905 C C . MET A 1 487 ? 1.481 5.015 -28.016 1.00 93.62 487 MET A C 1
ATOM 3907 O O . MET A 1 487 ? 1.202 4.385 -29.043 1.00 93.62 487 MET A O 1
ATOM 3911 N N . ASN A 1 488 ? 0.553 5.590 -27.253 1.00 90.88 488 ASN A N 1
ATOM 3912 C CA . ASN A 1 488 ? -0.868 5.610 -27.589 1.00 90.88 488 ASN A CA 1
ATOM 3913 C C . ASN A 1 488 ? -1.158 6.581 -28.743 1.00 90.88 488 ASN A C 1
ATOM 3915 O O . ASN A 1 488 ? -0.441 7.565 -28.939 1.00 90.88 488 ASN A O 1
ATOM 3919 N N . ASP A 1 489 ? -2.222 6.310 -29.496 1.00 91.69 489 ASP A N 1
ATOM 3920 C CA . ASP A 1 489 ? -2.639 7.162 -30.610 1.00 91.69 489 ASP A CA 1
ATOM 3921 C C . ASP A 1 489 ? -3.101 8.545 -30.133 1.00 91.69 489 ASP A C 1
ATOM 3923 O O . ASP A 1 489 ? -3.732 8.691 -29.086 1.00 91.69 489 ASP A O 1
ATOM 3927 N N . GLY A 1 490 ? -2.759 9.572 -30.913 1.00 92.38 490 GLY A N 1
ATOM 3928 C CA . GLY A 1 490 ? -3.064 10.967 -30.611 1.00 92.38 490 GLY A CA 1
ATOM 3929 C C . GLY A 1 490 ? -2.149 11.943 -31.350 1.00 92.38 490 GLY A C 1
ATOM 3930 O O . GLY A 1 490 ? -1.269 11.548 -32.125 1.00 92.38 490 GLY A O 1
ATOM 3931 N N . ASP A 1 491 ? -2.343 13.234 -31.085 1.00 91.31 491 ASP A N 1
ATOM 3932 C CA . ASP A 1 491 ? -1.617 14.319 -31.758 1.00 91.31 491 ASP A CA 1
ATOM 3933 C C . ASP A 1 491 ? -0.104 14.241 -31.520 1.00 91.31 491 ASP A C 1
ATOM 3935 O O . ASP A 1 491 ? 0.685 14.412 -32.448 1.00 91.31 491 ASP A O 1
ATOM 3939 N N . PHE A 1 492 ? 0.314 13.894 -30.299 1.00 93.06 492 PHE A N 1
ATOM 3940 C CA . PHE A 1 492 ? 1.730 13.794 -29.947 1.00 93.06 492 PHE A CA 1
ATOM 3941 C C . PHE A 1 492 ? 2.442 12.659 -30.709 1.00 93.06 492 PHE A C 1
ATOM 3943 O O . PHE A 1 492 ? 3.502 12.874 -31.297 1.00 93.06 492 PHE A O 1
ATOM 3950 N N . LYS A 1 493 ? 1.825 11.472 -30.807 1.00 95.44 493 LYS A N 1
ATOM 3951 C CA . LYS A 1 493 ? 2.344 10.358 -31.622 1.00 95.44 493 LYS A CA 1
ATOM 3952 C C . LYS A 1 493 ? 2.417 10.736 -33.105 1.00 95.44 493 LYS A C 1
ATOM 3954 O O . LYS A 1 493 ? 3.400 10.430 -33.777 1.00 95.44 493 LYS A O 1
ATOM 3959 N N . THR A 1 494 ? 1.414 11.453 -33.609 1.00 95.56 494 THR A N 1
ATOM 3960 C CA . THR A 1 494 ? 1.393 11.952 -34.994 1.00 95.56 494 THR A CA 1
ATOM 3961 C C . THR A 1 494 ? 2.534 12.940 -35.261 1.00 95.56 494 THR A C 1
ATOM 3963 O O . THR A 1 494 ? 3.207 12.835 -36.289 1.00 95.56 494 THR A O 1
ATOM 3966 N N . ALA A 1 495 ? 2.809 13.849 -34.321 1.00 95.81 495 ALA A N 1
ATOM 3967 C CA . ALA A 1 495 ? 3.930 14.782 -34.409 1.00 95.81 495 ALA A CA 1
ATOM 3968 C C . ALA A 1 495 ? 5.287 14.055 -34.427 1.00 95.81 495 ALA A C 1
ATOM 3970 O O . ALA A 1 495 ? 6.131 14.360 -35.273 1.00 95.81 495 ALA A O 1
ATOM 3971 N N . MET A 1 496 ? 5.481 13.047 -33.565 1.00 97.44 496 MET A N 1
ATOM 3972 C CA . MET A 1 496 ? 6.702 12.226 -33.571 1.00 97.44 496 MET A CA 1
ATOM 3973 C C . MET A 1 496 ? 6.887 11.483 -34.900 1.00 97.44 496 MET A C 1
ATOM 3975 O O . MET A 1 496 ? 7.983 11.490 -35.454 1.00 97.44 496 MET A O 1
ATOM 3979 N N . ALA A 1 497 ? 5.821 10.918 -35.478 1.00 96.56 497 ALA A N 1
ATOM 3980 C CA . ALA A 1 497 ? 5.901 10.259 -36.785 1.00 96.56 497 ALA A CA 1
ATOM 3981 C C . ALA A 1 497 ? 6.384 11.206 -37.898 1.00 96.56 497 ALA A C 1
ATOM 3983 O O . ALA A 1 497 ? 7.182 10.808 -38.747 1.00 96.56 497 ALA A O 1
ATOM 3984 N N . ALA A 1 498 ? 5.906 12.454 -37.916 1.00 97.06 498 ALA A N 1
ATOM 3985 C CA . ALA A 1 498 ? 6.324 13.444 -38.909 1.00 97.06 498 ALA A CA 1
ATOM 3986 C C . ALA A 1 498 ? 7.813 13.809 -38.771 1.00 97.06 498 ALA A C 1
ATOM 3988 O O . ALA A 1 498 ? 8.527 13.894 -39.776 1.00 97.06 498 ALA A O 1
ATOM 3989 N N . ARG A 1 499 ? 8.291 13.960 -37.530 1.00 97.75 499 ARG A N 1
ATOM 3990 C CA . ARG A 1 499 ? 9.704 14.207 -37.211 1.00 97.75 499 ARG A CA 1
ATOM 3991 C C . ARG A 1 499 ? 10.600 13.048 -37.647 1.00 97.75 499 ARG A C 1
ATOM 3993 O O . ARG A 1 499 ? 11.527 13.263 -38.424 1.00 97.75 499 ARG A O 1
ATOM 4000 N N . ILE A 1 500 ? 10.246 11.814 -37.276 1.00 97.56 500 ILE A N 1
ATOM 4001 C CA . ILE A 1 500 ? 10.985 10.604 -37.676 1.00 97.56 500 ILE A CA 1
ATOM 4002 C C . ILE A 1 500 ? 11.075 10.494 -39.200 1.00 97.56 500 ILE A C 1
ATOM 4004 O O . ILE A 1 500 ? 12.158 10.274 -39.731 1.00 97.56 500 ILE A O 1
ATOM 4008 N N . ARG A 1 501 ? 9.966 10.700 -39.928 1.00 96.88 501 ARG A N 1
ATOM 4009 C CA . ARG A 1 501 ? 9.975 10.673 -41.404 1.00 96.88 501 ARG A CA 1
ATOM 4010 C C . ARG A 1 501 ? 10.919 11.712 -42.000 1.00 96.88 501 ARG A C 1
ATOM 4012 O O . ARG A 1 501 ? 11.592 11.423 -42.983 1.00 96.88 501 ARG A O 1
ATOM 4019 N N . THR A 1 502 ? 10.959 12.908 -41.418 1.00 96.25 502 THR A N 1
ATOM 4020 C CA . THR A 1 502 ? 11.831 13.991 -41.885 1.00 96.25 502 THR A CA 1
ATOM 4021 C C . THR A 1 502 ? 13.301 13.651 -41.649 1.00 96.25 502 THR A C 1
ATOM 4023 O O . THR A 1 502 ? 14.112 13.801 -42.559 1.00 96.25 502 THR A O 1
ATOM 4026 N N . ALA A 1 503 ? 13.644 13.157 -40.457 1.00 95.75 503 ALA A N 1
ATOM 4027 C CA . ALA A 1 503 ? 15.003 12.729 -40.131 1.00 95.75 503 ALA A CA 1
ATOM 4028 C C . ALA A 1 503 ? 15.455 11.550 -41.008 1.00 95.75 503 ALA A C 1
ATOM 4030 O O . ALA A 1 503 ? 16.544 11.585 -41.579 1.00 95.75 503 ALA A O 1
ATOM 4031 N N . LYS A 1 504 ? 14.574 10.563 -41.212 1.00 95.69 504 LYS A N 1
ATOM 4032 C CA . LYS A 1 504 ? 14.810 9.431 -42.111 1.00 95.69 504 LYS A CA 1
ATOM 4033 C C . LYS A 1 504 ? 15.096 9.880 -43.542 1.00 95.69 504 LYS A C 1
ATOM 4035 O O . LYS A 1 504 ? 16.087 9.453 -44.116 1.00 95.69 504 LYS A O 1
ATOM 4040 N N . ALA A 1 505 ? 14.289 10.787 -44.095 1.00 94.19 505 ALA A N 1
ATOM 4041 C CA . ALA A 1 505 ? 14.499 11.283 -45.454 1.00 94.19 505 ALA A CA 1
ATOM 4042 C C . ALA A 1 505 ? 15.888 11.923 -45.641 1.00 94.19 505 ALA A C 1
ATOM 4044 O O . ALA A 1 505 ? 16.506 11.748 -46.688 1.00 94.19 505 ALA A O 1
ATOM 4045 N N . LYS A 1 506 ? 16.404 12.624 -44.620 1.00 91.38 506 LYS A N 1
ATOM 4046 C CA . LYS A 1 506 ? 17.767 13.181 -44.648 1.00 91.38 506 LYS A CA 1
ATOM 4047 C C . LYS A 1 506 ? 18.840 12.092 -44.617 1.00 91.38 506 LYS A C 1
ATOM 4049 O O . LYS A 1 506 ? 19.803 12.178 -45.377 1.00 91.38 506 LYS A O 1
ATOM 4054 N N . ALA A 1 507 ? 18.675 11.082 -43.762 1.00 92.56 507 ALA A N 1
ATOM 4055 C CA . ALA A 1 507 ? 19.590 9.943 -43.700 1.00 92.56 507 ALA A CA 1
ATOM 4056 C C . ALA A 1 507 ? 19.620 9.172 -45.030 1.00 92.56 507 ALA A C 1
ATOM 4058 O O . ALA A 1 507 ? 20.700 8.863 -45.528 1.00 92.56 507 ALA A O 1
ATOM 4059 N N . ASP A 1 508 ? 18.451 8.934 -45.632 1.00 92.50 508 ASP A N 1
ATOM 4060 C CA . ASP A 1 508 ? 18.309 8.253 -46.922 1.00 92.50 508 ASP A CA 1
ATOM 4061 C C . ASP A 1 508 ? 18.982 9.049 -48.057 1.00 92.50 508 ASP A C 1
ATOM 4063 O O . ASP A 1 508 ? 19.718 8.478 -48.861 1.00 92.50 508 ASP A O 1
ATOM 4067 N N . GLU A 1 509 ? 18.804 10.378 -48.103 1.00 90.88 509 GLU A N 1
ATOM 4068 C CA . GLU A 1 509 ? 19.469 11.239 -49.095 1.00 90.88 509 GLU A CA 1
ATOM 4069 C C . GLU A 1 509 ? 21.001 11.185 -48.962 1.00 90.88 509 GLU A C 1
ATOM 4071 O O . GLU A 1 509 ? 21.729 11.117 -49.958 1.00 90.88 509 GLU A O 1
ATOM 4076 N N . ALA A 1 510 ? 21.508 11.212 -47.729 1.00 90.12 510 ALA A N 1
ATOM 4077 C CA . ALA A 1 510 ? 22.935 11.125 -47.459 1.00 90.12 510 ALA A CA 1
ATOM 4078 C C . ALA A 1 510 ? 23.506 9.742 -47.816 1.00 90.12 510 ALA A C 1
ATOM 4080 O O . ALA A 1 510 ? 24.552 9.659 -48.464 1.00 90.12 510 ALA A O 1
ATOM 4081 N N . ALA A 1 511 ? 22.797 8.668 -47.461 1.00 91.88 511 ALA A N 1
ATOM 4082 C CA . ALA A 1 511 ? 23.159 7.300 -47.815 1.00 91.88 511 ALA A CA 1
ATOM 4083 C C . ALA A 1 511 ? 23.220 7.103 -49.335 1.00 91.88 511 ALA A C 1
ATOM 4085 O O . ALA A 1 511 ? 24.198 6.549 -49.835 1.00 91.88 511 ALA A O 1
ATOM 4086 N N . GLN A 1 512 ? 22.242 7.634 -50.078 1.00 92.81 512 GLN A N 1
ATOM 4087 C CA . GLN A 1 512 ? 22.234 7.567 -51.538 1.00 92.81 512 GLN A CA 1
ATOM 4088 C C . GLN A 1 512 ? 23.472 8.246 -52.147 1.00 92.81 512 GLN A C 1
ATOM 4090 O O . GLN A 1 512 ? 24.133 7.666 -53.006 1.00 92.81 512 GLN A O 1
ATOM 4095 N N . LYS A 1 513 ? 23.844 9.446 -51.677 1.00 91.94 513 LYS A N 1
ATOM 4096 C CA . LYS A 1 513 ? 25.055 10.144 -52.155 1.00 91.94 513 LYS A CA 1
ATOM 4097 C C . LYS A 1 513 ? 26.330 9.345 -51.879 1.00 91.94 513 LYS A C 1
ATOM 4099 O O . LYS A 1 513 ? 27.229 9.307 -52.719 1.00 91.94 513 LYS A O 1
ATOM 4104 N N . ILE A 1 514 ? 26.421 8.709 -50.710 1.00 91.88 514 ILE A N 1
ATOM 4105 C CA . ILE A 1 514 ? 27.560 7.854 -50.345 1.00 91.88 514 ILE A CA 1
ATOM 4106 C C . ILE A 1 514 ? 27.621 6.631 -51.264 1.00 91.88 514 ILE A C 1
ATOM 4108 O O . ILE A 1 514 ? 28.697 6.303 -51.767 1.00 91.88 514 ILE A O 1
ATOM 4112 N N . GLU A 1 515 ? 26.483 5.988 -51.527 1.00 92.88 515 GLU A N 1
ATOM 4113 C CA . GLU A 1 515 ? 26.395 4.835 -52.424 1.00 92.88 515 GLU A CA 1
ATOM 4114 C C . GLU A 1 515 ? 26.784 5.200 -53.864 1.00 92.88 515 GLU A C 1
ATOM 4116 O O . GLU A 1 515 ? 27.551 4.469 -54.492 1.00 92.88 515 GLU A O 1
ATOM 4121 N N . GLU A 1 516 ? 26.354 6.359 -54.370 1.00 92.81 516 GLU A N 1
ATOM 4122 C CA . GLU A 1 516 ? 26.749 6.873 -55.687 1.00 92.81 516 GLU A CA 1
ATOM 4123 C C . GLU A 1 516 ? 28.271 7.109 -55.777 1.00 92.81 516 GLU A C 1
ATOM 4125 O O . GLU A 1 516 ? 28.919 6.649 -56.723 1.00 92.81 516 GLU A O 1
ATOM 4130 N N . LEU A 1 517 ? 28.872 7.753 -54.767 1.00 93.00 517 LEU A N 1
ATOM 4131 C CA . LEU A 1 517 ? 30.318 8.017 -54.709 1.00 93.00 517 LEU A CA 1
ATOM 4132 C C . LEU A 1 517 ? 31.151 6.738 -54.543 1.00 93.00 517 LEU A C 1
ATOM 4134 O O . LEU A 1 517 ? 32.182 6.567 -55.194 1.00 93.00 517 LEU A O 1
ATOM 4138 N N . LYS A 1 518 ? 30.710 5.793 -53.712 1.00 91.94 518 LYS A N 1
ATOM 4139 C CA . LYS A 1 518 ? 31.355 4.477 -53.589 1.00 91.94 518 LYS A CA 1
ATOM 4140 C C . LYS A 1 518 ? 31.187 3.663 -54.874 1.00 91.94 518 LYS A C 1
ATOM 4142 O O . LYS A 1 518 ? 32.098 2.951 -55.309 1.00 91.94 518 LYS A O 1
ATOM 4147 N N . GLY A 1 519 ? 30.036 3.813 -55.521 1.00 88.31 519 GLY A N 1
ATOM 4148 C CA . GLY A 1 519 ? 29.673 3.198 -56.788 1.00 88.31 519 GLY A CA 1
ATOM 4149 C C . GLY A 1 519 ? 30.625 3.540 -57.930 1.00 88.31 519 GLY A C 1
ATOM 4150 O O . GLY A 1 519 ? 30.781 2.714 -58.828 1.00 88.31 519 GLY A O 1
ATOM 4151 N N . VAL A 1 520 ? 31.348 4.661 -57.879 1.00 87.94 520 VAL A N 1
ATOM 4152 C CA . VAL A 1 520 ? 32.338 5.018 -58.911 1.00 87.94 520 VAL A CA 1
ATOM 4153 C C . VAL A 1 520 ? 33.762 4.532 -58.621 1.00 87.94 520 VAL A C 1
ATOM 4155 O O . VAL A 1 520 ? 34.569 4.487 -59.546 1.00 87.94 520 VAL A O 1
ATOM 4158 N N . ILE A 1 521 ? 34.081 4.083 -57.400 1.00 90.50 521 ILE A N 1
ATOM 4159 C CA . ILE A 1 521 ? 35.421 3.574 -57.059 1.00 90.50 521 ILE A CA 1
ATOM 4160 C C . ILE A 1 521 ? 35.664 2.229 -57.789 1.00 90.50 521 ILE A C 1
ATOM 4162 O O . ILE A 1 521 ? 34.889 1.277 -57.596 1.00 90.50 521 ILE A O 1
ATOM 4166 N N . PRO A 1 522 ? 36.690 2.121 -58.664 1.00 89.00 522 PRO A N 1
ATOM 4167 C CA . PRO A 1 522 ? 37.051 0.870 -59.337 1.00 89.00 522 PRO A CA 1
ATOM 4168 C C . PRO A 1 522 ? 37.804 -0.087 -58.401 1.00 89.00 522 PRO A C 1
ATOM 4170 O O . PRO A 1 522 ? 38.134 0.260 -57.273 1.00 89.00 522 PRO A O 1
ATOM 4173 N N . THR A 1 523 ? 38.127 -1.300 -58.859 1.00 88.75 523 THR A N 1
ATOM 4174 C CA . THR A 1 523 ? 39.099 -2.134 -58.135 1.00 88.75 523 THR A CA 1
ATOM 4175 C C . THR A 1 523 ? 40.522 -1.778 -58.568 1.00 88.75 523 THR A C 1
ATOM 4177 O O . THR A 1 523 ? 40.779 -1.502 -59.743 1.00 88.75 523 THR A O 1
ATOM 4180 N N . LEU A 1 524 ? 41.477 -1.818 -57.632 1.00 85.75 524 LEU A N 1
ATOM 4181 C CA . LEU A 1 524 ? 42.894 -1.587 -57.942 1.00 85.75 524 LEU A CA 1
ATOM 4182 C C . LEU A 1 524 ? 43.413 -2.569 -59.006 1.00 85.75 524 LEU A C 1
ATOM 4184 O O . LEU A 1 524 ? 44.230 -2.203 -59.853 1.00 85.75 524 LEU A O 1
ATOM 4188 N N . GLN A 1 525 ? 42.914 -3.806 -58.977 1.00 85.19 525 GLN A N 1
ATOM 4189 C CA . GLN A 1 525 ? 43.280 -4.843 -59.934 1.00 85.19 525 GLN A CA 1
ATOM 4190 C C . GLN A 1 525 ? 42.773 -4.526 -61.346 1.00 85.19 525 GLN A C 1
ATOM 4192 O O . GLN A 1 525 ? 43.523 -4.702 -62.302 1.00 85.19 525 GLN A O 1
ATOM 4197 N N . ASP A 1 526 ? 41.561 -3.983 -61.493 1.00 90.62 526 ASP A N 1
ATOM 4198 C CA . ASP A 1 526 ? 41.059 -3.557 -62.803 1.00 90.62 526 ASP A CA 1
ATOM 4199 C C . ASP A 1 526 ? 41.921 -2.433 -63.395 1.00 90.62 526 ASP A C 1
ATOM 4201 O O . ASP A 1 526 ? 42.244 -2.467 -64.582 1.00 90.62 526 ASP A O 1
ATOM 4205 N N . VAL A 1 527 ? 42.373 -1.475 -62.574 1.00 87.06 527 VAL A N 1
ATOM 4206 C CA . VAL A 1 527 ? 43.266 -0.389 -63.026 1.00 87.06 527 VAL A CA 1
ATOM 4207 C C . VAL A 1 527 ? 44.608 -0.936 -63.515 1.00 87.06 527 VAL A C 1
ATOM 4209 O O . VAL A 1 527 ? 45.102 -0.538 -64.575 1.00 87.06 527 VAL A O 1
ATOM 4212 N N . LEU A 1 528 ? 45.183 -1.884 -62.773 1.00 85.94 528 LEU A N 1
ATOM 4213 C CA . LEU A 1 528 ? 46.406 -2.583 -63.165 1.00 85.94 528 LEU A CA 1
ATOM 4214 C C . LEU A 1 528 ? 46.241 -3.354 -64.468 1.00 85.94 528 LEU A C 1
ATOM 4216 O O . LEU A 1 528 ? 47.085 -3.259 -65.359 1.00 85.94 528 LEU A O 1
ATOM 4220 N N . ASP A 1 529 ? 45.149 -4.097 -64.583 1.00 88.25 529 ASP A N 1
ATOM 4221 C CA . ASP A 1 529 ? 44.871 -4.948 -65.727 1.00 88.25 529 ASP A CA 1
ATOM 4222 C C . ASP A 1 529 ? 44.601 -4.149 -66.997 1.00 88.25 529 ASP A C 1
ATOM 4224 O O . ASP A 1 529 ? 45.049 -4.544 -68.078 1.00 88.25 529 ASP A O 1
ATOM 4228 N N . VAL A 1 530 ? 43.929 -3.005 -66.872 1.00 88.62 530 VAL A N 1
ATOM 4229 C CA . VAL A 1 530 ? 43.754 -2.047 -67.965 1.00 88.62 530 VAL A CA 1
ATOM 4230 C C . VAL A 1 530 ? 45.094 -1.438 -68.366 1.00 88.62 530 VAL A C 1
ATOM 4232 O O . VAL A 1 530 ? 45.376 -1.348 -69.561 1.00 88.62 530 VAL A O 1
ATOM 4235 N N . ARG A 1 531 ? 45.978 -1.092 -67.417 1.00 87.19 531 ARG A N 1
ATOM 4236 C CA . ARG A 1 531 ? 47.317 -0.575 -67.756 1.00 87.19 531 ARG A CA 1
ATOM 4237 C C . ARG A 1 531 ? 48.178 -1.635 -68.439 1.00 87.19 531 ARG A C 1
ATOM 4239 O O . ARG A 1 531 ? 48.849 -1.326 -69.426 1.00 87.19 531 ARG A O 1
ATOM 4246 N N . ALA A 1 532 ? 48.150 -2.873 -67.954 1.00 85.75 532 ALA A N 1
ATOM 4247 C CA . ALA A 1 532 ? 48.860 -3.992 -68.565 1.00 85.75 532 ALA A CA 1
ATOM 4248 C C . ALA A 1 532 ? 48.352 -4.247 -69.990 1.00 85.75 532 ALA A C 1
ATOM 4250 O O . ALA A 1 532 ? 49.150 -4.319 -70.921 1.00 85.75 532 ALA A O 1
ATOM 4251 N N . ALA A 1 533 ? 47.029 -4.268 -70.181 1.00 87.06 533 ALA A N 1
ATOM 4252 C CA . ALA A 1 533 ? 46.394 -4.409 -71.486 1.00 87.06 533 ALA A CA 1
ATOM 4253 C C . ALA A 1 533 ? 46.718 -3.233 -72.429 1.00 87.06 533 ALA A C 1
ATOM 4255 O O . ALA A 1 533 ? 46.968 -3.456 -73.613 1.00 87.06 533 ALA A O 1
ATOM 4256 N N . LYS A 1 534 ? 46.766 -1.991 -71.926 1.00 88.12 534 LYS A N 1
ATOM 4257 C CA . LYS A 1 534 ? 47.190 -0.800 -72.686 1.00 88.12 534 LYS A CA 1
ATOM 4258 C C . LYS A 1 534 ? 48.655 -0.879 -73.103 1.00 88.12 534 LYS A C 1
ATOM 4260 O O . LYS A 1 534 ? 48.997 -0.510 -74.227 1.00 88.12 534 LYS A O 1
ATOM 4265 N N . THR A 1 535 ? 49.514 -1.376 -72.219 1.00 85.50 535 THR A N 1
ATOM 4266 C CA . THR A 1 535 ? 50.950 -1.541 -72.484 1.00 85.50 535 THR A CA 1
ATOM 4267 C C . THR A 1 535 ? 51.200 -2.671 -73.486 1.00 85.50 535 THR A C 1
ATOM 4269 O O . THR A 1 535 ? 51.983 -2.484 -74.410 1.00 85.50 535 THR A O 1
ATOM 4272 N N . TRP A 1 536 ? 50.496 -3.803 -73.355 1.00 85.69 536 TRP A N 1
ATOM 4273 C CA . TRP A 1 536 ? 50.586 -4.962 -74.256 1.00 85.69 536 TRP A CA 1
ATOM 4274 C C . TRP A 1 536 ? 50.067 -4.680 -75.668 1.00 85.69 536 TRP A C 1
ATOM 4276 O O . TRP A 1 536 ? 50.542 -5.276 -76.634 1.00 85.69 536 TRP A O 1
ATOM 4286 N N . LEU A 1 537 ? 49.087 -3.782 -75.798 1.00 85.12 537 LEU A N 1
ATOM 4287 C CA . LEU A 1 537 ? 48.539 -3.388 -77.087 1.00 85.12 537 LEU A CA 1
ATOM 4288 C C . LEU A 1 537 ? 49.562 -2.516 -77.831 1.00 85.12 537 LEU A C 1
ATOM 4290 O O . LEU A 1 537 ? 49.580 -1.294 -77.703 1.00 85.12 537 LEU A O 1
ATOM 4294 N N . THR A 1 538 ? 50.459 -3.148 -78.572 1.00 84.56 538 THR A N 1
ATOM 4295 C CA . THR A 1 538 ? 51.485 -2.525 -79.419 1.00 84.56 538 THR A CA 1
ATOM 4296 C C . THR A 1 538 ? 51.179 -2.762 -80.899 1.00 84.56 538 THR A C 1
ATOM 4298 O O . THR A 1 538 ? 50.267 -3.512 -81.243 1.00 84.56 538 THR A O 1
ATOM 4301 N N . ALA A 1 539 ? 51.894 -2.081 -81.802 1.00 79.56 539 ALA A N 1
ATOM 4302 C CA . ALA A 1 539 ? 51.602 -2.127 -83.239 1.00 79.56 539 ALA A CA 1
ATOM 4303 C C . ALA A 1 539 ? 51.681 -3.548 -83.838 1.00 79.56 539 ALA A C 1
ATOM 4305 O O . ALA A 1 539 ? 50.930 -3.861 -84.753 1.00 79.56 539 ALA A O 1
ATOM 4306 N N . ASP A 1 540 ? 52.505 -4.441 -83.282 1.00 80.56 540 ASP A N 1
ATOM 4307 C CA . ASP A 1 540 ? 52.601 -5.856 -83.679 1.00 80.56 540 ASP A CA 1
ATOM 4308 C C . ASP A 1 540 ? 51.332 -6.673 -83.376 1.00 80.56 540 ASP A C 1
ATOM 4310 O O . ASP A 1 540 ? 51.190 -7.795 -83.859 1.00 80.56 540 ASP A O 1
ATOM 4314 N N . LYS A 1 541 ? 50.390 -6.127 -82.594 1.00 83.50 541 LYS A N 1
ATOM 4315 C CA . LYS A 1 541 ? 49.067 -6.732 -82.356 1.00 83.50 541 LYS A CA 1
ATOM 4316 C C . LYS A 1 541 ? 48.056 -6.428 -83.463 1.00 83.50 541 LYS A C 1
ATOM 4318 O O . LYS A 1 541 ? 46.908 -6.859 -83.369 1.00 83.50 541 LYS A O 1
ATOM 4323 N N . PHE A 1 542 ? 48.484 -5.710 -84.498 1.00 84.00 542 PHE A N 1
ATOM 4324 C CA . PHE A 1 542 ? 47.738 -5.447 -85.718 1.00 84.00 542 PHE A CA 1
ATOM 4325 C C . PHE A 1 542 ? 48.402 -6.239 -86.844 1.00 84.00 542 PHE A C 1
ATOM 4327 O O . PHE A 1 542 ? 49.501 -5.913 -87.284 1.00 84.00 542 PHE A O 1
ATOM 4334 N N . THR A 1 543 ? 47.750 -7.309 -87.290 1.00 83.12 543 THR A N 1
ATOM 4335 C CA . THR A 1 543 ? 48.290 -8.194 -88.332 1.00 83.12 543 THR A CA 1
ATOM 4336 C C . THR A 1 543 ? 47.455 -8.098 -89.592 1.00 83.12 543 THR A C 1
ATOM 4338 O O . THR A 1 543 ? 46.249 -8.342 -89.530 1.00 83.12 543 THR A O 1
ATOM 4341 N N . PHE A 1 544 ? 48.089 -7.785 -90.721 1.00 79.88 544 PHE A N 1
ATOM 4342 C CA . PHE A 1 544 ? 47.434 -7.829 -92.024 1.00 79.88 544 PHE A CA 1
ATOM 4343 C C . PHE A 1 544 ? 47.048 -9.260 -92.404 1.00 79.88 544 PHE A C 1
ATOM 4345 O O . PHE A 1 544 ? 47.752 -10.222 -92.078 1.00 79.88 544 PHE A O 1
ATOM 4352 N N . ASP A 1 545 ? 45.916 -9.390 -93.087 1.00 81.88 545 ASP A N 1
ATOM 4353 C CA . ASP A 1 545 ? 45.530 -10.630 -93.741 1.00 81.88 545 ASP A CA 1
ATOM 4354 C C . ASP A 1 545 ? 46.535 -10.991 -94.842 1.00 81.88 545 ASP A C 1
ATOM 4356 O O . ASP A 1 545 ? 47.075 -10.120 -95.523 1.00 81.88 545 ASP A O 1
ATOM 4360 N N . LYS A 1 546 ? 46.801 -12.289 -95.017 1.00 78.75 546 LYS A N 1
ATOM 4361 C CA . LYS A 1 546 ? 47.807 -12.752 -95.984 1.00 78.75 546 LYS A CA 1
ATOM 4362 C C . LYS A 1 546 ? 47.389 -12.482 -97.427 1.00 78.75 546 LYS A C 1
ATOM 4364 O O . LYS A 1 546 ? 48.248 -12.194 -98.255 1.00 78.75 546 LYS A O 1
ATOM 4369 N N . GLU A 1 547 ? 46.095 -12.608 -97.718 1.00 78.31 547 GLU A N 1
ATOM 4370 C CA . GLU A 1 547 ? 45.535 -12.423 -99.060 1.00 78.31 547 GLU A CA 1
ATOM 4371 C C . GLU A 1 547 ? 45.135 -10.960 -99.295 1.00 78.31 547 GLU A C 1
ATOM 4373 O O . GLU A 1 547 ? 45.329 -10.429 -100.385 1.00 78.31 547 GLU A O 1
ATOM 4378 N N . ASN A 1 548 ? 44.646 -10.281 -98.254 1.00 78.38 548 ASN A N 1
ATOM 4379 C CA . ASN A 1 548 ? 44.239 -8.876 -98.275 1.00 78.38 548 ASN A CA 1
ATOM 4380 C C . ASN A 1 548 ? 45.204 -8.007 -97.454 1.00 78.38 548 ASN A C 1
ATOM 4382 O O . ASN A 1 548 ? 44.825 -7.396 -96.449 1.00 78.38 548 ASN A O 1
ATOM 4386 N N . ASN A 1 549 ? 46.464 -7.990 -97.885 1.00 75.19 549 ASN A N 1
ATOM 4387 C CA . ASN A 1 549 ? 47.574 -7.322 -97.203 1.00 75.19 549 ASN A CA 1
ATOM 4388 C C . ASN A 1 549 ? 47.607 -5.793 -97.442 1.00 75.19 549 ASN A C 1
ATOM 4390 O O . ASN A 1 549 ? 46.699 -5.219 -98.046 1.00 75.19 549 ASN A O 1
ATOM 4394 N N . GLU A 1 550 ? 48.656 -5.114 -96.973 1.00 71.31 550 GLU A N 1
ATOM 4395 C CA . GLU A 1 550 ? 48.820 -3.655 -97.043 1.00 71.31 550 GLU A CA 1
ATOM 4396 C C . GLU A 1 550 ? 48.846 -3.066 -98.467 1.00 71.31 550 GLU A C 1
ATOM 4398 O O . GLU A 1 550 ? 48.629 -1.860 -98.631 1.00 71.31 550 GLU A O 1
ATOM 4403 N N . VAL A 1 551 ? 49.078 -3.896 -99.493 1.00 71.38 551 VAL A N 1
ATOM 4404 C CA . VAL A 1 551 ? 49.045 -3.484 -100.905 1.00 71.38 551 VAL A CA 1
ATOM 4405 C C . VAL A 1 551 ? 47.739 -3.844 -101.629 1.00 71.38 551 VAL A C 1
ATOM 4407 O O . VAL A 1 551 ? 47.578 -3.497 -102.797 1.00 71.38 551 VAL A O 1
ATOM 4410 N N . SER A 1 552 ? 46.782 -4.489 -100.952 1.00 73.75 552 SER A N 1
ATOM 4411 C CA . SER A 1 552 ? 45.466 -4.832 -101.515 1.00 73.75 552 SER A CA 1
ATOM 4412 C C . SER A 1 552 ? 44.562 -3.600 -101.705 1.00 73.75 552 SER A C 1
ATOM 4414 O O . SER A 1 552 ? 44.727 -2.574 -101.043 1.00 73.75 552 SER A O 1
ATOM 4416 N N . GLU A 1 553 ? 43.563 -3.694 -102.592 1.00 73.06 553 GLU A N 1
ATOM 4417 C CA . GLU A 1 553 ? 42.511 -2.673 -102.750 1.00 73.06 553 GLU A CA 1
ATOM 4418 C C . GLU A 1 553 ? 41.673 -2.492 -101.474 1.00 73.06 553 GLU A C 1
ATOM 4420 O O . GLU A 1 553 ? 41.194 -1.396 -101.178 1.00 73.06 553 GLU A O 1
ATOM 4425 N N . SER A 1 554 ? 41.502 -3.567 -100.700 1.00 76.56 554 SER A N 1
ATOM 4426 C CA . SER A 1 554 ? 40.778 -3.562 -99.425 1.00 76.56 554 SER A CA 1
ATOM 4427 C C . SER A 1 554 ? 41.595 -4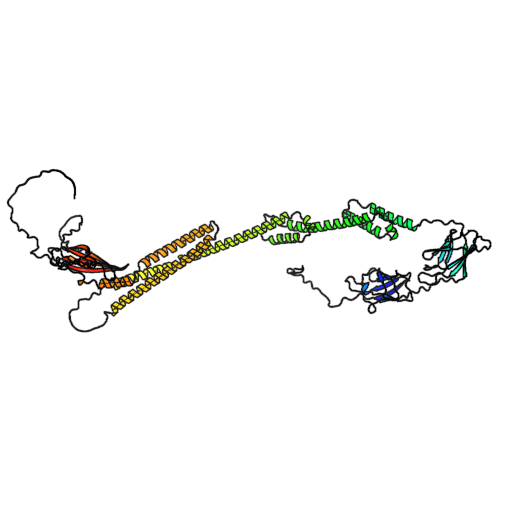.258 -98.336 1.00 76.56 554 SER A C 1
ATOM 4429 O O . SER A 1 554 ? 41.310 -5.415 -98.019 1.00 76.56 554 SER A O 1
ATOM 4431 N N . PRO A 1 555 ? 42.620 -3.597 -97.761 1.00 79.94 555 PRO A N 1
ATOM 4432 C CA . PRO A 1 555 ? 43.437 -4.194 -96.714 1.00 79.94 555 PRO A CA 1
ATOM 4433 C C . PRO A 1 555 ? 42.597 -4.601 -95.503 1.00 79.94 555 PRO A C 1
ATOM 4435 O O . PRO A 1 555 ? 41.760 -3.833 -95.012 1.00 79.94 555 PRO A O 1
ATOM 4438 N N . ILE A 1 556 ? 42.845 -5.807 -95.001 1.00 82.69 556 ILE A N 1
ATOM 4439 C CA . ILE A 1 556 ? 42.188 -6.349 -93.814 1.00 82.69 556 ILE A CA 1
ATOM 4440 C C . ILE A 1 556 ? 43.223 -6.466 -92.701 1.00 82.69 556 ILE A C 1
ATOM 4442 O O . ILE A 1 556 ? 44.267 -7.085 -92.879 1.00 82.69 556 ILE A O 1
ATOM 4446 N N . ILE A 1 557 ? 42.919 -5.897 -91.534 1.00 82.69 557 ILE A N 1
ATOM 4447 C CA . ILE A 1 557 ? 43.751 -5.997 -90.333 1.00 82.69 557 ILE A CA 1
ATOM 4448 C C . ILE A 1 557 ? 42.984 -6.749 -89.253 1.00 82.69 557 ILE A C 1
ATOM 4450 O O . ILE A 1 557 ? 41.874 -6.369 -88.879 1.00 82.69 557 ILE A O 1
ATOM 4454 N N . TYR A 1 558 ? 43.609 -7.788 -88.711 1.00 82.50 558 TYR A N 1
ATOM 4455 C CA . TYR A 1 558 ? 43.132 -8.501 -87.536 1.00 82.50 558 TYR A CA 1
ATOM 4456 C C . TYR A 1 558 ? 43.750 -7.924 -86.265 1.00 82.50 558 TYR A C 1
ATOM 4458 O O . TYR A 1 558 ? 44.968 -7.752 -86.177 1.00 82.50 558 TYR A O 1
ATOM 4466 N N . THR A 1 559 ? 42.908 -7.674 -85.266 1.00 83.06 559 THR A N 1
ATOM 4467 C CA . THR A 1 559 ? 43.288 -7.158 -83.947 1.00 83.06 559 THR A CA 1
ATOM 4468 C C . THR A 1 559 ? 42.646 -7.999 -82.843 1.00 83.06 559 THR A C 1
ATOM 4470 O O . THR A 1 559 ? 41.711 -8.754 -83.096 1.00 83.06 559 THR A O 1
ATOM 4473 N N . ALA A 1 560 ? 43.147 -7.926 -81.610 1.00 81.75 560 ALA A N 1
ATOM 4474 C CA . ALA A 1 560 ? 42.572 -8.675 -80.489 1.00 81.75 560 ALA A CA 1
ATOM 4475 C C . ALA A 1 560 ? 41.278 -8.017 -79.979 1.00 81.75 560 ALA A C 1
ATOM 4477 O O . ALA A 1 560 ? 41.275 -6.823 -79.724 1.00 81.75 560 ALA A O 1
ATOM 4478 N N . SER A 1 561 ? 40.197 -8.764 -79.738 1.00 77.94 561 SER A N 1
ATOM 4479 C CA . SER A 1 561 ? 38.980 -8.187 -79.123 1.00 77.94 561 SER A CA 1
ATOM 4480 C C . SER A 1 561 ? 39.052 -8.119 -77.589 1.00 77.94 561 SER A C 1
ATOM 4482 O O . SER A 1 561 ? 38.279 -7.410 -76.947 1.00 77.94 561 SER A O 1
ATOM 4484 N N . LYS A 1 562 ? 39.986 -8.858 -76.979 1.00 82.38 562 LYS A N 1
ATOM 4485 C CA . LYS A 1 562 ? 40.199 -8.921 -75.526 1.00 82.38 562 LYS A CA 1
ATOM 4486 C C . LYS A 1 562 ? 41.648 -9.263 -75.181 1.00 82.38 562 LYS A C 1
ATOM 4488 O O . LYS A 1 562 ? 42.349 -9.885 -75.978 1.00 82.38 562 LYS A O 1
ATOM 4493 N N . HIS A 1 563 ? 42.074 -8.902 -73.978 1.00 85.50 563 HIS A N 1
ATOM 4494 C CA . HIS A 1 563 ? 43.360 -9.275 -73.394 1.00 85.50 563 HIS A CA 1
ATOM 4495 C C . HIS A 1 563 ? 43.253 -10.567 -72.558 1.00 85.50 563 HIS A C 1
ATOM 4497 O O . HIS A 1 563 ? 42.161 -10.981 -72.162 1.00 85.50 563 HIS A O 1
ATOM 4503 N N . GLN A 1 564 ? 44.387 -11.205 -72.240 1.00 85.00 564 GLN A N 1
ATOM 4504 C CA . GLN A 1 564 ? 44.428 -12.450 -71.449 1.00 85.00 564 GLN A CA 1
ATOM 4505 C C . GLN A 1 564 ? 43.868 -12.287 -70.027 1.00 85.00 564 GLN A C 1
ATOM 4507 O O . GLN A 1 564 ? 43.289 -13.219 -69.478 1.00 85.00 564 GLN A O 1
ATOM 4512 N N . ASN A 1 565 ? 43.977 -11.087 -69.452 1.00 85.56 565 ASN A N 1
ATOM 4513 C CA . ASN A 1 565 ? 43.390 -10.736 -68.154 1.00 85.56 565 ASN A CA 1
ATOM 4514 C C . ASN A 1 565 ? 41.920 -10.284 -68.252 1.00 85.56 565 ASN A C 1
ATOM 4516 O O . ASN A 1 565 ? 41.421 -9.656 -67.322 1.00 85.56 565 ASN A O 1
ATOM 4520 N N . GLN A 1 566 ? 41.233 -10.596 -69.357 1.00 86.25 566 GLN A N 1
ATOM 4521 C CA . GLN A 1 566 ? 39.814 -10.305 -69.603 1.00 86.25 566 GLN A CA 1
ATOM 4522 C C . GLN A 1 566 ? 39.461 -8.823 -69.826 1.00 86.25 566 GLN A C 1
ATOM 4524 O O . GLN A 1 566 ? 38.282 -8.499 -69.931 1.00 86.25 566 GLN A O 1
ATOM 4529 N N . THR A 1 567 ? 40.442 -7.925 -69.955 1.00 90.31 567 THR A N 1
ATOM 4530 C CA . THR A 1 567 ? 40.194 -6.549 -70.416 1.00 90.31 567 THR A CA 1
ATOM 4531 C C . THR A 1 567 ? 39.666 -6.556 -71.855 1.00 90.31 567 THR A C 1
ATOM 4533 O O . THR A 1 567 ? 40.194 -7.276 -72.704 1.00 90.31 567 THR A O 1
ATOM 4536 N N . VAL A 1 568 ? 38.638 -5.762 -72.144 1.00 90.69 568 VAL A N 1
ATOM 4537 C CA . VAL A 1 568 ? 37.978 -5.687 -73.456 1.00 90.69 568 VAL A CA 1
ATOM 4538 C C . VAL A 1 568 ? 38.577 -4.556 -74.287 1.00 90.69 568 VAL A C 1
ATOM 4540 O O . VAL A 1 568 ? 38.866 -3.485 -73.753 1.00 90.69 568 VAL A O 1
ATOM 4543 N N . TYR A 1 569 ? 38.737 -4.788 -75.591 1.00 90.44 569 TYR A N 1
ATOM 4544 C CA . TYR A 1 569 ? 39.169 -3.780 -76.556 1.00 90.44 569 TYR A CA 1
ATOM 4545 C C . TYR A 1 569 ? 38.037 -3.438 -77.520 1.00 90.44 569 TYR A C 1
ATOM 4547 O O . TYR A 1 569 ? 37.555 -4.296 -78.260 1.00 90.44 569 TYR A O 1
ATOM 4555 N N . LYS A 1 570 ? 37.651 -2.164 -77.563 1.00 88.94 570 LYS A N 1
ATOM 4556 C CA . LYS A 1 570 ? 36.645 -1.650 -78.488 1.00 88.94 570 LYS A CA 1
ATOM 4557 C C . LYS A 1 570 ? 37.281 -0.657 -79.450 1.00 88.94 570 LYS A C 1
ATOM 4559 O O . LYS A 1 570 ? 37.847 0.358 -79.055 1.00 88.94 570 LYS A O 1
ATOM 4564 N N . TYR A 1 571 ? 37.185 -0.968 -80.735 1.00 86.06 571 TYR A N 1
ATOM 4565 C CA . TYR A 1 571 ? 37.850 -0.224 -81.798 1.00 86.06 571 TYR A CA 1
ATOM 4566 C C . TYR A 1 571 ? 36.891 0.780 -82.427 1.00 86.06 571 TYR A C 1
ATOM 4568 O O . TYR A 1 571 ? 35.728 0.472 -82.688 1.00 86.06 571 TYR A O 1
ATOM 4576 N N . SER A 1 572 ? 37.391 1.978 -82.704 1.00 84.69 572 SER A N 1
ATOM 4577 C CA . SER A 1 572 ? 36.657 3.043 -83.379 1.00 84.69 572 SER A CA 1
ATOM 4578 C C . SER A 1 572 ? 37.600 3.876 -84.248 1.00 84.69 572 SER A C 1
ATOM 4580 O O . SER A 1 572 ? 38.810 3.911 -84.021 1.00 84.69 572 SER A O 1
ATOM 4582 N N . VAL A 1 573 ? 37.056 4.521 -85.278 1.00 81.06 573 VAL A N 1
ATOM 4583 C CA . VAL A 1 573 ? 37.815 5.427 -86.150 1.00 81.06 573 VAL A CA 1
ATOM 4584 C C . VAL A 1 573 ? 37.678 6.841 -85.605 1.00 81.06 573 VAL A C 1
ATOM 4586 O O . VAL A 1 573 ? 36.563 7.284 -85.334 1.00 81.06 573 VAL A O 1
ATOM 4589 N N . VAL A 1 574 ? 38.790 7.559 -85.468 1.00 77.06 574 VAL A N 1
ATOM 4590 C CA . VAL A 1 574 ? 38.769 9.000 -85.192 1.00 77.06 574 VAL A CA 1
ATOM 4591 C C . VAL A 1 574 ? 38.594 9.721 -86.531 1.00 77.06 574 VAL A C 1
ATOM 4593 O O . VAL A 1 574 ? 39.413 9.537 -87.431 1.00 77.06 574 VAL A O 1
ATOM 4596 N N . GLU A 1 575 ? 37.524 10.503 -86.703 1.00 61.81 575 GLU A N 1
ATOM 4597 C CA . GLU A 1 575 ? 37.269 11.224 -87.959 1.00 61.81 575 GLU A CA 1
ATOM 4598 C C . GLU A 1 575 ? 38.420 12.191 -88.293 1.00 61.81 575 GLU A C 1
ATOM 4600 O O . GLU A 1 575 ? 38.667 13.169 -87.587 1.00 61.81 575 GLU A O 1
ATOM 4605 N N . ASN A 1 576 ? 39.120 11.936 -89.403 1.00 50.72 576 ASN A N 1
ATOM 4606 C CA . ASN A 1 576 ? 40.130 12.839 -89.949 1.00 50.72 576 ASN A CA 1
ATOM 4607 C C . ASN A 1 576 ? 39.443 13.924 -90.797 1.00 50.72 576 ASN A C 1
ATOM 4609 O O . ASN A 1 576 ? 39.270 13.768 -92.004 1.00 50.72 576 ASN A O 1
ATOM 4613 N N . ASN A 1 577 ? 39.085 15.059 -90.192 1.00 44.34 577 ASN A N 1
ATOM 4614 C CA . ASN A 1 577 ? 38.674 16.267 -90.926 1.00 44.34 577 ASN A CA 1
ATOM 4615 C C . ASN A 1 577 ? 39.881 16.960 -91.588 1.00 44.34 577 ASN A C 1
ATOM 4617 O O . ASN A 1 577 ? 40.232 18.096 -91.270 1.00 44.34 577 ASN A O 1
ATOM 4621 N N . LYS A 1 578 ? 40.536 16.274 -92.528 1.00 39.72 578 LYS A N 1
ATOM 4622 C CA . LYS A 1 578 ? 41.533 16.860 -93.436 1.00 39.72 578 LYS A CA 1
ATOM 4623 C C . LYS A 1 578 ? 41.236 16.487 -94.888 1.00 39.72 578 LYS A C 1
ATOM 4625 O O . LYS A 1 578 ? 42.068 15.908 -95.566 1.00 39.72 578 LYS A O 1
ATOM 4630 N N . ALA A 1 579 ? 40.043 16.834 -95.357 1.00 36.25 579 ALA A N 1
ATOM 4631 C CA . ALA A 1 579 ? 39.753 17.012 -96.780 1.00 36.25 579 ALA A CA 1
ATOM 4632 C C . ALA A 1 579 ? 38.475 17.850 -96.939 1.00 36.25 579 ALA A C 1
ATOM 4634 O O . ALA A 1 579 ? 37.468 17.375 -97.448 1.00 36.25 579 ALA A O 1
ATOM 4635 N N . ASP A 1 580 ? 38.507 19.092 -96.454 1.00 35.88 580 ASP A N 1
ATOM 4636 C CA . ASP A 1 580 ? 37.513 20.106 -96.818 1.00 35.88 580 ASP A CA 1
ATOM 4637 C C . ASP A 1 580 ? 38.210 21.452 -97.041 1.00 35.88 580 ASP A C 1
ATOM 4639 O O . ASP A 1 580 ? 38.026 22.450 -96.349 1.00 35.88 580 ASP A O 1
ATOM 4643 N N . SER A 1 581 ? 39.050 21.474 -98.069 1.00 35.81 581 SER A N 1
ATOM 4644 C CA . SER A 1 581 ? 39.255 22.676 -98.860 1.00 35.81 581 SER A CA 1
ATOM 4645 C C . SER A 1 581 ? 38.909 22.330 -100.306 1.00 35.81 581 SER A C 1
ATOM 4647 O O . SER A 1 581 ? 39.699 21.753 -101.041 1.00 35.81 581 SER A O 1
ATOM 4649 N N . VAL A 1 582 ? 37.707 22.760 -100.706 1.00 34.06 582 VAL A N 1
ATOM 4650 C CA . VAL A 1 582 ? 37.195 22.860 -102.087 1.00 34.06 582 VAL A CA 1
ATOM 4651 C C . VAL A 1 582 ? 36.389 21.652 -102.613 1.00 34.06 582 VAL A C 1
ATOM 4653 O O . VAL A 1 582 ? 36.825 20.945 -103.513 1.00 34.06 582 VAL A O 1
ATOM 4656 N N . ARG A 1 583 ? 35.114 21.523 -102.202 1.00 34.31 583 ARG A N 1
ATOM 4657 C CA . ARG A 1 583 ? 33.922 21.706 -103.078 1.00 34.31 583 ARG A CA 1
ATOM 4658 C C . ARG A 1 583 ? 32.606 21.522 -102.307 1.00 34.31 583 ARG A C 1
ATOM 4660 O O . ARG A 1 583 ? 32.472 20.681 -101.435 1.00 34.31 583 ARG A O 1
ATOM 4667 N N . ARG A 1 584 ? 31.638 22.374 -102.651 1.00 29.67 584 ARG A N 1
ATOM 4668 C CA . ARG A 1 584 ? 30.350 22.589 -101.978 1.00 29.67 584 ARG A CA 1
ATOM 4669 C C . ARG A 1 584 ? 29.360 21.421 -102.125 1.00 29.67 584 ARG A C 1
ATOM 4671 O O . ARG A 1 584 ? 29.309 20.787 -103.171 1.00 29.67 584 ARG A O 1
ATOM 4678 N N . MET A 1 585 ? 28.440 21.408 -101.154 1.00 27.00 585 MET A N 1
ATOM 4679 C CA . MET A 1 585 ? 27.003 21.084 -101.222 1.00 27.00 585 MET A CA 1
ATOM 4680 C C . MET A 1 585 ? 26.510 19.652 -100.937 1.00 27.00 585 MET A C 1
ATOM 4682 O O . MET A 1 585 ? 26.614 18.746 -101.752 1.00 27.00 585 MET A O 1
ATOM 4686 N N . ASN A 1 586 ? 25.747 19.616 -99.837 1.00 26.75 586 ASN A N 1
ATOM 4687 C CA . ASN A 1 586 ? 24.447 18.976 -99.614 1.00 26.75 586 ASN A CA 1
ATOM 4688 C C . ASN A 1 586 ? 24.337 17.569 -98.985 1.00 26.75 586 ASN A C 1
ATOM 4690 O O . ASN A 1 586 ? 24.578 16.558 -99.624 1.00 26.75 586 ASN A O 1
ATOM 4694 N N . ILE A 1 587 ? 23.788 17.604 -97.755 1.00 31.33 587 ILE A N 1
ATOM 4695 C CA . ILE A 1 587 ? 22.622 16.871 -97.212 1.00 31.33 587 ILE A CA 1
ATOM 4696 C C . ILE A 1 587 ? 22.709 15.324 -97.179 1.00 31.33 587 ILE A C 1
ATOM 4698 O O . ILE A 1 587 ? 22.822 14.660 -98.199 1.00 31.33 587 ILE A O 1
ATOM 4702 N N . PHE A 1 588 ? 22.514 14.776 -95.967 1.00 28.58 588 PHE A N 1
ATOM 4703 C CA . PHE A 1 588 ? 22.524 13.358 -95.559 1.00 28.58 588 PHE A CA 1
ATOM 4704 C C . PHE A 1 588 ? 23.913 12.700 -95.528 1.00 28.58 588 PHE A C 1
ATOM 4706 O O . PHE A 1 588 ? 24.341 12.072 -96.494 1.00 28.58 588 PHE A O 1
ATOM 4713 N N . SER A 1 589 ? 24.587 12.737 -94.369 1.00 32.62 589 SER A N 1
ATOM 4714 C CA . SER A 1 589 ? 25.777 11.917 -94.093 1.00 32.62 589 SER A CA 1
ATOM 4715 C C . SER A 1 589 ? 25.406 10.432 -93.943 1.00 32.62 589 SER A C 1
ATOM 4717 O O . SER A 1 589 ? 25.499 9.815 -92.885 1.00 32.62 589 SER A O 1
ATOM 4719 N N . ARG A 1 590 ? 25.006 9.802 -95.049 1.00 33.22 590 ARG A N 1
ATOM 4720 C CA . ARG A 1 590 ? 25.265 8.374 -95.218 1.00 33.22 590 ARG A CA 1
ATOM 4721 C C . ARG A 1 590 ? 26.774 8.250 -95.378 1.00 33.22 590 ARG A C 1
ATOM 4723 O O . ARG A 1 590 ? 27.327 8.794 -96.329 1.00 33.22 590 ARG A O 1
ATOM 4730 N N . ILE A 1 591 ? 27.424 7.579 -94.426 1.00 40.72 591 ILE A N 1
ATOM 4731 C CA . ILE A 1 591 ? 28.833 7.173 -94.489 1.00 40.72 591 ILE A CA 1
ATOM 4732 C C . ILE A 1 591 ? 29.083 6.636 -95.897 1.00 40.72 591 ILE A C 1
ATOM 4734 O O . ILE A 1 591 ? 28.595 5.560 -96.249 1.00 40.72 591 ILE A O 1
ATOM 4738 N N . ASN A 1 592 ? 29.788 7.401 -96.727 1.00 42.38 592 ASN A N 1
ATOM 4739 C CA . ASN A 1 592 ? 30.185 6.918 -98.033 1.00 42.38 592 ASN A CA 1
ATOM 4740 C C . ASN A 1 592 ? 31.327 5.925 -97.781 1.00 42.38 592 ASN A C 1
ATOM 4742 O O . ASN A 1 592 ? 32.488 6.319 -97.701 1.00 42.38 592 ASN A O 1
ATOM 4746 N N . ARG A 1 593 ? 30.969 4.647 -97.576 1.00 49.62 593 ARG A N 1
ATOM 4747 C CA . ARG A 1 593 ? 31.872 3.509 -97.286 1.00 49.62 593 ARG A CA 1
ATOM 4748 C C . ARG A 1 593 ? 32.907 3.249 -98.396 1.00 49.62 593 ARG A C 1
ATOM 4750 O O . ARG A 1 593 ? 33.732 2.353 -98.263 1.00 49.62 593 ARG A O 1
ATOM 4757 N N . ASN A 1 594 ? 32.849 4.040 -99.468 1.00 54.50 594 ASN A N 1
ATOM 4758 C CA . ASN A 1 594 ? 33.732 3.977 -100.622 1.00 54.50 594 ASN A CA 1
ATOM 4759 C C . ASN A 1 594 ? 34.720 5.156 -100.706 1.00 54.50 594 ASN A C 1
ATOM 4761 O O . ASN A 1 594 ? 35.339 5.352 -101.747 1.00 54.50 594 ASN A O 1
ATOM 4765 N N . LYS A 1 595 ? 34.862 5.976 -99.651 1.00 64.06 595 LYS A N 1
ATOM 4766 C CA . LYS A 1 595 ? 35.911 7.008 -99.606 1.00 64.06 595 LYS A CA 1
ATOM 4767 C C . LYS A 1 595 ? 37.275 6.389 -99.247 1.00 64.06 595 LYS A C 1
ATOM 4769 O O . LYS A 1 595 ? 37.313 5.559 -98.329 1.00 64.06 595 LYS A O 1
ATOM 4774 N N . PRO A 1 596 ? 38.373 6.831 -99.893 1.00 61.91 596 PRO A N 1
ATOM 4775 C CA . PRO A 1 596 ? 39.739 6.488 -99.493 1.00 61.91 596 PRO A CA 1
ATOM 4776 C C . PRO A 1 596 ? 39.961 6.715 -97.991 1.00 61.91 596 PRO A C 1
ATOM 4778 O O . PRO A 1 596 ? 39.596 7.766 -97.466 1.00 61.91 596 PRO A O 1
ATOM 4781 N N . GLY A 1 597 ? 40.498 5.716 -97.289 1.00 65.19 597 GLY A N 1
ATOM 4782 C CA . GLY A 1 597 ? 40.750 5.750 -95.844 1.00 65.19 597 GLY A CA 1
ATOM 4783 C C . GLY A 1 597 ? 39.544 5.460 -94.945 1.00 65.19 597 GLY A C 1
ATOM 4784 O O . GLY A 1 597 ? 39.679 5.501 -93.723 1.00 65.19 597 GLY A O 1
ATOM 4785 N N . SER A 1 598 ? 38.364 5.155 -95.496 1.00 71.88 598 SER A N 1
ATOM 4786 C CA . SER A 1 598 ? 37.235 4.695 -94.675 1.00 71.88 598 SER A CA 1
ATOM 4787 C C . SER A 1 598 ? 37.497 3.294 -94.108 1.00 71.88 598 SER A C 1
ATOM 4789 O O . SER A 1 598 ? 38.036 2.430 -94.799 1.00 71.88 598 SER A O 1
ATOM 4791 N N . VAL A 1 599 ? 37.125 3.061 -92.842 1.00 74.81 599 VAL A N 1
ATOM 4792 C CA . VAL A 1 599 ? 37.316 1.766 -92.167 1.00 74.81 599 VAL A CA 1
ATOM 4793 C C . VAL A 1 599 ? 35.981 1.197 -91.716 1.00 74.81 599 VAL A C 1
ATOM 4795 O O . VAL A 1 599 ? 35.192 1.862 -91.042 1.00 74.81 599 VAL A O 1
ATOM 4798 N N . LYS A 1 600 ? 35.739 -0.062 -92.070 1.00 81.06 600 LYS A N 1
ATOM 4799 C CA . LYS A 1 600 ? 34.633 -0.872 -91.572 1.00 81.06 600 LYS A CA 1
ATOM 4800 C C . LYS A 1 600 ? 35.160 -1.814 -90.493 1.00 81.06 600 LYS A C 1
ATOM 4802 O O . LYS A 1 600 ? 36.103 -2.559 -90.732 1.00 81.06 600 LYS A O 1
ATOM 4807 N N . ILE A 1 601 ? 34.544 -1.782 -89.316 1.00 80.25 601 ILE A N 1
ATOM 4808 C CA . ILE A 1 601 ? 34.923 -2.615 -88.170 1.00 80.25 601 ILE A CA 1
ATOM 4809 C C . ILE A 1 601 ? 33.903 -3.746 -88.039 1.00 80.25 601 ILE A C 1
ATOM 4811 O O . ILE A 1 601 ? 32.701 -3.487 -87.976 1.00 80.25 601 ILE A O 1
ATOM 4815 N N . GLU A 1 602 ? 34.373 -4.991 -88.026 1.00 80.44 602 GLU A N 1
ATOM 4816 C CA . GLU A 1 602 ? 33.542 -6.187 -87.871 1.00 80.44 602 GLU A CA 1
ATOM 4817 C C . GLU A 1 602 ? 34.109 -7.092 -86.773 1.00 80.44 602 GLU A C 1
ATOM 4819 O O . GLU A 1 602 ? 35.293 -7.424 -86.775 1.00 80.44 602 GLU A O 1
ATOM 4824 N N . GLU A 1 603 ? 33.260 -7.541 -85.852 1.00 67.88 603 GLU A N 1
ATOM 4825 C CA . GLU A 1 603 ? 33.611 -8.596 -84.901 1.00 67.88 603 GLU A CA 1
ATOM 4826 C C . GLU A 1 603 ? 33.348 -9.952 -85.565 1.00 67.88 603 GLU A C 1
ATOM 4828 O O . GLU A 1 603 ? 32.205 -10.303 -85.865 1.00 67.88 603 GLU A O 1
ATOM 4833 N N . LYS A 1 604 ? 34.409 -10.715 -85.846 1.00 62.12 604 LYS A N 1
ATOM 4834 C CA . LYS A 1 604 ? 34.301 -12.052 -86.443 1.00 62.12 604 LYS A CA 1
ATOM 4835 C C . LYS A 1 604 ? 35.138 -13.037 -85.646 1.00 62.12 604 LYS A C 1
ATOM 4837 O O . LYS A 1 604 ? 36.306 -12.790 -85.370 1.00 62.12 604 LYS A O 1
ATOM 4842 N N . LYS A 1 605 ? 34.576 -14.213 -85.358 1.00 54.84 605 LYS A N 1
ATOM 4843 C CA . LYS A 1 605 ? 35.390 -15.353 -84.925 1.00 54.84 605 LYS A CA 1
ATOM 4844 C C . LYS A 1 605 ? 36.264 -15.775 -86.095 1.00 54.84 605 LYS A C 1
ATOM 4846 O O . LYS A 1 605 ? 35.751 -16.251 -87.108 1.00 54.84 605 LYS A O 1
ATOM 4851 N N . MET A 1 606 ? 37.570 -15.573 -85.962 1.00 52.47 606 MET A N 1
ATOM 4852 C CA . MET A 1 606 ? 38.522 -16.069 -86.944 1.00 52.47 606 MET A CA 1
ATOM 4853 C C . MET A 1 606 ? 38.459 -17.598 -86.969 1.00 52.47 606 MET A C 1
ATOM 4855 O O . MET A 1 606 ? 38.594 -18.255 -85.939 1.00 52.47 606 MET A O 1
ATOM 4859 N N . ILE A 1 607 ? 38.251 -18.164 -88.157 1.00 52.03 607 ILE A N 1
ATOM 4860 C CA . ILE A 1 607 ? 38.539 -19.569 -88.442 1.00 52.03 607 ILE A CA 1
ATOM 4861 C C . ILE A 1 607 ? 39.842 -19.545 -89.234 1.00 52.03 607 ILE A C 1
ATOM 4863 O O . ILE A 1 607 ? 39.850 -19.119 -90.388 1.00 52.03 607 ILE A O 1
ATOM 4867 N N . LEU A 1 608 ? 40.946 -19.946 -88.606 1.00 49.38 608 LEU A N 1
ATOM 4868 C CA . LEU A 1 608 ? 42.245 -19.997 -89.269 1.00 49.38 608 LEU A CA 1
ATOM 4869 C C . LEU A 1 608 ? 42.225 -21.122 -90.321 1.00 49.38 608 LEU A C 1
ATOM 4871 O O . LEU A 1 608 ? 42.127 -22.299 -89.971 1.00 49.38 608 LEU A O 1
ATOM 4875 N N . ASN A 1 609 ? 42.332 -20.784 -91.607 1.00 50.25 609 ASN A N 1
ATOM 4876 C CA . ASN A 1 609 ? 42.652 -21.771 -92.638 1.00 50.25 609 ASN A CA 1
ATOM 4877 C C . ASN A 1 609 ? 44.174 -21.909 -92.708 1.00 50.25 609 ASN A C 1
ATOM 4879 O O . ASN A 1 609 ? 44.881 -20.960 -93.038 1.00 50.25 609 ASN A O 1
ATOM 4883 N N . THR A 1 610 ? 44.684 -23.095 -92.389 1.00 46.84 610 THR A N 1
ATOM 4884 C CA . THR A 1 610 ? 46.064 -23.467 -92.717 1.00 46.84 610 THR A CA 1
ATOM 4885 C C . THR A 1 610 ? 46.068 -24.235 -94.038 1.00 46.84 610 THR A C 1
ATOM 4887 O O . THR A 1 610 ? 45.121 -24.969 -94.331 1.00 46.84 610 THR A O 1
ATOM 4890 N N . ASP A 1 611 ? 47.130 -24.067 -94.831 1.00 52.91 611 ASP A N 1
ATOM 4891 C CA . ASP A 1 611 ? 47.281 -24.488 -96.241 1.00 52.91 611 ASP A CA 1
ATOM 4892 C C . ASP A 1 611 ? 47.112 -25.989 -96.557 1.00 52.91 611 ASP A C 1
ATOM 4894 O O . ASP A 1 611 ? 47.419 -26.438 -97.659 1.00 52.91 611 ASP A O 1
ATOM 4898 N N . LYS A 1 612 ? 46.608 -26.817 -95.640 1.00 47.56 612 LYS A N 1
ATOM 4899 C CA . LYS A 1 612 ? 46.305 -28.231 -95.900 1.00 47.56 612 LYS A CA 1
ATOM 4900 C C . LYS A 1 612 ? 45.066 -28.698 -95.141 1.00 47.56 612 LYS A C 1
ATOM 4902 O O . LYS A 1 612 ? 45.171 -29.499 -94.220 1.00 47.56 612 LYS A O 1
ATOM 4907 N N . GLY A 1 613 ? 43.885 -28.222 -95.539 1.00 48.34 613 GLY A N 1
ATOM 4908 C CA . GLY A 1 613 ? 42.601 -28.931 -95.381 1.00 48.34 613 GLY A CA 1
ATOM 4909 C C . GLY A 1 613 ? 42.138 -29.340 -93.970 1.00 48.34 613 GLY A C 1
ATOM 4910 O O . GLY A 1 613 ? 41.120 -30.021 -93.856 1.00 48.34 613 GLY A O 1
ATOM 4911 N N . ARG A 1 614 ? 42.819 -28.942 -92.891 1.00 43.94 614 ARG A N 1
ATOM 4912 C CA . ARG A 1 614 ? 42.400 -29.182 -91.504 1.00 43.94 614 ARG A CA 1
ATOM 4913 C C . ARG A 1 614 ? 41.995 -27.858 -90.868 1.00 43.94 614 ARG A C 1
ATOM 4915 O O . ARG A 1 614 ? 42.834 -27.013 -90.579 1.00 43.94 614 ARG A O 1
ATOM 4922 N N . ARG A 1 615 ? 40.686 -27.697 -90.652 1.00 44.94 615 ARG A N 1
ATOM 4923 C CA . ARG A 1 615 ? 40.118 -26.616 -89.839 1.00 44.94 615 ARG A CA 1
ATOM 4924 C C . ARG A 1 615 ? 40.437 -26.901 -88.372 1.00 44.94 615 ARG A C 1
ATOM 4926 O O . ARG A 1 615 ? 39.715 -27.660 -87.731 1.00 44.94 615 ARG A O 1
ATOM 4933 N N . GLU A 1 616 ? 41.509 -26.321 -87.847 1.00 41.00 616 GLU A N 1
ATOM 4934 C CA . GLU A 1 616 ? 41.668 -26.187 -86.399 1.00 41.00 616 GLU A CA 1
ATOM 4935 C C . GLU A 1 616 ? 40.903 -24.941 -85.951 1.00 41.00 616 GLU A C 1
ATOM 4937 O O . GLU A 1 616 ? 41.208 -23.815 -86.343 1.00 41.00 616 GLU A O 1
ATOM 4942 N N . VAL A 1 617 ? 39.853 -25.151 -85.157 1.00 45.31 617 VAL A N 1
ATOM 4943 C CA . VAL A 1 617 ? 39.057 -24.074 -84.563 1.00 45.31 617 VAL A CA 1
ATOM 4944 C C . VAL A 1 617 ? 39.832 -23.510 -83.372 1.00 45.31 617 VAL A C 1
ATOM 4946 O O . VAL A 1 617 ? 39.507 -23.777 -82.220 1.00 45.31 617 VAL A O 1
ATOM 4949 N N . LEU A 1 618 ? 40.867 -22.719 -83.644 1.00 43.97 618 LEU A N 1
ATOM 4950 C CA . LEU A 1 618 ? 41.356 -21.724 -82.692 1.00 43.97 618 LEU A CA 1
ATOM 4951 C C . LEU A 1 618 ? 40.561 -20.446 -82.951 1.00 43.97 618 LEU A C 1
ATOM 4953 O O . LEU A 1 618 ? 41.021 -19.527 -83.623 1.00 43.97 618 LEU A O 1
ATOM 4957 N N . ALA A 1 619 ? 39.310 -20.439 -82.489 1.00 48.56 619 ALA A N 1
ATOM 4958 C CA . ALA A 1 619 ? 38.473 -19.249 -82.525 1.00 48.56 619 ALA A CA 1
ATOM 4959 C C . ALA A 1 619 ? 39.011 -18.242 -81.498 1.00 48.56 619 ALA A C 1
ATOM 4961 O O . ALA A 1 619 ? 38.534 -18.176 -80.367 1.00 48.56 619 ALA A O 1
ATOM 4962 N N . GLU A 1 620 ? 40.042 -17.489 -81.874 1.00 56.84 620 GLU A N 1
ATOM 4963 C CA . GLU A 1 620 ? 40.389 -16.262 -81.168 1.00 56.84 620 GLU A CA 1
ATOM 4964 C C . GLU A 1 620 ? 39.371 -15.188 -81.562 1.00 56.84 620 GLU A C 1
ATOM 4966 O O . GLU A 1 620 ? 39.126 -14.949 -82.750 1.00 56.84 620 GLU A O 1
ATOM 4971 N N . ASP A 1 621 ? 38.758 -14.555 -80.560 1.00 65.38 621 ASP A N 1
ATOM 4972 C CA . ASP A 1 621 ? 37.908 -13.386 -80.773 1.00 65.38 621 ASP A CA 1
ATOM 4973 C C . ASP A 1 621 ? 38.816 -12.243 -81.253 1.00 65.38 621 ASP A C 1
ATOM 4975 O O . ASP A 1 621 ? 39.542 -11.626 -80.463 1.00 65.38 621 ASP A O 1
ATOM 4979 N N . LYS A 1 622 ? 38.837 -12.031 -82.572 1.00 71.19 622 LYS A N 1
ATOM 4980 C CA . LYS A 1 622 ? 39.573 -10.950 -83.218 1.00 71.19 622 LYS A CA 1
ATOM 4981 C C . LYS A 1 622 ? 38.607 -9.954 -83.838 1.00 71.19 622 LYS A C 1
ATOM 4983 O O . LYS A 1 622 ? 37.617 -10.318 -84.474 1.00 71.19 622 LYS A O 1
ATOM 4988 N N . THR A 1 623 ? 38.935 -8.682 -83.700 1.00 80.31 623 THR A N 1
ATOM 4989 C CA . THR A 1 623 ? 38.228 -7.608 -84.383 1.00 80.31 623 THR A CA 1
ATOM 4990 C C . THR A 1 623 ? 38.894 -7.401 -85.737 1.00 80.31 623 THR A C 1
ATOM 4992 O O . THR A 1 623 ? 40.117 -7.403 -85.858 1.00 80.31 623 THR A O 1
ATOM 4995 N N . THR A 1 624 ? 38.084 -7.288 -86.783 1.00 81.69 624 THR A N 1
ATOM 4996 C CA . THR A 1 624 ? 38.548 -7.115 -88.160 1.00 81.69 624 THR A CA 1
ATOM 4997 C C . THR A 1 624 ? 38.338 -5.665 -88.574 1.00 81.69 624 THR A C 1
ATOM 4999 O O . THR A 1 624 ? 37.215 -5.161 -88.525 1.00 81.69 624 THR A O 1
ATOM 5002 N N . LEU A 1 625 ? 39.410 -4.995 -88.989 1.00 83.00 625 LEU A N 1
ATOM 5003 C CA . LEU A 1 625 ? 39.380 -3.657 -89.571 1.00 83.00 625 LEU A CA 1
ATOM 5004 C C . LEU A 1 625 ? 39.553 -3.799 -91.085 1.00 83.00 625 LEU A C 1
ATOM 5006 O O . LEU A 1 625 ? 40.608 -4.220 -91.549 1.00 83.00 625 LEU A O 1
ATOM 5010 N N . ILE A 1 626 ? 38.515 -3.474 -91.848 1.00 83.25 626 ILE A N 1
ATOM 5011 C CA . ILE A 1 626 ? 38.529 -3.501 -93.313 1.00 83.25 626 ILE A CA 1
ATOM 5012 C C . ILE A 1 626 ? 38.687 -2.066 -93.788 1.00 83.25 626 ILE A C 1
ATOM 5014 O O . ILE A 1 626 ? 37.817 -1.230 -93.541 1.00 83.25 626 ILE A O 1
ATOM 5018 N N . ILE A 1 627 ? 39.801 -1.781 -94.443 1.00 80.75 627 ILE A N 1
ATOM 5019 C CA . ILE A 1 627 ? 40.193 -0.436 -94.847 1.00 80.75 627 ILE A CA 1
ATOM 5020 C C . ILE A 1 627 ? 39.964 -0.281 -96.349 1.00 80.75 627 ILE A C 1
ATOM 5022 O O . ILE A 1 627 ? 40.311 -1.163 -97.124 1.00 80.75 627 ILE A O 1
ATOM 5026 N N . ASN A 1 628 ? 39.399 0.847 -96.774 1.00 77.44 628 ASN A N 1
ATOM 5027 C CA . ASN A 1 628 ? 39.262 1.181 -98.188 1.00 77.44 628 ASN A CA 1
ATOM 5028 C C . ASN A 1 628 ? 40.489 1.973 -98.678 1.00 77.44 628 ASN A C 1
ATOM 5030 O O . ASN A 1 628 ? 40.743 3.074 -98.177 1.00 77.44 628 ASN A O 1
ATOM 5034 N N . ARG A 1 629 ? 41.253 1.432 -99.637 1.00 73.75 629 ARG A N 1
ATOM 5035 C CA . ARG A 1 629 ? 42.425 2.103 -100.227 1.00 73.75 629 ARG A CA 1
ATOM 5036 C C . ARG A 1 629 ? 41.998 2.981 -101.408 1.00 73.75 629 ARG A C 1
ATOM 5038 O O . ARG A 1 629 ? 41.143 2.597 -102.195 1.00 73.75 629 ARG A O 1
ATOM 5045 N N . GLY A 1 630 ? 42.598 4.162 -101.552 1.00 69.88 630 GLY A N 1
ATOM 5046 C CA . GLY A 1 630 ? 42.285 5.076 -102.656 1.00 69.88 630 GLY A CA 1
ATOM 5047 C C . GLY A 1 630 ? 43.503 5.658 -103.357 1.00 69.88 630 GLY A C 1
ATOM 5048 O O . GLY A 1 630 ? 44.616 5.168 -103.204 1.00 69.88 630 GLY A O 1
ATOM 5049 N N . THR A 1 631 ? 43.286 6.717 -104.136 1.00 65.81 631 THR A N 1
ATOM 5050 C CA . THR A 1 631 ? 44.289 7.311 -105.041 1.00 65.81 631 THR A CA 1
ATOM 5051 C C . THR A 1 631 ? 45.367 8.143 -104.340 1.00 65.81 631 THR A C 1
ATOM 5053 O O . THR A 1 631 ? 46.320 8.574 -104.984 1.00 65.81 631 THR A O 1
ATOM 5056 N N . GLU A 1 632 ? 45.241 8.375 -103.033 1.00 70.94 632 GLU A N 1
ATOM 5057 C CA . GLU A 1 632 ? 46.171 9.176 -102.235 1.00 70.94 632 GLU A CA 1
ATOM 5058 C C . GLU A 1 632 ? 46.608 8.421 -100.977 1.00 70.94 632 GLU A C 1
ATOM 5060 O O . GLU A 1 632 ? 45.846 7.635 -100.403 1.00 70.94 632 GLU A O 1
ATOM 5065 N N . ASN A 1 633 ? 47.835 8.696 -100.524 1.00 72.31 633 ASN A N 1
ATOM 5066 C CA . ASN A 1 633 ? 48.312 8.213 -99.233 1.00 72.31 633 ASN A CA 1
ATOM 5067 C C . ASN A 1 633 ? 47.398 8.766 -98.141 1.00 72.31 633 ASN A C 1
ATOM 5069 O O . ASN A 1 633 ? 47.263 9.980 -97.999 1.00 72.31 633 ASN A O 1
ATOM 5073 N N . THR A 1 634 ? 46.788 7.876 -97.367 1.00 72.00 634 THR A N 1
ATOM 5074 C CA . THR A 1 634 ? 45.826 8.259 -96.337 1.00 72.00 634 THR A CA 1
ATOM 5075 C C . THR A 1 634 ? 46.301 7.782 -94.978 1.00 72.00 634 THR A C 1
ATOM 5077 O O . THR A 1 634 ? 46.808 6.672 -94.824 1.00 72.00 634 THR A O 1
ATOM 5080 N N . GLU A 1 635 ? 46.128 8.626 -93.971 1.00 76.06 635 GLU A N 1
ATOM 5081 C CA . GLU A 1 635 ? 46.392 8.269 -92.585 1.00 76.06 635 GLU A CA 1
ATOM 5082 C C . GLU A 1 635 ? 45.060 8.002 -91.890 1.00 76.06 635 GLU A C 1
ATOM 5084 O O . GLU A 1 635 ? 44.130 8.805 -91.990 1.00 76.06 635 GLU A O 1
ATOM 5089 N N . VAL A 1 636 ? 44.969 6.889 -91.168 1.00 74.88 636 VAL A N 1
ATOM 5090 C CA . VAL A 1 636 ? 43.802 6.558 -90.348 1.00 74.88 636 VAL A CA 1
ATOM 5091 C C . VAL A 1 636 ? 44.221 6.463 -88.894 1.00 74.88 636 VAL A C 1
ATOM 5093 O O . VAL A 1 636 ? 45.151 5.741 -88.541 1.00 74.88 636 VAL A O 1
ATOM 5096 N N . MET A 1 637 ? 43.498 7.184 -88.043 1.00 79.31 637 MET A N 1
ATOM 5097 C CA . MET A 1 637 ? 43.661 7.125 -86.599 1.00 79.31 637 MET A CA 1
ATOM 5098 C C . MET A 1 637 ? 42.608 6.182 -86.014 1.00 79.31 637 MET A C 1
ATOM 5100 O O . MET A 1 637 ? 41.408 6.449 -86.088 1.00 79.31 637 MET A O 1
ATOM 5104 N N . ILE A 1 638 ? 43.056 5.076 -85.427 1.00 82.62 638 ILE A N 1
ATOM 5105 C CA . ILE A 1 638 ? 42.206 4.120 -84.717 1.00 82.62 638 ILE A CA 1
ATOM 5106 C C . ILE A 1 638 ? 42.295 4.399 -83.221 1.00 82.62 638 ILE A C 1
ATOM 5108 O O . ILE A 1 638 ? 43.377 4.338 -82.636 1.00 82.62 638 ILE A O 1
ATOM 5112 N N . LYS A 1 639 ? 41.149 4.680 -82.601 1.00 86.38 639 LYS A N 1
ATOM 5113 C CA . LYS A 1 639 ? 40.992 4.745 -81.150 1.00 86.38 639 LYS A CA 1
ATOM 5114 C C . LYS A 1 639 ? 40.593 3.363 -80.638 1.00 86.38 639 LYS A C 1
ATOM 5116 O O . LYS A 1 639 ? 39.576 2.811 -81.062 1.00 86.38 639 LYS A O 1
ATOM 5121 N N . VAL A 1 640 ? 41.378 2.830 -79.711 1.00 88.69 640 VAL A N 1
ATOM 5122 C CA . VAL A 1 640 ? 41.060 1.608 -78.971 1.00 88.69 640 VAL A CA 1
ATOM 5123 C C . VAL A 1 640 ? 40.693 1.996 -77.549 1.00 88.69 640 VAL A C 1
ATOM 5125 O O . VAL A 1 640 ? 41.552 2.435 -76.787 1.00 88.69 640 VAL A O 1
ATOM 5128 N N . GLU A 1 641 ? 39.416 1.850 -77.220 1.00 90.75 641 GLU A N 1
ATOM 5129 C CA . GLU A 1 641 ? 38.898 1.953 -75.859 1.00 90.75 641 GLU A CA 1
ATOM 5130 C C . GLU A 1 641 ? 39.164 0.621 -75.145 1.00 90.75 641 GLU A C 1
ATOM 5132 O O . GLU A 1 641 ? 38.856 -0.455 -75.663 1.00 90.75 641 GLU A O 1
ATOM 5137 N N . ILE A 1 642 ? 39.819 0.695 -73.993 1.00 91.94 642 ILE A N 1
ATOM 5138 C CA . ILE A 1 642 ? 40.319 -0.436 -73.216 1.00 91.94 642 ILE A CA 1
ATOM 5139 C C . ILE A 1 642 ? 39.596 -0.423 -71.876 1.00 91.94 642 ILE A C 1
ATOM 5141 O O . ILE A 1 642 ? 39.811 0.490 -71.076 1.00 91.94 642 ILE A O 1
ATOM 5145 N N . THR A 1 643 ? 38.776 -1.439 -71.613 1.00 92.56 643 THR A N 1
ATOM 5146 C CA . THR A 1 643 ? 37.865 -1.430 -70.461 1.00 92.56 643 THR A CA 1
ATOM 5147 C C . THR A 1 643 ? 37.953 -2.712 -69.646 1.00 92.56 643 THR A C 1
ATOM 5149 O O . THR A 1 643 ? 37.929 -3.817 -70.193 1.00 92.56 643 THR A O 1
ATOM 5152 N N . LYS A 1 644 ? 37.998 -2.573 -68.318 1.00 91.31 644 LYS A N 1
ATOM 5153 C CA . LYS A 1 644 ? 37.770 -3.667 -67.368 1.00 91.31 644 LYS A CA 1
ATOM 5154 C C . LYS A 1 644 ? 37.065 -3.131 -66.125 1.00 91.31 644 LYS A C 1
ATOM 5156 O O . LYS A 1 644 ? 37.500 -2.140 -65.542 1.00 91.31 644 LYS A O 1
ATOM 5161 N N . GLY A 1 645 ? 35.967 -3.771 -65.729 1.00 88.62 645 GLY A N 1
ATOM 5162 C CA . GLY A 1 645 ? 35.137 -3.278 -64.630 1.00 88.62 645 GLY A CA 1
ATOM 5163 C C . GLY A 1 645 ? 34.675 -1.839 -64.889 1.00 88.62 645 GLY A C 1
ATOM 5164 O O . GLY A 1 645 ? 34.126 -1.544 -65.948 1.00 88.62 645 GLY A O 1
ATOM 5165 N N . LYS A 1 646 ? 34.932 -0.941 -63.932 1.00 86.56 646 LYS A N 1
ATOM 5166 C CA . LYS A 1 646 ? 34.611 0.499 -64.026 1.00 86.56 646 LYS A CA 1
ATOM 5167 C C . LYS A 1 646 ? 35.725 1.336 -64.670 1.00 86.56 646 LYS A C 1
ATOM 5169 O O . LYS A 1 646 ? 35.591 2.547 -64.805 1.00 86.56 646 LYS A O 1
ATOM 5174 N N . VAL A 1 647 ? 36.842 0.711 -65.035 1.00 91.00 647 VAL A N 1
ATOM 5175 C CA . VAL A 1 647 ? 38.034 1.398 -65.531 1.00 91.00 647 VAL A CA 1
ATOM 5176 C C . VAL A 1 647 ? 38.024 1.399 -67.049 1.00 91.00 647 VAL A C 1
ATOM 5178 O O . VAL A 1 647 ? 37.927 0.340 -67.666 1.00 91.00 647 VAL A O 1
ATOM 5181 N N . THR A 1 648 ? 38.181 2.579 -67.644 1.00 88.81 648 THR A N 1
ATOM 5182 C CA . THR A 1 648 ? 38.329 2.745 -69.092 1.00 88.81 648 THR A CA 1
ATOM 5183 C C . THR A 1 648 ? 39.503 3.668 -69.394 1.00 88.81 648 THR A C 1
ATOM 5185 O O . THR A 1 648 ? 39.693 4.686 -68.732 1.00 88.81 648 THR A O 1
ATOM 5188 N N . THR A 1 649 ? 40.303 3.319 -70.395 1.00 90.31 649 THR A N 1
ATOM 5189 C CA . THR A 1 649 ? 41.348 4.187 -70.946 1.00 90.31 649 THR A CA 1
ATOM 5190 C C . THR A 1 649 ? 41.417 4.012 -72.453 1.00 90.31 649 THR A C 1
ATOM 5192 O O . THR A 1 649 ? 40.979 3.000 -72.989 1.00 90.31 649 THR A O 1
ATOM 5195 N N . ASP A 1 650 ? 42.027 4.972 -73.134 1.00 88.75 650 ASP A N 1
ATOM 5196 C CA . ASP A 1 650 ? 42.147 4.958 -74.583 1.00 88.75 650 ASP A CA 1
ATOM 5197 C C . ASP A 1 650 ? 43.604 4.803 -75.018 1.00 88.75 650 ASP A C 1
ATOM 5199 O O . ASP A 1 650 ? 44.527 5.328 -74.380 1.00 88.75 650 ASP A O 1
ATOM 5203 N N . LYS A 1 651 ? 43.812 4.120 -76.146 1.00 87.38 651 LYS A N 1
ATOM 5204 C CA . LYS A 1 651 ? 45.077 4.118 -76.884 1.00 87.38 651 LYS A CA 1
ATOM 5205 C C . LYS A 1 651 ? 44.828 4.364 -78.365 1.00 87.38 651 LYS A C 1
ATOM 5207 O O . LYS A 1 651 ? 43.901 3.805 -78.947 1.00 87.38 651 LYS A O 1
ATOM 5212 N N . TYR A 1 652 ? 45.665 5.195 -78.972 1.00 86.75 652 TYR A N 1
ATOM 5213 C CA . TYR A 1 652 ? 45.517 5.610 -80.362 1.00 86.75 652 TYR A CA 1
ATOM 5214 C C . TYR A 1 652 ? 46.610 4.982 -81.221 1.00 86.75 652 TYR A C 1
ATOM 5216 O O . TYR A 1 652 ? 47.783 5.000 -80.852 1.00 86.75 652 TYR A O 1
ATOM 5224 N N . PHE A 1 653 ? 46.224 4.456 -82.379 1.00 83.94 653 PHE A N 1
ATOM 5225 C CA . PHE A 1 653 ? 47.139 3.918 -83.380 1.00 83.94 653 PHE A CA 1
ATOM 5226 C C . PHE A 1 653 ? 46.968 4.671 -84.681 1.00 83.94 653 PHE A C 1
ATOM 5228 O O . PHE A 1 653 ? 45.849 4.925 -85.123 1.00 83.94 653 PHE A O 1
ATOM 5235 N N . LYS A 1 654 ? 48.095 4.994 -85.303 1.00 83.31 654 LYS A N 1
ATOM 5236 C CA . LYS A 1 654 ? 48.138 5.588 -86.628 1.00 83.31 654 LYS A CA 1
ATOM 5237 C C . LYS A 1 654 ? 48.475 4.503 -87.639 1.00 83.31 654 LYS A C 1
ATOM 5239 O O . LYS A 1 654 ? 49.511 3.854 -87.517 1.00 83.31 654 LYS A O 1
ATOM 5244 N N . ILE A 1 655 ? 47.606 4.321 -88.622 1.00 80.06 655 ILE A N 1
ATOM 5245 C CA . ILE A 1 655 ? 47.788 3.373 -89.717 1.00 80.06 655 ILE A CA 1
ATOM 5246 C C . ILE A 1 655 ? 47.995 4.188 -90.988 1.00 80.06 655 ILE A C 1
ATOM 5248 O O . ILE A 1 655 ? 47.119 4.954 -91.393 1.00 80.06 655 ILE A O 1
ATOM 5252 N N . ASN A 1 656 ? 49.170 4.040 -91.593 1.00 79.38 656 ASN A N 1
ATOM 5253 C CA . ASN A 1 656 ? 49.492 4.679 -92.862 1.00 79.38 656 ASN A CA 1
ATOM 5254 C C . ASN A 1 656 ? 49.091 3.739 -93.993 1.00 79.38 656 ASN A C 1
ATOM 5256 O O . ASN A 1 656 ? 49.561 2.604 -94.048 1.00 79.38 656 ASN A O 1
ATOM 5260 N N . ILE A 1 657 ? 48.235 4.221 -94.885 1.00 72.81 657 ILE A N 1
ATOM 5261 C CA . ILE A 1 657 ? 47.736 3.461 -96.025 1.00 72.81 657 ILE A CA 1
ATOM 5262 C C . ILE A 1 657 ? 48.343 4.088 -97.281 1.00 72.81 657 ILE A C 1
ATOM 5264 O O . ILE A 1 657 ? 48.040 5.251 -97.578 1.00 72.81 657 ILE A O 1
ATOM 5268 N N . PRO A 1 658 ? 49.214 3.371 -98.008 1.00 70.62 658 PRO A N 1
ATOM 5269 C CA . PRO A 1 658 ? 49.767 3.880 -99.253 1.00 70.62 658 PRO A CA 1
ATOM 5270 C C . PRO A 1 658 ? 48.673 3.994 -100.323 1.00 70.62 658 PRO A C 1
ATOM 5272 O O . PRO A 1 658 ? 47.664 3.289 -100.270 1.00 70.62 658 PRO A O 1
ATOM 5275 N N . LYS A 1 659 ? 48.869 4.882 -101.301 1.00 71.62 659 LYS A N 1
ATOM 5276 C CA . LYS A 1 659 ? 47.983 4.999 -102.465 1.00 71.62 659 LYS A CA 1
ATOM 5277 C C . LYS A 1 659 ? 47.912 3.685 -103.256 1.00 71.62 659 LYS A C 1
ATOM 5279 O O . LYS A 1 659 ? 48.839 2.878 -103.207 1.00 71.62 659 LYS A O 1
ATOM 5284 N N . LEU A 1 660 ? 46.823 3.494 -104.000 1.00 72.06 660 LEU A N 1
ATOM 5285 C CA . LEU A 1 660 ? 46.683 2.382 -104.940 1.00 72.06 660 LEU A CA 1
ATOM 5286 C C . LEU A 1 660 ? 47.761 2.451 -106.038 1.00 72.06 660 LEU A C 1
ATOM 5288 O O . LEU A 1 660 ? 48.044 3.542 -106.534 1.00 72.06 660 LEU A O 1
ATOM 5292 N N . ASP A 1 661 ? 48.351 1.309 -106.403 1.00 65.19 661 ASP A N 1
ATOM 5293 C CA . ASP A 1 661 ? 49.294 1.226 -107.526 1.00 65.19 661 ASP A CA 1
ATOM 5294 C C . ASP A 1 661 ? 48.580 1.507 -108.853 1.00 65.19 661 ASP A C 1
ATOM 5296 O O . ASP A 1 661 ? 47.426 1.109 -109.042 1.00 65.19 661 ASP A O 1
ATOM 5300 N N . ASP A 1 662 ? 49.281 2.175 -109.775 1.00 59.62 662 ASP A N 1
ATOM 5301 C CA . ASP A 1 662 ? 48.694 2.694 -111.017 1.00 59.62 662 ASP A CA 1
ATOM 5302 C C . ASP A 1 662 ? 48.132 1.577 -111.935 1.00 59.62 662 ASP A C 1
ATOM 5304 O O . ASP A 1 662 ? 47.252 1.845 -112.750 1.00 59.62 662 ASP A O 1
ATOM 5308 N N . ASP A 1 663 ? 48.555 0.319 -111.739 1.00 56.69 663 ASP A N 1
ATOM 5309 C CA . ASP A 1 663 ? 48.094 -0.877 -112.470 1.00 56.69 663 ASP A CA 1
ATOM 5310 C C . ASP A 1 663 ? 46.711 -1.401 -112.022 1.00 56.69 663 ASP A C 1
ATOM 5312 O O . ASP A 1 663 ? 46.061 -2.147 -112.755 1.00 56.69 663 ASP A O 1
ATOM 5316 N N . PHE A 1 664 ? 46.260 -1.020 -110.821 1.00 50.47 664 PHE A N 1
ATOM 5317 C CA . PHE A 1 664 ? 44.947 -1.374 -110.252 1.00 50.47 664 PHE A CA 1
ATOM 5318 C C . PHE A 1 664 ? 43.978 -0.188 -110.249 1.00 50.47 664 PHE A C 1
ATOM 5320 O O . PHE A 1 664 ? 42.820 -0.314 -109.848 1.00 50.47 664 PHE A O 1
ATOM 5327 N N . LEU A 1 665 ? 44.430 0.982 -110.712 1.00 50.91 665 LEU A N 1
ATOM 5328 C CA . LEU A 1 665 ? 43.513 2.056 -111.054 1.00 50.91 665 LEU A CA 1
ATOM 5329 C C . LEU A 1 665 ? 42.613 1.546 -112.188 1.00 50.91 665 LEU A C 1
ATOM 5331 O O . LEU A 1 665 ? 43.112 0.910 -113.119 1.00 50.91 665 LEU A O 1
ATOM 5335 N N . PRO A 1 666 ? 41.292 1.799 -112.155 1.00 42.34 666 PRO A N 1
ATOM 5336 C CA . PRO A 1 666 ? 40.461 1.500 -113.309 1.00 42.34 666 PRO A CA 1
ATOM 5337 C C . PRO A 1 666 ? 41.109 2.172 -114.514 1.00 42.34 666 PRO A C 1
ATOM 5339 O O . PRO A 1 666 ? 41.341 3.382 -114.471 1.00 42.34 666 PRO A O 1
ATOM 5342 N N . VAL A 1 667 ? 41.429 1.385 -115.550 1.00 37.19 667 VAL A N 1
ATOM 5343 C CA . VAL A 1 667 ? 41.939 1.904 -116.819 1.00 37.19 667 VAL A CA 1
ATOM 5344 C C . VAL A 1 667 ? 41.015 3.042 -117.209 1.00 37.19 667 VAL A C 1
ATOM 5346 O O . VAL A 1 667 ? 39.847 2.831 -117.550 1.00 37.19 667 VAL A O 1
ATOM 5349 N N . THR A 1 668 ? 41.523 4.264 -117.111 1.00 37.19 668 THR A N 1
ATOM 5350 C CA . THR A 1 668 ? 40.913 5.398 -117.768 1.00 37.19 668 THR A CA 1
ATOM 5351 C C . THR A 1 668 ? 40.998 5.057 -119.242 1.00 37.19 668 THR A C 1
ATOM 5353 O O . THR A 1 668 ? 42.053 5.149 -119.864 1.00 37.19 668 THR A O 1
ATOM 5356 N N . ILE A 1 669 ? 39.883 4.584 -119.799 1.00 34.97 669 ILE A N 1
ATOM 5357 C CA . ILE A 1 669 ? 39.671 4.621 -121.236 1.00 34.97 669 ILE A CA 1
ATOM 5358 C C . ILE A 1 669 ? 39.738 6.106 -121.574 1.00 34.97 669 ILE A C 1
ATOM 5360 O O . ILE A 1 669 ? 38.782 6.856 -121.377 1.00 34.97 669 ILE A O 1
ATOM 5364 N N . SER A 1 670 ? 40.929 6.536 -121.978 1.00 33.97 670 SER A N 1
ATOM 5365 C CA . SER A 1 670 ? 41.163 7.803 -122.634 1.00 33.97 670 SER A CA 1
ATOM 5366 C C . SER A 1 670 ? 40.234 7.850 -123.838 1.00 33.97 670 SER A C 1
ATOM 5368 O O . SER A 1 670 ? 40.355 7.020 -124.739 1.00 33.97 670 SER A O 1
ATOM 5370 N N . GLU A 1 671 ? 39.271 8.765 -123.773 1.00 37.03 671 GLU A N 1
ATOM 5371 C CA . GLU A 1 671 ? 38.614 9.442 -124.890 1.00 37.03 671 GLU A CA 1
ATOM 5372 C C . GLU A 1 671 ? 38.859 8.795 -126.262 1.00 37.03 671 GLU A C 1
ATOM 5374 O O . GLU A 1 671 ? 39.740 9.192 -127.022 1.00 37.03 671 GLU A O 1
ATOM 5379 N N . ALA A 1 672 ? 38.030 7.808 -126.604 1.00 31.42 672 ALA A N 1
ATOM 5380 C CA . ALA A 1 672 ? 37.631 7.650 -127.991 1.00 31.42 672 ALA A CA 1
ATOM 5381 C C . ALA A 1 672 ? 36.491 8.646 -128.226 1.00 31.42 672 ALA A C 1
ATOM 5383 O O . ALA A 1 672 ? 35.392 8.490 -127.687 1.00 31.42 672 ALA A O 1
ATOM 5384 N N . GLU A 1 673 ? 36.790 9.704 -128.978 1.00 32.28 673 GLU A N 1
ATOM 5385 C CA . GLU A 1 673 ? 35.806 10.674 -129.448 1.00 32.28 673 GLU A CA 1
ATOM 5386 C C . GLU A 1 673 ? 34.635 9.979 -130.179 1.00 32.28 673 GLU A C 1
ATOM 5388 O O . GLU A 1 673 ? 34.813 8.945 -130.832 1.00 32.28 673 GLU A O 1
ATOM 5393 N N . PRO A 1 674 ? 33.411 10.517 -130.048 1.00 36.25 674 PRO A N 1
ATOM 5394 C CA . PRO A 1 674 ? 32.181 9.770 -130.273 1.00 36.25 674 PRO A CA 1
ATOM 5395 C C . PRO A 1 674 ? 31.776 9.743 -131.754 1.00 36.25 674 PRO A C 1
ATOM 5397 O O . PRO A 1 674 ? 31.873 10.767 -132.433 1.00 36.25 674 PRO A O 1
ATOM 5400 N N . PRO A 1 675 ? 31.174 8.653 -132.263 1.00 34.12 675 PRO A N 1
ATOM 5401 C CA . PRO A 1 675 ? 30.285 8.767 -133.402 1.00 34.12 675 PRO A CA 1
ATOM 5402 C C . PRO A 1 675 ? 28.910 9.268 -132.939 1.00 34.12 675 PRO A C 1
ATOM 5404 O O . PRO A 1 675 ? 28.359 8.848 -131.921 1.00 34.12 675 PRO A O 1
ATOM 5407 N N . GLY A 1 676 ? 28.399 10.228 -133.704 1.00 32.19 676 GLY A N 1
ATOM 5408 C CA . GLY A 1 676 ? 27.227 11.039 -133.417 1.00 32.19 676 GLY A CA 1
ATOM 5409 C C . GLY A 1 676 ? 25.925 10.294 -133.097 1.00 32.19 676 GLY A C 1
ATOM 5410 O O . GLY A 1 676 ? 25.530 9.363 -133.784 1.00 32.19 676 GLY A O 1
ATOM 5411 N N . MET A 1 677 ? 25.220 10.897 -132.138 1.00 30.48 677 MET A N 1
ATOM 5412 C CA . MET A 1 677 ? 23.898 11.509 -132.323 1.00 30.48 677 MET A CA 1
ATOM 5413 C C . MET A 1 677 ? 22.648 10.609 -132.403 1.00 30.48 677 MET A C 1
ATOM 5415 O O . MET A 1 677 ? 22.603 9.586 -133.072 1.00 30.48 677 MET A O 1
ATOM 5419 N N . VAL A 1 678 ? 21.584 11.199 -131.833 1.00 32.78 678 VAL A N 1
ATOM 5420 C CA . VAL A 1 678 ? 20.132 10.972 -132.006 1.00 32.78 678 VAL A CA 1
ATOM 5421 C C . VAL A 1 678 ? 19.512 10.123 -130.881 1.00 32.78 678 VAL A C 1
ATOM 5423 O O . VAL A 1 678 ? 19.667 8.913 -130.839 1.00 32.78 678 VAL A O 1
ATOM 5426 N N . LEU A 1 679 ? 19.007 10.746 -129.804 1.00 29.48 679 LEU A N 1
ATOM 5427 C CA . LEU A 1 679 ? 17.729 11.485 -129.637 1.00 29.48 679 LEU A CA 1
ATOM 5428 C C . LEU A 1 679 ? 16.486 10.580 -129.584 1.00 29.48 679 LEU A C 1
ATOM 5430 O O . LEU A 1 679 ? 16.235 9.801 -130.493 1.00 29.48 679 LEU A O 1
ATOM 5434 N N . GLY A 1 680 ? 15.647 10.827 -128.571 1.00 29.66 680 GLY A N 1
ATOM 5435 C CA . GLY A 1 680 ? 14.283 10.297 -128.446 1.00 29.66 680 GLY A CA 1
ATOM 5436 C C . GLY A 1 680 ? 14.243 9.052 -127.565 1.00 29.66 680 GLY A C 1
ATOM 5437 O O . GLY A 1 680 ? 14.818 8.030 -127.894 1.00 29.66 680 GLY A O 1
ATOM 5438 N N . GLY A 1 681 ? 13.671 9.121 -126.366 1.00 29.23 681 GLY A N 1
ATOM 5439 C CA . GLY A 1 681 ? 12.221 9.235 -126.194 1.00 29.23 681 GLY A CA 1
ATOM 5440 C C . GLY A 1 681 ? 11.683 7.822 -125.971 1.00 29.23 681 GLY A C 1
ATOM 5441 O O . GLY A 1 681 ? 11.525 7.056 -126.908 1.00 29.23 681 GLY A O 1
ATOM 5442 N N . SER A 1 682 ? 11.668 7.369 -124.717 1.00 29.98 682 SER A N 1
ATOM 5443 C CA . SER A 1 682 ? 10.453 7.280 -123.892 1.00 29.98 682 SER A CA 1
ATOM 5444 C C . SER A 1 682 ? 9.376 6.402 -124.522 1.00 29.98 682 SER A C 1
ATOM 5446 O O . SER A 1 682 ? 8.817 6.813 -125.526 1.00 29.98 682 SER A O 1
ATOM 5448 N N . VAL A 1 683 ? 9.016 5.289 -123.878 1.00 29.02 683 VAL A N 1
ATOM 5449 C CA . VAL A 1 683 ? 7.649 5.022 -123.389 1.00 29.02 683 VAL A CA 1
ATOM 5450 C C . VAL A 1 683 ? 7.693 3.861 -122.381 1.00 29.02 683 VAL A C 1
ATOM 5452 O O . VAL A 1 683 ? 8.297 2.822 -122.618 1.00 29.02 683 VAL A O 1
ATOM 5455 N N . ASN A 1 684 ? 7.040 4.127 -121.249 1.00 31.20 684 ASN A N 1
ATOM 5456 C CA . ASN A 1 684 ? 6.370 3.255 -120.278 1.00 31.20 684 ASN A CA 1
ATOM 5457 C C . ASN A 1 684 ? 6.139 1.781 -120.663 1.00 31.20 684 ASN A C 1
ATOM 5459 O O . ASN A 1 684 ? 5.801 1.489 -121.797 1.00 31.20 684 ASN A O 1
ATOM 5463 N N . PHE A 1 685 ? 6.119 0.886 -119.670 1.00 29.55 685 PHE A N 1
ATOM 5464 C CA . PHE A 1 685 ? 4.886 0.228 -119.200 1.00 29.55 685 PHE A CA 1
ATOM 5465 C C . PHE A 1 685 ? 5.172 -0.600 -117.928 1.00 29.55 685 PHE A C 1
ATOM 5467 O O . PHE A 1 685 ? 6.036 -1.465 -117.913 1.00 29.55 685 PHE A O 1
ATOM 5474 N N . LEU A 1 686 ? 4.409 -0.273 -116.878 1.00 30.19 686 LEU A N 1
ATOM 5475 C CA . LEU A 1 686 ? 3.725 -1.165 -115.930 1.00 30.19 686 LEU A CA 1
ATOM 5476 C C . LEU A 1 686 ? 4.465 -2.333 -115.244 1.00 30.19 686 LEU A C 1
ATOM 5478 O O . LEU A 1 686 ? 4.872 -3.297 -115.873 1.00 30.19 686 LEU A O 1
ATOM 5482 N N . ASN A 1 687 ? 4.353 -2.299 -113.907 1.00 30.64 687 ASN A N 1
ATOM 5483 C CA . ASN A 1 687 ? 3.905 -3.390 -113.028 1.00 30.64 687 ASN A CA 1
ATOM 5484 C C . ASN A 1 687 ? 4.535 -4.784 -113.210 1.00 30.64 687 ASN A C 1
ATOM 5486 O O . ASN A 1 687 ? 4.179 -5.493 -114.140 1.00 30.64 687 ASN A O 1
ATOM 5490 N N . LEU A 1 688 ? 5.212 -5.296 -112.173 1.00 30.86 688 LEU A N 1
ATOM 5491 C CA . LEU A 1 688 ? 4.564 -6.119 -111.136 1.00 30.86 688 LEU A CA 1
ATOM 5492 C C . LEU A 1 688 ? 5.559 -6.541 -110.031 1.00 30.86 688 LEU A C 1
ATOM 5494 O O . LEU A 1 688 ? 6.671 -6.967 -110.304 1.00 30.86 688 LEU A O 1
ATOM 5498 N N . ARG A 1 689 ? 5.080 -6.438 -108.786 1.00 34.06 689 ARG A N 1
ATOM 5499 C CA . ARG A 1 689 ? 5.268 -7.337 -107.628 1.00 34.06 689 ARG A CA 1
ATOM 5500 C C . ARG A 1 689 ? 6.531 -8.222 -107.512 1.00 34.06 689 ARG A C 1
ATOM 5502 O O . ARG A 1 689 ? 6.656 -9.217 -108.203 1.00 34.06 689 ARG A O 1
ATOM 5509 N N . MET A 1 690 ? 7.238 -7.959 -106.405 1.00 32.50 690 MET A N 1
ATOM 5510 C CA . MET A 1 690 ? 7.399 -8.827 -105.215 1.00 32.50 690 MET A CA 1
ATOM 5511 C C . MET A 1 690 ? 8.178 -10.159 -105.311 1.00 32.50 690 MET A C 1
ATOM 5513 O O . MET A 1 690 ? 7.816 -11.049 -106.071 1.00 32.50 690 MET A O 1
ATOM 5517 N N . PHE A 1 691 ? 9.084 -10.295 -104.325 1.00 33.88 691 PHE A N 1
ATOM 5518 C CA . PHE A 1 691 ? 9.854 -11.460 -103.845 1.00 33.88 691 PHE A CA 1
ATOM 5519 C C . PHE A 1 691 ? 11.003 -11.918 -104.764 1.00 33.88 691 PHE A C 1
ATOM 5521 O O . PHE A 1 691 ? 10.800 -12.114 -105.953 1.00 33.88 691 PHE A O 1
ATOM 5528 N N . GLN A 1 692 ? 12.247 -12.065 -104.294 1.00 36.00 692 GLN A N 1
ATOM 5529 C CA . GLN A 1 692 ? 12.758 -12.480 -102.977 1.00 36.00 692 GLN A CA 1
ATOM 5530 C C . GLN A 1 692 ? 14.050 -11.745 -102.602 1.00 36.00 692 GLN A C 1
ATOM 5532 O O . GLN A 1 692 ? 14.810 -11.400 -103.533 1.00 36.00 692 GLN A O 1
#